Protein AF-A0A437JL31-F1 (afdb_monomer_lite)

Secondary structure (DSSP, 8-state):
-TT-THHHHHHHHHHHHHHHHHHHHHHHHHHHHHHT--HHHHHHHHHHHHHHHHHHHHHHHHHHHHHHHHHHHHHHHHHHTS--S-GGGGG-HHHHHHHHHHHHHHHHHHHHHHHHHHHHHHHHHHHHHHHHHHHHHHHHHH--HHHHHHHHHHHHHHHHHHHHHHHHHHHHHHHHHHHHHHHHHHHHHHHHHHHHHHHHHHHHHHHHHHHHH--SHHHHHHHHHHHHHHTTT---HHHHHHHHHHHHHHHHHHHHHHHHHHHHHHHHHTS---EEEEETTGGGEETTEE--SHHHHHHHHHHHTTSEEEEEE-TTHHHHHT--HHHHHTTS-TTSEEEEPPTTS-HHHHHHHHT-STTEEEE-S---TT-TTSHHHHTT-EE--EEETTEEEEGGGTEEEE---S----PPP---

Organism: NCBI:txid2499835

Sequence (416 aa):
MEYNPFTERHSAIQRQVRSTEDEREECSQQLVWHSNFNLDAEAEALAASKRQAGRIRSAFDGLKERRNREAAKEGQLSHDAKLGLDPRRWFSAERIQHAKERDEARERLAELDKDIAKHEAEAAKVLQVCQQRQARLDRYRSLKPLELKAKLRALELRLEQLRPELAKLLADKQRVDALLSAPLLEQHQLNDRLASLEGEVTLAESFERRLSGASNSYERAMVHEECSKAFGGESGPGRVKQKKQRDMQAVRRNLEKVEARLKQIGQLASRPISTLVLDGNNLCYEGREFIGLAPLHALTYALAGSYHVIVVFDASIRRLLRMNDQQVAYGFPREVMVHIVASKQAADQTVLESASTSDAYVISNDRFRDFTDKAVVSGQRLIRHEIVAGKVLIHDLNLAVSFEQEGRSFGDGHAI

Foldseek 3Di:
DVLAPLVVVLVVLVVVLVVLVVLLVVLVVLLVCLVPDDLVVLVVVLVVLVVVLVVLVVVLVVLVVVLVVLVVLLVVLVVLLDDDPDPVCVPDPSSVVSVVVSVVSVVVNVVSVVVNVVSVVVSVVSVVVSVVSVVVSVSSVPDDNVVSVVSSVVSVVVSVVSVVVSVVSVVLSVVLCVVLVVLVVVLVVLVVLLVVLVVQLVVLVVLVVQCVPDPDPVSNQVSLVVNCVVPVHRSHSVVSNVVSVVVSVVSVVVSVVSVVVSNLSSVLSPQLAAEEEEAQQQQQDAPNDGQPCQQVLQVQVVCLVRHQYEYEYEQCNCVVVVHDPCRNCVSHDPSYHYYYDDPPDDRLVVSLVVQQDSNYAYEHPDQPVVPCVGCRNVVVRYWYWHDDDQWIQTVSVRDITGGDRPDPPPPDDDDD

Radius of gyration: 47.13 Å; chains: 1; bounding box: 142×56×112 Å

Structure (mmCIF, N/CA/C/O backbone):
data_AF-A0A437JL31-F1
#
_entry.id   AF-A0A437JL31-F1
#
loop_
_atom_site.group_PDB
_atom_site.id
_atom_site.type_symbol
_atom_site.label_atom_id
_atom_site.label_alt_id
_atom_site.label_comp_id
_atom_site.label_asym_id
_atom_site.label_entity_id
_atom_site.label_seq_id
_atom_site.pdbx_PDB_ins_code
_atom_site.Cartn_x
_atom_site.Cartn_y
_atom_site.Cartn_z
_atom_site.occupancy
_atom_site.B_iso_or_equiv
_atom_site.auth_seq_id
_atom_site.auth_comp_id
_atom_site.auth_asym_id
_atom_site.auth_atom_id
_atom_site.pdbx_PDB_model_num
ATOM 1 N N . MET A 1 1 ? 2.020 2.559 11.144 1.00 57.31 1 MET A N 1
ATOM 2 C CA . MET A 1 1 ? 1.028 2.763 12.217 1.00 57.31 1 MET A CA 1
ATOM 3 C C . MET A 1 1 ? 0.765 1.408 12.834 1.00 57.31 1 MET A C 1
ATOM 5 O O . MET A 1 1 ? 0.148 0.583 12.181 1.00 57.31 1 MET A O 1
ATOM 9 N N . GLU A 1 2 ? 1.316 1.170 14.023 1.00 79.75 2 GLU A N 1
ATOM 10 C CA . GLU A 1 2 ? 1.376 -0.143 14.692 1.00 79.75 2 GLU A CA 1
ATOM 11 C C . GLU A 1 2 ? -0.000 -0.805 14.895 1.00 79.75 2 GLU A C 1
ATOM 13 O O . GLU A 1 2 ? -0.110 -2.023 14.852 1.00 79.75 2 GLU A O 1
ATOM 18 N N . TYR A 1 3 ? -1.064 -0.008 15.039 1.00 90.56 3 TYR A N 1
ATOM 19 C CA . TYR A 1 3 ? -2.398 -0.503 15.399 1.00 90.56 3 TYR A CA 1
ATOM 20 C C . TYR A 1 3 ? -3.363 -0.709 14.224 1.00 90.56 3 TYR A C 1
ATOM 22 O O . TYR A 1 3 ? -4.393 -1.356 14.402 1.00 90.56 3 TYR A O 1
ATOM 30 N N . ASN A 1 4 ? -3.078 -0.167 13.033 1.00 93.00 4 ASN A N 1
ATOM 31 C CA . ASN A 1 4 ? -3.972 -0.317 11.881 1.00 93.00 4 ASN A CA 1
ATOM 32 C C . ASN A 1 4 ? -3.543 -1.523 11.021 1.00 93.00 4 ASN A C 1
ATOM 34 O O . ASN A 1 4 ? -2.548 -1.406 10.289 1.00 93.00 4 ASN A O 1
ATOM 38 N N . PRO A 1 5 ? -4.307 -2.637 11.030 1.00 92.31 5 PRO A N 1
ATOM 39 C CA . PRO A 1 5 ? -3.931 -3.884 10.360 1.00 92.31 5 PRO A CA 1
ATOM 40 C C . PRO A 1 5 ? -3.874 -3.762 8.829 1.00 92.31 5 PRO A C 1
ATOM 42 O O . PRO A 1 5 ? -3.227 -4.565 8.161 1.00 92.31 5 PRO A O 1
ATOM 45 N N . PHE A 1 6 ? -4.514 -2.745 8.247 1.00 93.38 6 PHE A N 1
ATOM 46 C CA . PHE A 1 6 ? -4.550 -2.554 6.798 1.00 93.38 6 PHE A CA 1
ATOM 47 C C . PHE A 1 6 ? -3.323 -1.816 6.256 1.00 93.38 6 PHE A C 1
ATOM 49 O O . PHE A 1 6 ? -3.084 -1.842 5.049 1.00 93.38 6 PHE A O 1
ATOM 56 N N . THR A 1 7 ? -2.519 -1.182 7.118 1.00 93.19 7 THR A N 1
ATOM 57 C CA . THR A 1 7 ? -1.392 -0.329 6.701 1.00 93.19 7 THR A CA 1
ATOM 58 C C . THR A 1 7 ? -0.386 -1.073 5.823 1.00 93.19 7 THR A C 1
ATOM 60 O O . THR A 1 7 ? -0.013 -0.586 4.750 1.00 93.19 7 THR A O 1
ATOM 63 N N . GLU A 1 8 ? 0.058 -2.250 6.262 1.00 92.50 8 GLU A N 1
ATOM 64 C CA . GLU A 1 8 ? 1.076 -3.029 5.555 1.00 92.50 8 GLU A CA 1
ATOM 65 C C . GLU A 1 8 ? 0.531 -3.596 4.248 1.00 92.50 8 GLU A C 1
ATOM 67 O O . GLU A 1 8 ? 1.146 -3.419 3.195 1.00 92.50 8 GLU A O 1
ATOM 72 N N . ARG A 1 9 ? -0.664 -4.201 4.292 1.00 92.38 9 ARG A N 1
ATOM 73 C CA . ARG A 1 9 ? -1.315 -4.790 3.114 1.00 92.38 9 ARG A CA 1
ATOM 74 C C . ARG A 1 9 ? -1.619 -3.740 2.045 1.00 92.38 9 ARG A C 1
ATOM 76 O O . ARG A 1 9 ? -1.313 -3.965 0.876 1.00 92.38 9 ARG A O 1
ATOM 83 N N . HIS A 1 10 ? -2.133 -2.574 2.442 1.00 95.06 10 HIS A N 1
ATOM 84 C CA . HIS A 1 10 ? -2.329 -1.437 1.541 1.00 95.06 10 HIS A CA 1
ATOM 85 C C . HIS A 1 10 ? -1.005 -1.029 0.883 1.00 95.06 10 HIS A C 1
ATOM 87 O O . HIS A 1 10 ? -0.928 -0.902 -0.335 1.00 95.06 10 HIS A O 1
ATOM 93 N N . SER A 1 11 ? 0.062 -0.865 1.671 1.00 95.00 11 SER A N 1
ATOM 94 C CA . SER A 1 11 ? 1.379 -0.463 1.157 1.00 95.00 11 SER A CA 1
ATOM 95 C C . SER A 1 11 ? 1.996 -1.521 0.232 1.00 95.00 11 SER A C 1
ATOM 97 O O . SER A 1 11 ? 2.700 -1.187 -0.722 1.00 95.00 11 SER A O 1
ATOM 99 N N . ALA A 1 12 ? 1.746 -2.807 0.488 1.00 95.81 12 ALA A N 1
ATOM 100 C CA . ALA A 1 12 ? 2.176 -3.904 -0.371 1.00 95.81 12 ALA A CA 1
ATOM 101 C C . ALA A 1 12 ? 1.447 -3.884 -1.722 1.00 95.81 12 ALA A C 1
ATOM 103 O O . ALA A 1 12 ? 2.106 -3.862 -2.761 1.00 95.81 12 ALA A O 1
ATOM 104 N N . ILE A 1 13 ? 0.113 -3.813 -1.722 1.00 96.06 13 ILE A N 1
ATOM 105 C CA . ILE A 1 13 ? -0.682 -3.781 -2.959 1.00 96.06 13 ILE A CA 1
ATOM 106 C C . ILE A 1 13 ? -0.427 -2.495 -3.742 1.00 96.06 13 ILE A C 1
ATOM 108 O O . ILE A 1 13 ? -0.265 -2.545 -4.956 1.00 96.06 13 ILE A O 1
ATOM 112 N N . GLN A 1 14 ? -0.272 -1.353 -3.071 1.00 97.75 14 GLN A N 1
ATOM 113 C CA . GLN A 1 14 ? 0.091 -0.100 -3.730 1.00 97.75 14 GLN A CA 1
ATOM 114 C C . GLN A 1 14 ? 1.435 -0.206 -4.469 1.00 97.75 14 GLN A C 1
ATOM 116 O O . GLN A 1 14 ? 1.557 0.277 -5.594 1.00 97.75 14 GLN A O 1
ATOM 121 N N . ARG A 1 15 ? 2.443 -0.860 -3.870 1.00 97.56 15 ARG A N 1
ATOM 122 C CA . ARG A 1 15 ? 3.721 -1.137 -4.549 1.00 97.56 15 ARG A CA 1
ATOM 123 C C . ARG A 1 15 ? 3.545 -2.079 -5.738 1.00 97.56 15 ARG A C 1
ATOM 125 O O . ARG A 1 15 ? 4.151 -1.840 -6.777 1.00 97.56 15 ARG A O 1
ATOM 132 N N . GLN A 1 16 ? 2.714 -3.111 -5.604 1.00 97.44 16 GLN A N 1
ATOM 133 C CA . GLN A 1 16 ? 2.426 -4.034 -6.705 1.00 97.44 16 GLN A CA 1
ATOM 134 C C . GLN A 1 16 ? 1.724 -3.339 -7.874 1.00 97.44 16 GLN A C 1
ATOM 136 O O . GLN A 1 16 ? 2.111 -3.571 -9.016 1.00 97.44 16 GLN A O 1
ATOM 141 N N . VAL A 1 17 ? 0.744 -2.470 -7.605 1.00 97.88 17 VAL A N 1
ATOM 142 C CA . VAL A 1 17 ? 0.069 -1.668 -8.637 1.00 97.88 17 VAL A CA 1
ATOM 143 C C . VAL A 1 17 ? 1.084 -0.803 -9.373 1.00 97.88 17 VAL A C 1
ATOM 145 O O . VAL A 1 17 ? 1.179 -0.924 -10.587 1.00 97.88 17 VAL A O 1
ATOM 148 N N . ARG A 1 18 ? 1.909 -0.031 -8.651 1.00 97.94 18 ARG A N 1
ATOM 149 C CA . ARG A 1 18 ? 2.948 0.818 -9.263 1.00 97.94 18 ARG A CA 1
ATOM 150 C C . ARG A 1 18 ? 3.911 0.016 -10.138 1.00 97.94 18 ARG A C 1
ATOM 152 O O . ARG A 1 18 ? 4.065 0.330 -11.305 1.00 97.94 18 ARG A O 1
ATOM 159 N N . SER A 1 19 ? 4.468 -1.076 -9.611 1.00 97.81 19 SER A N 1
ATOM 160 C CA . SER A 1 19 ? 5.371 -1.949 -10.373 1.00 97.81 19 SER A CA 1
ATOM 161 C C . SER A 1 19 ? 4.705 -2.525 -11.628 1.00 97.81 19 SER A C 1
ATOM 163 O O . SER A 1 19 ? 5.343 -2.640 -12.667 1.00 97.81 19 SER A O 1
ATOM 165 N N . THR A 1 20 ? 3.424 -2.891 -11.542 1.00 97.88 20 THR A N 1
ATOM 166 C CA . THR A 1 20 ? 2.670 -3.437 -12.682 1.00 97.88 20 THR A CA 1
ATOM 167 C C . THR A 1 20 ? 2.374 -2.348 -13.721 1.00 97.88 20 THR A C 1
ATOM 169 O O . THR A 1 20 ? 2.416 -2.620 -14.918 1.00 97.88 20 THR A O 1
ATOM 172 N N . GLU A 1 21 ? 2.095 -1.115 -13.285 1.00 97.88 21 GLU A N 1
ATOM 173 C CA . GLU A 1 21 ? 1.913 0.048 -14.162 1.00 97.88 21 GLU A CA 1
ATOM 174 C C . GLU A 1 21 ? 3.214 0.430 -14.873 1.00 97.88 21 GLU A C 1
ATOM 176 O O . GLU A 1 21 ? 3.189 0.623 -16.088 1.00 97.88 21 GLU A O 1
ATOM 181 N N . ASP A 1 22 ? 4.339 0.449 -14.156 1.00 98.06 22 ASP A N 1
ATOM 182 C CA . ASP A 1 22 ? 5.664 0.718 -14.719 1.00 98.06 22 ASP A CA 1
ATOM 183 C C . ASP A 1 22 ? 6.025 -0.326 -15.792 1.00 98.06 22 ASP A C 1
ATOM 185 O O . ASP A 1 22 ? 6.407 0.024 -16.910 1.00 98.06 22 ASP A O 1
ATOM 189 N N . GLU A 1 23 ? 5.819 -1.618 -15.503 1.00 97.75 23 GLU A N 1
ATOM 190 C CA . GLU A 1 23 ? 6.043 -2.692 -16.479 1.00 97.75 23 GLU A CA 1
ATOM 191 C C . GLU A 1 23 ? 5.108 -2.599 -17.694 1.00 97.75 23 GLU A C 1
ATOM 193 O O . GLU A 1 23 ? 5.515 -2.902 -18.822 1.00 97.75 23 GLU A O 1
ATOM 198 N N . ARG A 1 24 ? 3.845 -2.206 -17.484 1.00 97.75 24 ARG A N 1
ATOM 199 C CA . ARG A 1 24 ? 2.875 -2.015 -18.572 1.00 97.75 24 ARG A CA 1
ATOM 200 C C . ARG A 1 24 ? 3.332 -0.883 -19.481 1.00 97.75 24 ARG A C 1
ATOM 202 O O . ARG A 1 24 ? 3.300 -1.039 -20.703 1.00 97.75 24 ARG A O 1
ATOM 209 N N . GLU A 1 25 ? 3.740 0.235 -18.893 1.00 97.44 25 GLU A N 1
ATOM 210 C CA . GLU A 1 25 ? 4.212 1.407 -19.620 1.00 97.44 25 GLU A CA 1
ATOM 211 C C . GLU A 1 25 ? 5.480 1.080 -20.416 1.00 97.44 25 GLU A C 1
ATOM 213 O O . GLU A 1 25 ? 5.543 1.377 -21.608 1.00 97.44 25 GLU A O 1
ATOM 218 N N . GLU A 1 26 ? 6.433 0.353 -19.829 1.00 96.69 26 GLU A N 1
ATOM 219 C CA . GLU A 1 26 ? 7.622 -0.112 -20.547 1.00 96.69 26 GLU A CA 1
ATOM 220 C C . GLU A 1 26 ? 7.254 -1.001 -21.750 1.00 96.69 26 GLU A C 1
ATOM 222 O O . GLU A 1 26 ? 7.729 -0.776 -22.868 1.00 96.69 26 GLU A O 1
ATOM 227 N N . CYS A 1 27 ? 6.367 -1.986 -21.564 1.00 96.44 27 CYS A N 1
ATOM 228 C CA . CYS A 1 27 ? 5.914 -2.857 -22.656 1.00 96.44 27 CYS A CA 1
ATOM 229 C C . CYS A 1 27 ? 5.206 -2.061 -23.762 1.00 96.44 27 CYS A C 1
ATOM 231 O O . CYS A 1 27 ? 5.427 -2.310 -24.951 1.00 96.44 27 CYS A O 1
ATOM 233 N N . SER A 1 28 ? 4.371 -1.093 -23.374 1.00 96.56 28 SER A N 1
ATOM 234 C CA . SER A 1 28 ? 3.673 -0.189 -24.288 1.00 96.56 28 SER A CA 1
ATOM 235 C C . SER A 1 28 ? 4.668 0.629 -25.114 1.00 96.56 28 SER A C 1
ATOM 237 O O . SER A 1 28 ? 4.608 0.619 -26.345 1.00 96.56 28 SER A O 1
ATOM 239 N N . GLN A 1 29 ? 5.659 1.247 -24.467 1.00 96.75 29 GLN A N 1
ATOM 240 C CA . GLN A 1 29 ? 6.705 2.024 -25.133 1.00 96.75 29 GLN A CA 1
ATOM 241 C C . GLN A 1 29 ? 7.533 1.173 -26.099 1.00 96.75 29 GLN A C 1
ATOM 243 O O . GLN A 1 29 ? 7.826 1.616 -27.211 1.00 96.75 29 GLN A O 1
ATOM 248 N N . GLN A 1 30 ? 7.881 -0.061 -25.721 1.00 96.25 30 GLN A N 1
ATOM 249 C CA . GLN A 1 30 ? 8.592 -0.985 -26.607 1.00 96.25 30 GLN A CA 1
ATOM 250 C C . GLN A 1 30 ? 7.760 -1.357 -27.844 1.00 96.25 30 GLN A C 1
ATOM 252 O O . GLN A 1 30 ? 8.301 -1.405 -28.951 1.00 96.25 30 GLN A O 1
ATOM 257 N N . LEU A 1 31 ? 6.451 -1.581 -27.684 1.00 95.94 31 LEU A N 1
ATOM 258 C CA . LEU A 1 31 ? 5.545 -1.862 -28.801 1.00 95.94 31 LEU A CA 1
ATOM 259 C C . LEU A 1 31 ? 5.368 -0.653 -29.721 1.00 95.94 31 LEU A C 1
ATOM 261 O O . LEU A 1 31 ? 5.433 -0.817 -30.939 1.00 95.94 31 LEU A O 1
ATOM 265 N N . VAL A 1 32 ? 5.192 0.546 -29.160 1.00 96.44 32 VAL A N 1
ATOM 266 C CA . VAL A 1 32 ? 5.109 1.797 -29.928 1.00 96.44 32 VAL A CA 1
ATOM 267 C C . VAL A 1 32 ? 6.399 2.008 -30.715 1.00 96.44 32 VAL A C 1
ATOM 269 O O . VAL A 1 32 ? 6.350 2.206 -31.930 1.00 96.44 32 VAL A O 1
ATOM 272 N N . TRP A 1 33 ? 7.555 1.881 -30.055 1.00 96.31 33 TRP A N 1
ATOM 273 C CA . TRP A 1 33 ? 8.862 1.964 -30.702 1.00 96.31 33 TRP A CA 1
ATOM 274 C C . TRP A 1 33 ? 8.983 0.971 -31.861 1.00 96.31 33 TRP A C 1
ATOM 276 O O . TRP A 1 33 ? 9.343 1.376 -32.962 1.00 96.31 33 TRP A O 1
ATOM 286 N N . HIS A 1 34 ? 8.624 -0.298 -31.648 1.00 96.19 34 HIS A N 1
ATOM 287 C CA . HIS A 1 34 ? 8.678 -1.321 -32.691 1.00 96.19 34 HIS A CA 1
ATOM 288 C C . HIS A 1 34 ? 7.716 -1.027 -33.847 1.00 96.19 34 HIS A C 1
ATOM 290 O O . HIS A 1 34 ? 8.071 -1.224 -35.003 1.00 96.19 34 HIS A O 1
ATOM 296 N N . SER A 1 35 ? 6.498 -0.560 -33.561 1.00 93.94 35 SER A N 1
ATOM 297 C CA . SER A 1 35 ? 5.507 -0.241 -34.597 1.00 93.94 35 SER A CA 1
ATOM 298 C C . SER A 1 35 ? 5.914 0.943 -35.476 1.00 93.94 35 SER A C 1
ATOM 300 O O . SER A 1 35 ? 5.622 0.943 -36.667 1.00 93.94 35 SER A O 1
ATOM 302 N N . ASN A 1 36 ? 6.640 1.906 -34.905 1.00 95.94 36 ASN A N 1
ATOM 303 C CA . ASN A 1 36 ? 7.127 3.094 -35.603 1.00 95.94 36 ASN A CA 1
ATOM 304 C C . ASN A 1 36 ? 8.534 2.905 -36.197 1.00 95.94 36 ASN A C 1
ATOM 306 O O . ASN A 1 36 ? 9.072 3.826 -36.814 1.00 95.94 36 ASN A O 1
ATOM 310 N N . PHE A 1 37 ? 9.163 1.742 -35.996 1.00 96.25 37 PHE A N 1
ATOM 311 C CA . PHE A 1 37 ? 10.509 1.476 -36.486 1.00 96.25 37 PHE A CA 1
ATOM 312 C C . PHE A 1 37 ? 10.487 1.196 -37.992 1.00 96.25 37 PHE A C 1
ATOM 314 O O . PHE A 1 37 ? 9.950 0.184 -38.443 1.00 96.25 37 PHE A O 1
ATOM 321 N N . ASN A 1 38 ? 11.107 2.078 -38.776 1.00 95.94 38 ASN A N 1
ATOM 322 C CA . ASN A 1 38 ? 11.258 1.886 -40.214 1.00 95.94 38 ASN A CA 1
ATOM 323 C C . ASN A 1 38 ? 12.502 1.031 -40.504 1.00 95.94 38 ASN A C 1
ATOM 325 O O . ASN A 1 38 ? 13.631 1.531 -40.513 1.00 95.94 38 ASN A O 1
ATOM 329 N N . LEU A 1 39 ? 12.275 -0.268 -40.720 1.00 94.69 39 LEU A N 1
ATOM 330 C CA . LEU A 1 39 ? 13.329 -1.251 -40.966 1.00 94.69 39 LEU A CA 1
ATOM 331 C C . LEU A 1 39 ? 14.160 -0.914 -42.209 1.00 94.69 39 LEU A C 1
ATOM 333 O O . LEU A 1 39 ? 15.388 -0.985 -42.152 1.00 94.69 39 LEU A O 1
ATOM 337 N N . ASP A 1 40 ? 13.497 -0.531 -43.298 1.00 94.94 40 ASP A N 1
ATOM 338 C CA . ASP A 1 40 ? 14.147 -0.279 -44.582 1.00 94.94 40 ASP A CA 1
ATOM 339 C C . ASP A 1 40 ? 15.034 0.964 -44.503 1.00 94.94 40 ASP A C 1
ATOM 341 O O . ASP A 1 40 ? 16.218 0.904 -44.835 1.00 94.94 40 ASP A O 1
ATOM 345 N N . ALA A 1 41 ? 14.515 2.059 -43.940 1.00 95.38 41 ALA A N 1
ATOM 346 C CA . ALA A 1 41 ? 15.277 3.295 -43.777 1.00 95.38 41 ALA A CA 1
ATOM 347 C C . ALA A 1 41 ? 16.519 3.108 -42.884 1.00 95.38 41 ALA A C 1
ATOM 349 O O . ALA A 1 41 ? 17.591 3.641 -43.179 1.00 95.38 41 ALA A O 1
ATOM 350 N N . GLU A 1 42 ? 16.413 2.338 -41.795 1.00 95.31 42 GLU A N 1
ATOM 351 C CA . GLU A 1 42 ? 17.557 2.057 -40.918 1.00 95.31 42 GLU A CA 1
ATOM 352 C C . GLU A 1 42 ? 18.571 1.100 -41.566 1.00 95.31 42 GLU A C 1
ATOM 354 O O . GLU A 1 42 ? 19.784 1.288 -41.413 1.00 95.31 42 GLU A O 1
ATOM 359 N N . ALA A 1 43 ? 18.110 0.109 -42.338 1.00 95.06 43 ALA A N 1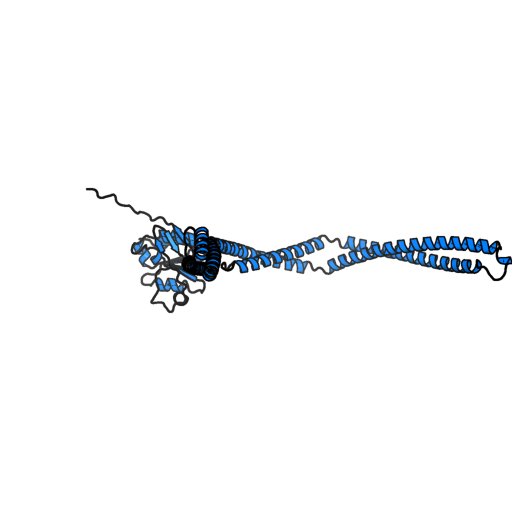
ATOM 360 C CA . ALA A 1 43 ? 18.982 -0.785 -43.098 1.00 95.06 43 ALA A CA 1
ATOM 361 C C . ALA A 1 43 ? 19.744 -0.037 -44.207 1.00 95.06 43 ALA A C 1
ATOM 363 O O . ALA A 1 43 ? 20.961 -0.210 -44.349 1.00 95.06 43 ALA A O 1
ATOM 364 N N . GLU A 1 44 ? 19.065 0.840 -44.948 1.00 96.12 44 GLU A N 1
ATOM 365 C CA . GLU A 1 44 ? 19.673 1.707 -45.959 1.00 96.12 44 GLU A CA 1
ATOM 366 C C . GLU A 1 44 ? 20.696 2.662 -45.342 1.00 96.12 44 GLU A C 1
ATOM 368 O O . GLU A 1 44 ? 21.819 2.788 -45.845 1.00 96.12 44 GLU A O 1
ATOM 373 N N . ALA A 1 45 ? 20.349 3.292 -44.218 1.00 95.12 45 ALA A N 1
ATOM 374 C CA . ALA A 1 45 ? 21.247 4.190 -43.509 1.00 95.12 45 ALA A CA 1
ATOM 375 C C . ALA A 1 45 ? 22.491 3.458 -42.981 1.00 95.12 45 ALA A C 1
ATOM 377 O O . ALA A 1 45 ? 23.604 3.972 -43.107 1.00 95.12 45 ALA A O 1
ATOM 378 N N . LEU A 1 46 ? 22.345 2.235 -42.454 1.00 95.88 46 LEU A N 1
ATOM 379 C CA . LEU A 1 46 ? 23.484 1.406 -42.056 1.00 95.88 46 LEU A CA 1
ATOM 380 C C . LEU A 1 46 ? 24.373 1.055 -43.257 1.00 95.88 46 LEU A C 1
ATOM 382 O O . LEU A 1 46 ? 25.599 1.147 -43.159 1.00 95.88 46 LEU A O 1
ATOM 386 N N . ALA A 1 47 ? 23.785 0.671 -44.392 1.00 95.38 47 ALA A N 1
ATOM 387 C CA . ALA A 1 47 ? 24.541 0.388 -45.609 1.00 95.38 47 ALA A CA 1
ATOM 388 C C . ALA A 1 47 ? 25.304 1.632 -46.098 1.00 95.38 47 ALA A C 1
ATOM 390 O O . ALA A 1 47 ? 26.474 1.534 -46.477 1.00 95.38 47 ALA A O 1
ATOM 391 N N . ALA A 1 48 ? 24.685 2.815 -46.035 1.00 95.06 48 ALA A N 1
ATOM 392 C CA . ALA A 1 48 ? 25.331 4.083 -46.357 1.00 95.06 48 ALA A CA 1
ATOM 393 C C . ALA A 1 48 ? 26.506 4.393 -45.414 1.00 95.06 48 ALA A C 1
ATOM 395 O O . ALA A 1 48 ? 27.598 4.699 -45.897 1.00 95.06 48 ALA A O 1
ATOM 396 N N . SER A 1 49 ? 26.331 4.232 -44.097 1.00 94.25 49 SER A N 1
ATOM 397 C CA . SER A 1 49 ? 27.409 4.424 -43.119 1.00 94.25 49 SER A CA 1
ATOM 398 C C . SER A 1 49 ? 28.554 3.423 -43.311 1.00 94.25 49 SER A C 1
ATOM 400 O O . SER A 1 49 ? 29.716 3.819 -43.262 1.00 94.25 49 SER A O 1
ATOM 402 N N . LYS A 1 50 ? 28.264 2.152 -43.630 1.00 94.25 50 LYS A N 1
ATOM 403 C CA . LYS A 1 50 ? 29.295 1.149 -43.964 1.00 94.25 50 LYS A CA 1
ATOM 404 C C . LYS A 1 50 ? 30.079 1.531 -45.222 1.00 94.25 50 LYS A C 1
ATOM 406 O O . LYS A 1 50 ? 31.304 1.415 -45.235 1.00 94.25 50 LYS A O 1
ATOM 411 N N . ARG A 1 51 ? 29.405 2.038 -46.263 1.00 94.88 51 ARG A N 1
ATOM 412 C CA . ARG A 1 51 ? 30.075 2.558 -47.471 1.00 94.88 51 ARG A CA 1
ATOM 413 C C . ARG A 1 51 ? 30.970 3.755 -47.148 1.00 94.88 51 ARG A C 1
ATOM 415 O O . ARG A 1 51 ? 32.093 3.811 -47.639 1.00 94.88 51 ARG A O 1
ATOM 422 N N . GLN A 1 52 ? 30.503 4.687 -46.318 1.00 94.31 52 GLN A N 1
ATOM 423 C CA . GLN A 1 52 ? 31.305 5.831 -45.877 1.00 94.31 52 GLN A CA 1
ATOM 424 C C . GLN A 1 52 ? 32.531 5.387 -45.070 1.00 94.31 52 GLN A C 1
ATOM 426 O O . GLN A 1 52 ? 33.630 5.859 -45.346 1.00 94.31 52 GLN A O 1
ATOM 431 N N . ALA A 1 53 ? 32.371 4.434 -44.147 1.00 92.56 53 ALA A N 1
ATOM 432 C CA . ALA A 1 53 ? 33.484 3.856 -43.396 1.00 92.56 53 ALA A CA 1
ATOM 433 C C . ALA A 1 53 ? 34.530 3.229 -44.330 1.00 92.56 53 ALA A C 1
ATOM 435 O O . ALA A 1 53 ? 35.725 3.454 -44.157 1.00 92.56 53 ALA A O 1
ATOM 436 N N . GLY A 1 54 ? 34.080 2.496 -45.357 1.00 92.19 54 GLY A N 1
ATOM 437 C CA . GLY A 1 54 ? 34.955 1.943 -46.391 1.00 92.19 54 GLY A CA 1
ATOM 438 C C . GLY A 1 54 ? 35.741 3.022 -47.140 1.00 92.19 54 GLY A C 1
ATOM 439 O O . GLY A 1 54 ? 36.952 2.897 -47.282 1.00 92.19 54 GLY A O 1
ATOM 440 N N . ARG A 1 55 ? 35.083 4.117 -47.549 1.00 93.75 55 ARG A N 1
ATOM 441 C CA . ARG A 1 55 ? 35.742 5.247 -48.233 1.00 93.75 55 ARG A CA 1
ATOM 442 C C . ARG A 1 55 ? 36.799 5.923 -47.362 1.00 93.75 55 ARG A C 1
ATOM 444 O O . ARG A 1 55 ? 37.904 6.154 -47.843 1.00 93.75 55 ARG A O 1
ATOM 451 N N . ILE A 1 56 ? 36.476 6.214 -46.099 1.00 93.50 56 ILE A N 1
ATOM 452 C CA . ILE A 1 56 ? 37.423 6.835 -45.160 1.00 93.50 56 ILE A CA 1
ATOM 453 C C . ILE A 1 56 ? 38.616 5.908 -44.935 1.00 93.50 56 ILE A C 1
ATOM 455 O O . ILE A 1 56 ? 39.753 6.364 -44.964 1.00 93.50 56 ILE A O 1
ATOM 459 N N . ARG A 1 57 ? 38.374 4.601 -44.779 1.00 91.19 57 ARG A N 1
ATOM 460 C CA . ARG A 1 57 ? 39.443 3.615 -44.613 1.00 91.19 57 ARG A CA 1
ATOM 461 C C . ARG A 1 57 ? 40.376 3.574 -45.822 1.00 91.19 57 ARG A C 1
ATOM 463 O O . ARG A 1 57 ? 41.582 3.668 -45.641 1.00 91.19 57 ARG A O 1
ATOM 470 N N . SER A 1 58 ? 39.838 3.520 -47.040 1.00 90.88 58 SER A N 1
ATOM 471 C CA . SER A 1 58 ? 40.660 3.561 -48.255 1.00 90.88 58 SER A CA 1
ATOM 472 C C . SER A 1 58 ? 41.461 4.863 -48.381 1.00 90.88 58 SER A C 1
ATOM 474 O O . SER A 1 58 ? 42.629 4.823 -48.762 1.00 90.88 58 SER A O 1
ATOM 476 N N . ALA A 1 59 ? 40.870 6.015 -48.038 1.00 92.19 59 ALA A N 1
ATOM 477 C CA . ALA A 1 59 ? 41.580 7.296 -48.035 1.00 92.19 59 ALA A CA 1
ATOM 478 C C . ALA A 1 59 ? 42.709 7.324 -46.990 1.00 92.19 59 ALA A C 1
ATOM 480 O O . ALA A 1 59 ? 43.821 7.761 -47.282 1.00 92.19 59 ALA A O 1
ATOM 481 N N . PHE A 1 60 ? 42.440 6.805 -45.793 1.00 91.56 60 PHE A N 1
ATOM 482 C CA . PHE A 1 60 ? 43.403 6.694 -44.703 1.00 91.56 60 PHE A CA 1
ATOM 483 C C . PHE A 1 60 ? 44.578 5.769 -45.044 1.00 91.56 60 PHE A C 1
ATOM 485 O O . PHE A 1 60 ? 45.729 6.135 -44.808 1.00 91.56 60 PHE A O 1
ATOM 492 N N . ASP A 1 61 ? 44.311 4.612 -45.655 1.00 91.00 61 ASP A N 1
ATOM 493 C CA . ASP A 1 61 ? 45.354 3.689 -46.114 1.00 91.00 61 ASP A CA 1
ATOM 494 C C . ASP A 1 61 ? 46.239 4.363 -47.184 1.00 91.00 61 ASP A C 1
ATOM 496 O O . ASP A 1 61 ? 47.468 4.318 -47.096 1.00 91.00 61 ASP A O 1
ATOM 500 N N . GLY A 1 62 ? 45.633 5.110 -48.116 1.00 93.56 62 GLY A N 1
ATOM 501 C CA . GLY A 1 62 ? 46.366 5.911 -49.102 1.00 93.56 62 GLY A CA 1
ATOM 502 C C . GLY A 1 62 ? 47.232 7.018 -48.484 1.00 93.56 62 GLY A C 1
ATOM 503 O O . GLY A 1 62 ? 48.362 7.241 -48.928 1.00 93.56 62 GLY A O 1
ATOM 504 N N . LEU A 1 63 ? 46.754 7.701 -47.437 1.00 93.88 63 LEU A N 1
ATOM 505 C CA . LEU A 1 63 ? 47.561 8.683 -46.699 1.00 93.88 63 LEU A CA 1
ATOM 506 C C . LEU A 1 63 ? 48.739 8.028 -45.977 1.00 93.88 63 LEU A C 1
ATOM 508 O O . LEU A 1 63 ? 49.847 8.558 -46.033 1.00 93.88 63 LEU A O 1
ATOM 512 N N . LYS A 1 64 ? 48.533 6.862 -45.354 1.00 93.75 64 LYS A N 1
ATOM 513 C CA . LYS A 1 64 ? 49.612 6.103 -44.707 1.00 93.75 64 LYS A CA 1
ATOM 514 C C . LYS A 1 64 ? 50.690 5.688 -45.698 1.00 93.75 64 LYS A C 1
ATOM 516 O O . LYS A 1 64 ? 51.875 5.847 -45.408 1.00 93.75 64 LYS A O 1
ATOM 521 N N . GLU A 1 65 ? 50.305 5.208 -46.877 1.00 94.25 65 GLU A N 1
ATOM 522 C CA . GLU A 1 65 ? 51.265 4.881 -47.933 1.00 94.25 65 GLU A CA 1
ATOM 523 C C . GLU A 1 65 ? 52.064 6.110 -48.384 1.00 94.25 65 GLU A C 1
ATOM 525 O O . GLU A 1 65 ? 53.290 6.040 -48.491 1.00 94.25 65 GLU A O 1
ATOM 530 N N . ARG A 1 66 ? 51.397 7.252 -48.605 1.00 94.75 66 ARG A N 1
ATOM 531 C CA . ARG A 1 66 ? 52.064 8.516 -48.967 1.00 94.75 66 ARG A CA 1
ATOM 532 C C . ARG A 1 66 ? 53.026 8.982 -47.879 1.00 94.75 66 ARG A C 1
ATOM 534 O O . ARG A 1 66 ? 54.162 9.330 -48.188 1.00 94.75 66 ARG A O 1
ATOM 541 N N . ARG A 1 67 ? 52.600 8.925 -46.617 1.00 95.81 67 ARG A N 1
ATOM 542 C CA . ARG A 1 67 ? 53.413 9.271 -45.447 1.00 95.81 67 ARG A CA 1
ATOM 543 C C . ARG A 1 67 ? 54.643 8.377 -45.343 1.00 95.81 67 ARG A C 1
ATOM 545 O O . ARG A 1 67 ? 55.734 8.881 -45.114 1.00 95.81 67 ARG A O 1
ATOM 552 N N . ASN A 1 68 ? 54.506 7.073 -45.582 1.00 94.06 68 ASN A N 1
ATOM 553 C CA . ASN A 1 68 ? 55.641 6.147 -45.584 1.00 94.06 68 ASN A CA 1
ATOM 554 C C . ASN A 1 68 ? 56.644 6.444 -46.710 1.00 94.06 68 ASN A C 1
ATOM 556 O O . ASN A 1 68 ? 57.850 6.389 -46.476 1.00 94.06 68 ASN A O 1
ATOM 560 N N . ARG A 1 69 ? 56.168 6.795 -47.914 1.00 94.31 69 ARG A N 1
ATOM 561 C CA . ARG A 1 69 ? 57.044 7.187 -49.034 1.00 94.31 69 ARG A CA 1
ATOM 562 C C . ARG A 1 69 ? 57.791 8.490 -48.746 1.00 94.31 69 ARG A C 1
ATOM 564 O O . ARG A 1 69 ? 58.999 8.543 -48.958 1.00 94.31 69 ARG A O 1
ATOM 571 N N . GLU A 1 70 ? 57.102 9.509 -48.235 1.00 93.31 70 GLU A N 1
ATOM 572 C CA . GLU A 1 70 ? 57.741 10.778 -47.854 1.00 93.31 70 GLU A CA 1
ATOM 573 C C . GLU A 1 70 ? 58.708 10.601 -46.675 1.00 93.31 70 GLU A C 1
ATOM 575 O O . GLU A 1 70 ? 59.774 11.204 -46.670 1.00 93.31 70 GLU A O 1
ATOM 580 N N . ALA A 1 71 ? 58.415 9.708 -45.723 1.00 94.00 71 ALA A N 1
ATOM 581 C CA . ALA A 1 71 ? 59.322 9.399 -44.617 1.00 94.00 71 ALA A CA 1
ATOM 582 C C . ALA A 1 71 ? 60.603 8.708 -45.103 1.00 94.00 71 ALA A C 1
ATOM 584 O O . ALA A 1 71 ? 61.697 9.036 -44.648 1.00 94.00 71 ALA A O 1
ATOM 585 N N . ALA A 1 72 ? 60.489 7.782 -46.061 1.00 93.12 72 ALA A N 1
ATOM 586 C CA . ALA A 1 72 ? 61.652 7.162 -46.690 1.00 93.12 72 ALA A CA 1
ATOM 587 C C . ALA A 1 72 ? 62.503 8.194 -47.453 1.00 93.12 72 ALA A C 1
ATOM 589 O O . ALA A 1 72 ? 63.731 8.169 -47.356 1.00 93.12 72 ALA A O 1
ATOM 590 N N . LYS A 1 73 ? 61.853 9.127 -48.164 1.00 92.56 73 LYS A N 1
ATOM 591 C CA . LYS A 1 73 ? 62.521 10.226 -48.873 1.00 92.56 73 LYS A CA 1
ATOM 592 C C . LYS A 1 73 ? 63.219 11.192 -47.911 1.00 92.56 73 LYS A C 1
ATOM 594 O O . LYS A 1 73 ? 64.377 11.531 -48.138 1.00 92.56 73 LYS A O 1
ATOM 599 N N . GLU A 1 74 ? 62.556 11.606 -46.832 1.00 92.94 74 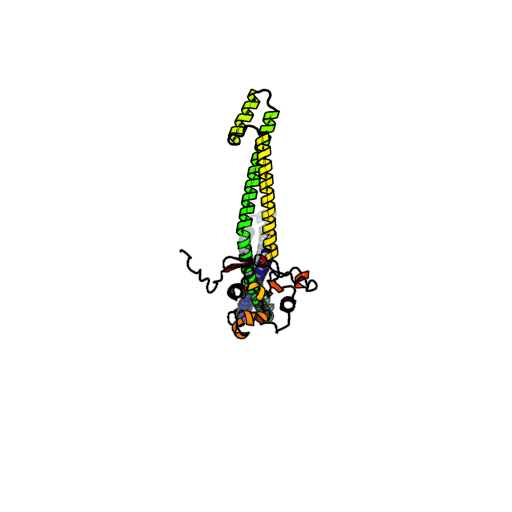GLU A N 1
ATOM 600 C CA . GLU A 1 74 ? 63.156 12.453 -45.792 1.00 92.94 74 GLU A CA 1
ATOM 601 C C . GLU A 1 74 ? 64.365 11.767 -45.154 1.00 92.94 74 GLU A C 1
ATOM 603 O O . GLU A 1 74 ? 65.406 12.402 -45.009 1.00 92.94 74 GLU A O 1
ATOM 608 N N . GLY A 1 75 ? 64.277 10.463 -44.869 1.00 90.31 75 GLY A N 1
ATOM 609 C CA . GLY A 1 75 ? 65.387 9.686 -44.321 1.00 90.31 75 GLY A CA 1
ATOM 610 C C . GLY A 1 75 ? 66.607 9.630 -45.249 1.00 90.31 75 GLY A C 1
ATOM 611 O O . GLY A 1 75 ? 67.737 9.769 -44.775 1.00 90.31 75 GLY A O 1
ATOM 612 N N . GLN A 1 76 ? 66.391 9.482 -46.563 1.00 91.00 76 GLN A N 1
ATOM 613 C CA . GLN A 1 76 ? 67.453 9.548 -47.578 1.00 91.00 76 GLN A CA 1
ATOM 614 C C . GLN A 1 76 ? 68.072 10.951 -47.647 1.00 91.00 76 GLN A C 1
ATOM 616 O O . GLN A 1 76 ? 69.274 11.100 -47.441 1.00 91.00 76 GLN A O 1
ATOM 621 N N . LEU A 1 77 ? 67.253 11.995 -47.801 1.00 90.00 77 LEU A N 1
ATOM 622 C CA . LEU A 1 77 ? 67.720 13.386 -47.840 1.00 90.00 77 LEU A CA 1
ATOM 623 C C . LEU A 1 77 ? 68.433 13.797 -46.545 1.00 90.00 77 LEU A C 1
ATOM 625 O O . LEU A 1 77 ? 69.418 14.531 -46.571 1.00 90.00 77 LEU A O 1
ATOM 629 N N . SER A 1 78 ? 67.980 13.295 -45.396 1.00 88.56 78 SER A N 1
ATOM 630 C CA . SER A 1 78 ? 68.638 13.518 -44.113 1.00 88.56 78 SER A CA 1
ATOM 631 C C . SER A 1 78 ? 69.964 12.770 -43.992 1.00 88.56 78 SER A C 1
ATOM 633 O O . SER A 1 78 ? 70.787 13.187 -43.177 1.00 88.56 78 SER A O 1
ATOM 635 N N . HIS A 1 79 ? 70.175 11.672 -44.720 1.00 86.25 79 HIS A N 1
ATOM 636 C CA . HIS A 1 79 ? 71.476 11.013 -44.822 1.00 86.25 79 HIS A CA 1
ATOM 637 C C . HIS A 1 79 ? 72.417 11.829 -45.716 1.00 86.25 79 HIS A C 1
ATOM 639 O O . HIS A 1 79 ? 73.522 12.158 -45.283 1.00 86.25 79 HIS A O 1
ATOM 645 N N . ASP A 1 80 ? 71.943 12.236 -46.894 1.00 84.31 80 ASP A N 1
ATOM 646 C CA . ASP A 1 80 ? 72.725 12.958 -47.907 1.00 84.31 80 ASP A CA 1
ATOM 647 C C . ASP A 1 80 ? 73.089 14.390 -47.473 1.00 84.31 80 ASP A C 1
ATOM 649 O O . ASP A 1 80 ? 74.141 14.920 -47.834 1.00 84.31 80 ASP A O 1
ATOM 653 N N . ALA A 1 81 ? 72.270 15.007 -46.617 1.00 81.38 81 ALA A N 1
ATOM 654 C CA . ALA A 1 81 ? 72.531 16.325 -46.043 1.00 81.38 81 ALA A CA 1
ATOM 655 C C . ALA A 1 81 ? 73.533 16.322 -44.863 1.00 81.38 81 ALA A C 1
ATOM 657 O O . ALA A 1 81 ? 73.846 17.393 -44.329 1.00 81.38 81 ALA A O 1
ATOM 658 N N . LYS A 1 82 ? 74.037 15.160 -44.408 1.00 81.31 82 LYS A N 1
ATOM 659 C CA . LYS A 1 82 ? 74.953 15.085 -43.252 1.00 81.31 82 LYS A CA 1
ATOM 660 C C . LYS A 1 82 ? 76.311 15.727 -43.534 1.00 81.31 82 LYS A C 1
ATOM 662 O O . LYS A 1 82 ? 76.874 15.653 -44.623 1.00 81.31 82 LYS A O 1
ATOM 667 N N . LEU A 1 83 ? 76.885 16.312 -42.486 1.00 72.56 83 LEU A N 1
ATOM 668 C CA . LEU A 1 83 ? 78.292 16.697 -42.450 1.00 72.56 83 LEU A CA 1
ATOM 669 C C . LEU A 1 83 ? 79.148 15.425 -42.368 1.00 72.56 83 LEU A C 1
ATOM 671 O O . LEU A 1 83 ? 79.232 14.792 -41.319 1.00 72.56 83 LEU A O 1
ATOM 675 N N . GLY A 1 84 ? 79.743 15.027 -43.492 1.00 68.44 84 GLY A N 1
ATOM 676 C CA . GLY A 1 84 ? 80.786 14.002 -43.519 1.00 68.44 84 GLY A CA 1
ATOM 677 C C . GLY A 1 84 ? 82.135 14.537 -43.021 1.00 68.44 84 GLY A C 1
ATOM 678 O O . GLY A 1 84 ? 82.266 15.707 -42.664 1.00 68.44 84 GLY A O 1
ATOM 679 N N . LEU A 1 85 ? 83.167 13.693 -43.064 1.00 68.44 85 LEU A N 1
ATOM 680 C CA . LEU A 1 85 ? 84.538 14.060 -42.676 1.00 68.44 85 LEU A CA 1
ATOM 681 C C . LEU A 1 85 ? 85.267 14.943 -43.713 1.00 68.44 85 LEU A C 1
ATOM 683 O O . LEU A 1 85 ? 86.357 15.420 -43.423 1.00 68.44 85 LEU A O 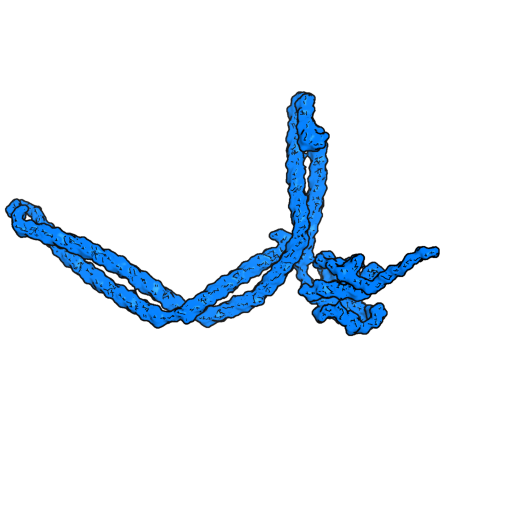1
ATOM 687 N N . ASP A 1 86 ? 84.688 15.160 -44.904 1.00 73.06 86 ASP A N 1
ATOM 688 C CA . ASP A 1 86 ? 85.278 15.959 -45.992 1.00 73.06 86 ASP A CA 1
ATOM 689 C C . ASP A 1 86 ? 84.821 17.437 -45.942 1.00 73.06 86 ASP A C 1
ATOM 691 O O . ASP A 1 86 ? 83.659 17.724 -46.266 1.00 73.06 86 ASP A O 1
ATOM 695 N N . PRO A 1 87 ? 85.720 18.392 -45.621 1.00 71.56 87 PRO A N 1
ATOM 696 C CA . PRO A 1 87 ? 85.398 19.816 -45.518 1.00 71.56 87 PRO A CA 1
ATOM 697 C C . PRO A 1 87 ? 84.943 20.466 -46.828 1.00 71.56 87 PRO A C 1
ATOM 699 O O . PRO A 1 87 ? 84.236 21.471 -46.801 1.00 71.56 87 PRO A O 1
ATOM 702 N N . ARG A 1 88 ? 85.301 19.907 -47.994 1.00 69.00 88 ARG A N 1
ATOM 703 C CA . ARG A 1 88 ? 84.900 20.467 -49.300 1.00 69.00 88 ARG A CA 1
ATOM 704 C C . ARG A 1 88 ? 83.408 20.294 -49.560 1.00 69.00 88 ARG A C 1
ATOM 706 O O . ARG A 1 88 ? 82.789 21.115 -50.231 1.00 69.00 88 ARG A O 1
ATOM 713 N N . ARG A 1 89 ? 82.807 19.250 -48.984 1.00 66.62 89 ARG A N 1
ATOM 714 C CA . ARG A 1 89 ? 81.366 18.988 -49.075 1.00 66.62 89 ARG A CA 1
ATOM 715 C C . ARG A 1 89 ? 80.548 19.834 -48.100 1.00 66.62 89 ARG A C 1
ATOM 717 O O . ARG A 1 89 ? 79.333 19.939 -48.271 1.00 66.62 89 ARG A O 1
ATOM 724 N N . TRP A 1 90 ? 81.190 20.483 -47.122 1.00 67.75 90 TRP A N 1
ATOM 725 C CA . TRP A 1 90 ? 80.513 21.255 -46.076 1.00 67.75 90 TRP A CA 1
ATOM 726 C C . TRP A 1 90 ? 79.830 22.533 -46.564 1.00 67.75 90 TRP A C 1
ATOM 728 O O . TRP A 1 90 ? 78.998 23.071 -45.845 1.00 67.75 90 TRP A O 1
ATOM 738 N N . PHE A 1 91 ? 80.139 23.015 -47.763 1.00 76.06 91 PHE A N 1
ATOM 739 C CA . PHE A 1 91 ? 79.454 24.155 -48.383 1.00 76.06 91 PHE A CA 1
ATOM 740 C C . PHE A 1 91 ? 79.046 23.848 -49.827 1.00 76.06 91 PHE A C 1
ATOM 742 O O . PHE A 1 91 ? 78.842 24.755 -50.629 1.00 76.06 91 PHE A O 1
ATOM 749 N N . SER A 1 92 ? 78.940 22.560 -50.171 1.00 80.50 92 SER A N 1
ATOM 750 C CA . SER A 1 92 ? 78.491 22.150 -51.499 1.00 80.50 92 SER A CA 1
ATOM 751 C C . SER A 1 92 ? 77.034 22.559 -51.723 1.00 80.50 92 SER A C 1
ATOM 753 O O . SER A 1 92 ? 76.186 22.409 -50.836 1.00 80.50 92 SER A O 1
ATOM 755 N N . ALA A 1 93 ? 76.745 23.065 -52.923 1.00 79.19 93 ALA A N 1
ATOM 756 C CA . ALA A 1 93 ? 75.392 23.434 -53.325 1.00 79.19 93 ALA A CA 1
ATOM 757 C C . ALA A 1 93 ? 74.429 22.234 -53.238 1.00 79.19 93 ALA A C 1
ATOM 759 O O . ALA A 1 93 ? 73.301 22.394 -52.784 1.00 79.19 93 ALA A O 1
ATOM 760 N N . GLU A 1 94 ? 74.905 21.028 -53.570 1.00 81.38 94 GLU A N 1
ATOM 761 C CA . GLU A 1 94 ? 74.145 19.772 -53.475 1.00 81.38 94 GLU A CA 1
ATOM 762 C C . GLU A 1 94 ? 73.680 19.479 -52.043 1.00 81.38 94 GLU A C 1
ATOM 764 O O . GLU A 1 94 ? 72.503 19.220 -51.813 1.00 81.38 94 GLU A O 1
ATOM 769 N N . ARG A 1 95 ? 74.561 19.600 -51.041 1.00 83.75 95 ARG A N 1
ATOM 770 C CA . ARG A 1 95 ? 74.178 19.352 -49.643 1.00 83.75 95 ARG A CA 1
ATOM 771 C C . ARG A 1 95 ? 73.194 20.399 -49.119 1.00 83.75 95 ARG A C 1
ATOM 773 O O . ARG A 1 95 ? 72.287 20.063 -48.362 1.00 83.75 95 ARG A O 1
ATOM 780 N N . ILE A 1 96 ? 73.379 21.670 -49.486 1.00 83.25 96 ILE A N 1
ATOM 781 C CA . ILE A 1 96 ? 72.444 22.749 -49.118 1.00 83.25 96 ILE A CA 1
ATOM 782 C C . ILE A 1 96 ? 71.069 22.489 -49.753 1.00 83.25 96 ILE A C 1
ATOM 784 O O . ILE A 1 96 ? 70.050 22.643 -49.080 1.00 83.25 96 ILE A O 1
ATOM 788 N N . GLN A 1 97 ? 71.040 22.024 -51.003 1.00 86.75 97 GLN A N 1
ATOM 789 C CA . GLN A 1 97 ? 69.814 21.640 -51.697 1.00 86.75 97 GLN A CA 1
ATOM 790 C C . GLN A 1 97 ? 69.125 20.443 -51.022 1.00 86.75 97 GLN A C 1
ATOM 792 O O . GLN A 1 97 ? 67.935 20.525 -50.727 1.00 86.75 97 GLN A O 1
ATOM 797 N N . HIS A 1 98 ? 69.861 19.381 -50.671 1.00 86.94 98 HIS A N 1
ATOM 798 C CA . HIS A 1 98 ? 69.306 18.243 -49.927 1.00 86.94 98 HIS A CA 1
ATOM 799 C C . HIS A 1 98 ? 68.773 18.638 -48.543 1.00 86.94 98 HIS A C 1
ATOM 801 O O . HIS A 1 98 ? 67.742 18.122 -48.115 1.00 86.94 98 HIS A O 1
ATOM 807 N N . ALA A 1 99 ? 69.427 19.575 -47.845 1.00 85.44 99 ALA A N 1
ATOM 808 C CA . ALA A 1 99 ? 68.937 20.092 -46.567 1.00 85.44 99 ALA A CA 1
ATOM 809 C C . ALA A 1 99 ? 67.606 20.846 -46.724 1.00 85.44 99 ALA A C 1
ATOM 811 O O . ALA A 1 99 ? 66.690 20.628 -45.933 1.00 85.44 99 ALA A O 1
ATOM 812 N N . LYS A 1 100 ? 67.472 21.670 -47.770 1.00 88.88 100 LYS A N 1
ATOM 813 C CA . LYS A 1 100 ? 66.219 22.367 -48.086 1.00 88.88 100 LYS A CA 1
ATOM 814 C C . LYS A 1 100 ? 65.100 21.386 -48.450 1.00 88.88 100 LYS A C 1
ATOM 816 O O . LYS A 1 100 ? 64.009 21.473 -47.901 1.00 88.88 100 LYS A O 1
ATOM 821 N N . GLU A 1 101 ? 65.378 20.417 -49.321 1.00 90.38 101 GLU A N 1
ATOM 822 C CA . GLU A 1 101 ? 64.404 19.389 -49.715 1.00 90.38 101 GLU A CA 1
ATOM 823 C C . GLU A 1 101 ? 63.986 18.495 -48.540 1.00 90.38 101 GLU A C 1
ATOM 825 O O . GLU A 1 101 ? 62.835 18.063 -48.475 1.00 90.38 101 GLU A O 1
ATOM 830 N N . ARG A 1 102 ? 64.895 18.232 -47.590 1.00 91.88 102 ARG A N 1
ATOM 831 C CA . ARG A 1 102 ? 64.576 17.540 -46.334 1.00 91.88 102 ARG A CA 1
ATOM 832 C C . ARG A 1 102 ? 63.587 18.351 -45.504 1.00 91.88 102 ARG A C 1
ATOM 834 O O . ARG A 1 102 ? 62.623 17.783 -45.000 1.00 91.88 102 ARG A O 1
ATOM 841 N N . ASP A 1 103 ? 63.822 19.649 -45.340 1.00 90.56 103 ASP A N 1
ATOM 842 C CA . ASP A 1 103 ? 62.944 20.505 -44.540 1.00 90.56 103 ASP A CA 1
ATOM 843 C C . ASP A 1 103 ? 61.547 20.608 -45.181 1.00 90.56 103 ASP A C 1
ATOM 845 O O . ASP A 1 103 ? 60.544 20.431 -44.489 1.00 90.56 103 ASP A O 1
ATOM 849 N N . GLU A 1 104 ? 61.466 20.714 -46.511 1.00 93.00 104 GLU A N 1
ATOM 850 C CA . GLU A 1 104 ? 60.197 20.613 -47.248 1.00 93.00 104 GLU A CA 1
ATOM 851 C C . GLU A 1 104 ? 59.515 19.240 -47.073 1.00 93.00 104 GLU A C 1
ATOM 853 O O . GLU A 1 104 ? 58.292 19.161 -46.939 1.00 93.00 104 GLU A O 1
ATOM 858 N N . ALA A 1 105 ? 60.275 18.137 -47.068 1.00 91.75 105 ALA A N 1
ATOM 859 C CA . ALA A 1 105 ? 59.733 16.799 -46.822 1.00 91.75 105 ALA A CA 1
ATOM 860 C C . ALA A 1 105 ? 59.204 16.649 -45.383 1.00 91.75 105 ALA A C 1
ATOM 862 O O . ALA A 1 105 ? 58.161 16.028 -45.173 1.00 91.75 105 ALA A O 1
ATOM 863 N N .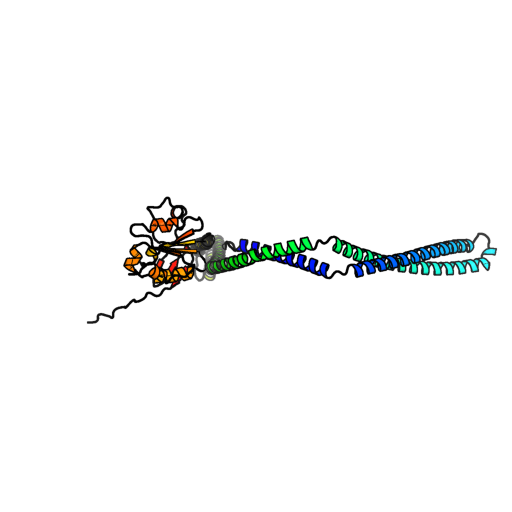 ARG A 1 106 ? 59.861 17.269 -44.393 1.00 93.56 106 ARG A N 1
ATOM 864 C CA . ARG A 1 106 ? 59.389 17.314 -42.998 1.00 93.56 106 ARG A CA 1
ATOM 865 C C . ARG A 1 106 ? 58.085 18.083 -42.850 1.00 93.56 106 ARG A C 1
ATOM 867 O O . ARG A 1 106 ? 57.194 17.611 -42.149 1.00 93.56 106 ARG A O 1
ATOM 874 N N . GLU A 1 107 ? 57.949 19.226 -43.516 1.00 93.81 107 GLU A N 1
ATOM 875 C CA . GLU A 1 107 ? 56.691 19.981 -43.523 1.00 93.81 107 GLU A CA 1
ATOM 876 C C . GLU A 1 107 ? 55.547 19.156 -44.130 1.00 93.81 107 GLU A C 1
ATOM 878 O O . GLU A 1 107 ? 54.461 19.082 -43.552 1.00 93.81 107 GLU A O 1
ATOM 883 N N . ARG A 1 108 ? 55.803 18.446 -45.239 1.00 94.50 108 ARG A N 1
ATOM 884 C CA . ARG A 1 108 ? 54.818 17.533 -45.848 1.00 94.50 108 ARG A CA 1
ATOM 885 C C . ARG A 1 108 ? 54.449 16.371 -44.931 1.00 94.50 108 ARG A C 1
ATOM 887 O O . ARG A 1 108 ? 53.280 16.000 -44.881 1.00 94.50 108 ARG A O 1
ATOM 894 N N . LEU A 1 109 ? 55.414 15.797 -44.208 1.00 95.00 109 LEU A N 1
ATOM 895 C CA . LEU A 1 109 ? 55.151 14.750 -43.217 1.00 95.00 109 LEU A CA 1
ATOM 896 C C . LEU A 1 109 ? 54.268 15.258 -42.079 1.00 95.00 109 LEU A C 1
ATOM 898 O O . LEU A 1 109 ? 53.310 14.580 -41.724 1.00 95.00 109 LEU A O 1
ATOM 902 N N . ALA A 1 110 ? 54.544 16.455 -41.558 1.00 93.88 110 ALA A N 1
ATOM 903 C CA . ALA A 1 110 ? 53.727 17.057 -40.511 1.00 93.88 110 ALA A CA 1
ATOM 904 C C . ALA A 1 110 ? 52.280 17.292 -40.977 1.00 93.88 110 ALA A C 1
ATOM 906 O O . ALA A 1 110 ? 51.345 17.065 -40.210 1.00 93.88 110 ALA A O 1
ATOM 907 N N . GLU A 1 111 ? 52.077 17.709 -42.229 1.00 94.81 111 GLU A N 1
ATOM 908 C CA . GLU A 1 111 ? 50.732 17.884 -42.785 1.00 94.81 111 GLU A CA 1
ATOM 909 C C . GLU A 1 111 ? 50.022 16.542 -43.023 1.00 94.81 111 GLU A C 1
ATOM 911 O O . GLU A 1 111 ? 48.859 16.386 -42.654 1.00 94.81 111 GLU A O 1
ATOM 916 N N . LEU A 1 112 ? 50.737 15.529 -43.528 1.00 95.06 112 LEU A N 1
ATOM 917 C CA . LEU A 1 112 ? 50.202 14.170 -43.663 1.00 95.06 112 LEU A CA 1
ATOM 918 C C . LEU A 1 112 ? 49.823 13.563 -42.308 1.00 95.06 112 LEU A C 1
ATOM 920 O O . LEU A 1 112 ? 48.783 12.917 -42.210 1.00 95.06 112 LEU A O 1
ATOM 924 N N . ASP A 1 113 ? 50.620 13.778 -41.261 1.00 94.50 113 ASP A N 1
ATOM 925 C CA . ASP A 1 113 ? 50.316 13.289 -39.915 1.00 94.50 113 ASP A CA 1
ATOM 926 C C . ASP A 1 113 ? 49.047 13.973 -39.348 1.00 94.50 113 ASP A C 1
ATOM 928 O O . ASP A 1 113 ? 48.217 13.304 -38.723 1.00 94.50 113 ASP A O 1
ATOM 932 N N . LYS A 1 114 ? 48.818 15.269 -39.630 1.00 94.94 114 LYS A N 1
ATOM 933 C CA . LYS A 1 114 ? 47.551 15.952 -39.288 1.00 94.94 114 LYS A CA 1
ATOM 934 C C . LYS A 1 114 ? 46.357 15.376 -40.052 1.00 94.94 114 LYS A C 1
ATOM 936 O O . LYS A 1 114 ? 45.310 15.135 -39.447 1.00 94.94 114 LYS A O 1
ATOM 941 N N . ASP A 1 115 ? 46.497 15.149 -41.356 1.00 93.88 115 ASP A N 1
ATOM 942 C CA . ASP A 1 115 ? 45.432 14.580 -42.191 1.00 93.88 115 ASP A CA 1
ATOM 943 C C . ASP A 1 115 ? 45.077 13.148 -41.762 1.00 93.88 115 ASP A C 1
ATOM 945 O O . ASP A 1 115 ? 43.898 12.790 -41.679 1.00 93.88 115 ASP A O 1
ATOM 949 N N . ILE A 1 116 ? 46.087 12.342 -41.415 1.00 94.00 116 ILE A N 1
ATOM 950 C CA . ILE A 1 116 ? 45.916 10.997 -40.851 1.00 94.00 116 ILE A CA 1
ATOM 951 C C . ILE A 1 116 ? 45.113 11.072 -39.550 1.00 94.00 116 ILE A C 1
ATOM 953 O O . ILE A 1 116 ? 44.105 10.373 -39.429 1.00 94.00 116 ILE A O 1
ATOM 957 N N . ALA A 1 117 ? 45.493 11.947 -38.613 1.00 93.50 117 ALA A N 1
ATOM 958 C CA . ALA A 1 117 ? 44.775 12.111 -37.348 1.00 93.50 117 ALA A CA 1
ATOM 959 C C . ALA A 1 117 ? 43.316 12.562 -37.558 1.00 93.50 117 ALA A C 1
ATOM 961 O O . ALA A 1 117 ? 42.398 12.089 -36.881 1.00 93.50 117 ALA A O 1
ATOM 962 N N . LYS A 1 118 ? 43.069 13.444 -38.535 1.00 93.38 118 LYS A N 1
ATOM 963 C CA . LYS A 1 118 ? 41.719 13.899 -38.896 1.00 93.38 118 LYS A CA 1
ATOM 964 C C . LYS A 1 118 ? 40.854 12.755 -39.429 1.00 93.38 118 LYS A C 1
ATOM 966 O O . LYS A 1 118 ? 39.721 12.592 -38.973 1.00 93.38 118 LYS A O 1
ATOM 971 N N . HIS A 1 119 ? 41.367 11.959 -40.367 1.00 92.50 119 HIS A N 1
ATOM 972 C CA . HIS A 1 119 ? 40.626 10.818 -40.911 1.00 92.50 119 HIS A CA 1
ATOM 973 C C . HIS A 1 119 ? 40.461 9.678 -39.906 1.00 92.50 119 HIS A C 1
ATOM 975 O O . HIS A 1 119 ? 39.435 9.003 -39.933 1.00 92.50 119 HIS A O 1
ATOM 981 N N . GLU A 1 120 ? 41.399 9.496 -38.978 1.00 91.06 120 GLU A N 1
ATOM 982 C CA . GLU A 1 120 ? 41.249 8.555 -37.867 1.00 91.06 120 GLU A CA 1
ATOM 983 C C . GLU A 1 120 ? 40.087 8.956 -36.943 1.00 91.06 120 GLU A C 1
ATOM 985 O O . GLU A 1 120 ? 39.209 8.140 -36.649 1.00 91.06 120 GLU A O 1
ATOM 990 N N . ALA A 1 121 ? 40.008 10.236 -36.560 1.00 92.50 121 ALA A N 1
ATOM 991 C CA . ALA A 1 121 ? 38.896 10.755 -35.765 1.00 92.50 121 ALA A CA 1
ATOM 992 C C . ALA A 1 121 ? 37.546 10.654 -36.504 1.00 92.50 121 ALA A C 1
ATOM 994 O O . ALA A 1 121 ? 36.512 10.367 -35.894 1.00 92.50 121 ALA A O 1
ATOM 995 N N . GLU A 1 122 ? 37.533 10.876 -37.819 1.00 93.75 122 GLU A N 1
ATOM 996 C CA . GLU A 1 122 ? 36.337 10.716 -38.650 1.00 93.75 122 GLU A CA 1
ATOM 997 C C . GLU A 1 122 ? 35.903 9.245 -38.758 1.00 93.75 122 GLU A C 1
ATOM 999 O O . GLU A 1 122 ? 34.721 8.933 -38.584 1.00 93.75 122 GLU A O 1
ATOM 1004 N N . ALA A 1 123 ? 36.853 8.327 -38.960 1.00 91.62 123 ALA A N 1
ATOM 1005 C CA . ALA A 1 123 ? 36.599 6.890 -39.004 1.00 91.62 123 ALA A CA 1
ATOM 1006 C C . ALA A 1 123 ? 35.984 6.385 -37.692 1.00 91.62 123 ALA A C 1
ATOM 1008 O O . ALA A 1 123 ? 35.009 5.631 -37.723 1.00 91.62 123 ALA A O 1
ATOM 1009 N N . ALA A 1 124 ? 36.497 6.844 -36.546 1.00 92.19 124 ALA A N 1
ATOM 1010 C CA . ALA A 1 124 ? 35.961 6.496 -35.233 1.00 92.19 124 ALA A CA 1
ATOM 1011 C C . ALA A 1 124 ? 34.491 6.929 -35.073 1.00 92.19 124 ALA A C 1
ATOM 1013 O O . ALA A 1 124 ? 33.654 6.136 -34.634 1.00 92.19 124 ALA A O 1
ATOM 1014 N N . LYS A 1 125 ? 34.144 8.152 -35.503 1.00 95.00 125 LYS A N 1
ATOM 1015 C CA . LYS A 1 125 ? 32.757 8.653 -35.477 1.00 95.00 125 LYS A CA 1
ATOM 1016 C C . LYS A 1 125 ? 31.831 7.808 -36.351 1.00 95.00 125 LYS A C 1
ATOM 1018 O O . LYS A 1 125 ? 30.755 7.410 -35.907 1.00 95.00 125 LYS A O 1
ATOM 1023 N N . VAL A 1 126 ? 32.240 7.499 -37.584 1.00 95.00 126 VAL A N 1
ATOM 1024 C CA . VAL A 1 126 ? 31.420 6.690 -38.504 1.00 95.00 126 VAL A CA 1
ATOM 1025 C C . VAL A 1 126 ? 31.268 5.250 -38.002 1.00 95.00 126 VAL A C 1
ATOM 1027 O O . VAL A 1 126 ? 30.190 4.665 -38.141 1.00 95.00 126 VAL A O 1
ATOM 1030 N N . LEU A 1 127 ? 32.300 4.683 -37.372 1.00 93.62 127 LEU A N 1
ATOM 1031 C CA . LEU A 1 127 ? 32.225 3.361 -36.752 1.00 93.62 127 LEU A CA 1
ATOM 1032 C C . LEU A 1 127 ? 31.212 3.336 -35.599 1.00 93.62 127 LEU A C 1
ATOM 1034 O O . LEU A 1 127 ? 30.390 2.422 -35.539 1.00 93.62 127 LEU A O 1
ATOM 1038 N N . GLN A 1 128 ? 31.216 4.355 -34.735 1.00 95.38 128 GLN A N 1
ATOM 1039 C CA . GLN A 1 128 ? 30.242 4.483 -33.648 1.00 95.38 128 GLN A CA 1
ATOM 1040 C C . GLN A 1 128 ? 28.804 4.561 -34.186 1.00 95.38 128 GLN A C 1
ATOM 1042 O O . GLN A 1 128 ? 27.916 3.873 -33.681 1.00 95.38 128 GLN A O 1
ATOM 1047 N N . VAL A 1 129 ? 28.573 5.337 -35.250 1.00 96.00 129 VAL A N 1
ATOM 1048 C CA . VAL A 1 129 ? 27.259 5.408 -35.915 1.00 96.00 129 VAL A CA 1
ATOM 1049 C C . VAL A 1 129 ? 26.852 4.043 -36.481 1.00 96.00 129 VAL A C 1
ATOM 1051 O O . VAL A 1 129 ? 25.712 3.619 -36.286 1.00 96.00 129 VAL A O 1
ATOM 1054 N N . CYS A 1 130 ? 27.772 3.322 -37.134 1.00 95.12 130 CYS A N 1
ATOM 1055 C CA . CYS A 1 130 ? 27.514 1.964 -37.624 1.00 95.12 130 CYS A CA 1
ATOM 1056 C C . CYS A 1 130 ? 27.099 1.019 -36.487 1.00 95.12 130 CYS A C 1
ATOM 1058 O O . CYS A 1 130 ? 26.123 0.285 -36.632 1.00 95.12 130 CYS A O 1
ATOM 1060 N N . GLN A 1 131 ? 27.812 1.050 -35.357 1.00 95.81 131 GLN A N 1
ATOM 1061 C CA . GLN A 1 131 ? 27.521 0.214 -34.189 1.00 95.81 131 GLN A CA 1
ATOM 1062 C C . GLN A 1 131 ? 26.152 0.538 -33.582 1.00 95.81 131 GLN A C 1
ATOM 1064 O O . GLN A 1 131 ? 25.368 -0.371 -33.322 1.00 95.81 131 GLN A O 1
ATOM 1069 N N . GLN A 1 132 ? 25.825 1.823 -33.414 1.00 95.88 132 GLN A N 1
ATOM 1070 C CA . GLN A 1 132 ? 24.526 2.250 -32.886 1.00 95.88 132 GLN A CA 1
ATOM 1071 C C . GLN A 1 132 ? 23.363 1.814 -33.786 1.00 95.88 132 GLN A C 1
ATOM 1073 O O . GLN A 1 132 ? 22.350 1.324 -33.286 1.00 95.88 132 GLN A O 1
ATOM 1078 N N . ARG A 1 133 ? 23.497 1.960 -35.111 1.00 95.38 133 ARG A N 1
ATOM 1079 C CA . ARG A 1 133 ? 22.468 1.520 -36.069 1.00 95.38 133 ARG A CA 1
ATOM 1080 C C . ARG A 1 133 ? 22.317 0.004 -36.096 1.00 95.38 133 ARG A C 1
ATOM 1082 O O . ARG A 1 133 ? 21.195 -0.493 -36.082 1.00 95.38 133 ARG A O 1
ATOM 1089 N N . GLN A 1 134 ? 23.431 -0.727 -36.073 1.00 96.19 134 GLN A N 1
ATOM 1090 C CA . GLN A 1 134 ? 23.412 -2.185 -35.985 1.00 96.19 134 GLN A CA 1
ATOM 1091 C C . GLN A 1 134 ? 22.692 -2.645 -34.709 1.00 96.19 134 GLN A C 1
ATOM 1093 O O . GLN A 1 134 ? 21.761 -3.437 -34.798 1.00 96.19 134 GLN A O 1
ATOM 1098 N N . ALA A 1 135 ? 23.014 -2.057 -33.553 1.00 95.88 135 ALA A N 1
ATOM 1099 C CA . ALA A 1 135 ? 22.352 -2.372 -32.288 1.00 95.88 135 ALA A CA 1
ATOM 1100 C C . ALA A 1 135 ? 20.837 -2.093 -32.314 1.00 95.88 135 ALA A C 1
ATOM 1102 O O . ALA A 1 135 ? 20.059 -2.863 -31.754 1.00 95.88 135 ALA A O 1
ATOM 1103 N N . ARG A 1 136 ? 20.388 -1.021 -32.986 1.00 95.69 136 ARG A N 1
ATOM 1104 C CA . ARG A 1 136 ? 18.952 -0.737 -33.174 1.00 95.69 136 ARG A CA 1
ATOM 1105 C C . ARG A 1 136 ? 18.257 -1.802 -34.025 1.00 95.69 136 ARG A C 1
ATOM 1107 O O . ARG A 1 136 ? 17.176 -2.247 -33.648 1.00 95.69 136 ARG A O 1
ATOM 1114 N N . LEU A 1 137 ? 18.870 -2.220 -35.135 1.00 96.31 137 LEU A N 1
ATOM 1115 C CA . LEU A 1 137 ? 18.345 -3.292 -35.991 1.00 96.31 137 LEU A CA 1
ATOM 1116 C C . LEU A 1 137 ? 18.295 -4.632 -35.253 1.00 96.31 137 LEU A C 1
ATOM 1118 O O . LEU A 1 137 ? 17.308 -5.357 -35.359 1.00 96.31 137 LEU A O 1
ATOM 1122 N N . ASP A 1 138 ? 19.333 -4.946 -34.481 1.00 96.06 138 ASP A N 1
ATOM 1123 C CA . ASP A 1 138 ? 19.393 -6.179 -33.699 1.00 96.06 138 ASP A CA 1
ATOM 1124 C C . ASP A 1 138 ? 18.333 -6.176 -32.590 1.00 96.06 138 ASP A C 1
ATOM 1126 O O . ASP A 1 138 ? 17.635 -7.174 -32.414 1.00 96.06 138 ASP A O 1
ATOM 1130 N N . ARG A 1 139 ? 18.126 -5.034 -31.913 1.00 95.31 139 ARG A N 1
ATOM 1131 C CA . ARG A 1 139 ? 17.023 -4.841 -30.956 1.00 95.31 139 ARG A CA 1
ATOM 1132 C C . ARG A 1 139 ? 15.655 -5.031 -31.610 1.00 95.31 139 ARG A C 1
ATOM 1134 O O . ARG A 1 139 ? 14.786 -5.651 -31.012 1.00 95.31 139 ARG A O 1
ATOM 1141 N N . TYR A 1 140 ? 15.446 -4.490 -32.810 1.00 96.12 140 TYR A N 1
ATOM 1142 C CA . TYR A 1 140 ? 14.173 -4.634 -33.521 1.00 96.12 140 TYR A CA 1
ATOM 1143 C C . TYR A 1 140 ? 13.883 -6.106 -33.831 1.00 96.12 140 TYR A C 1
ATOM 1145 O O . TYR A 1 140 ? 12.791 -6.590 -33.558 1.00 96.12 140 TYR A O 1
ATOM 1153 N N . ARG A 1 141 ? 14.889 -6.832 -34.333 1.00 94.69 141 ARG A N 1
ATOM 1154 C CA . ARG A 1 141 ? 14.777 -8.253 -34.701 1.00 94.69 141 ARG A CA 1
ATOM 1155 C C . ARG A 1 141 ? 14.612 -9.185 -33.505 1.00 94.69 141 ARG A C 1
ATOM 1157 O O . ARG A 1 141 ? 13.989 -10.232 -33.646 1.00 94.69 141 ARG A O 1
ATOM 1164 N N . SER A 1 142 ? 15.212 -8.850 -32.364 1.00 95.00 142 SER A N 1
ATOM 1165 C CA . SER A 1 142 ? 15.114 -9.663 -31.150 1.00 95.00 142 SER A CA 1
ATOM 1166 C C . SER A 1 142 ? 13.810 -9.437 -30.389 1.00 95.00 142 SER A C 1
ATOM 1168 O O . SER A 1 142 ? 13.390 -10.310 -29.626 1.00 95.00 142 SER A O 1
ATOM 1170 N N . LEU A 1 143 ? 13.155 -8.291 -30.599 1.00 94.81 143 LEU A N 1
ATOM 1171 C CA . LEU A 1 143 ? 11.863 -8.013 -29.998 1.00 94.81 143 LEU A CA 1
ATOM 1172 C C . LEU A 1 143 ? 10.803 -8.958 -30.566 1.00 94.81 143 LEU A C 1
ATOM 1174 O O . LEU A 1 143 ? 10.719 -9.178 -31.772 1.00 94.81 143 LEU A O 1
ATOM 1178 N N . LYS A 1 144 ? 9.944 -9.481 -29.690 1.00 95.31 144 LYS A N 1
ATOM 1179 C CA . LYS A 1 144 ? 8.841 -10.368 -30.063 1.00 95.31 144 LYS A CA 1
ATOM 1180 C C . LYS A 1 144 ? 7.501 -9.684 -29.779 1.00 95.31 144 LYS A C 1
ATOM 1182 O O . LYS A 1 144 ? 6.991 -9.770 -28.659 1.00 95.31 144 LYS A O 1
ATOM 1187 N N . PRO A 1 145 ? 6.889 -9.010 -30.771 1.00 94.81 145 PRO A N 1
ATOM 1188 C CA . PRO A 1 145 ? 5.700 -8.187 -30.542 1.00 94.81 145 PRO A CA 1
ATOM 1189 C C . PRO A 1 145 ? 4.493 -8.965 -30.017 1.00 94.81 145 PRO A C 1
ATOM 1191 O O . PRO A 1 145 ? 3.703 -8.422 -29.252 1.00 94.81 145 PRO A O 1
ATOM 1194 N N . LEU A 1 146 ? 4.331 -10.230 -30.419 1.00 95.62 146 LEU A N 1
ATOM 1195 C CA . LEU A 1 146 ? 3.224 -11.068 -29.949 1.00 95.62 146 LEU A CA 1
ATOM 1196 C C . LEU A 1 146 ? 3.360 -11.407 -28.459 1.00 95.62 146 LEU A C 1
ATOM 1198 O O . LEU A 1 146 ? 2.377 -11.300 -27.728 1.00 95.62 146 LEU A O 1
ATOM 1202 N N . GLU A 1 147 ? 4.571 -11.738 -27.998 1.00 96.19 147 GLU A N 1
ATOM 1203 C CA . GLU A 1 147 ? 4.848 -12.001 -26.579 1.00 96.19 147 GLU A CA 1
ATOM 1204 C C . GLU A 1 147 ? 4.642 -10.733 -25.735 1.00 96.19 147 GLU A C 1
ATOM 1206 O O . GLU A 1 147 ? 3.985 -10.788 -24.697 1.00 96.19 147 GLU A O 1
ATOM 1211 N N . LEU A 1 148 ? 5.100 -9.568 -26.213 1.00 95.69 148 LEU A N 1
ATOM 1212 C CA . LEU A 1 148 ? 4.867 -8.286 -25.535 1.00 95.69 148 LEU A CA 1
ATOM 1213 C C . LEU A 1 148 ? 3.384 -7.909 -25.464 1.00 95.69 148 LEU A C 1
ATOM 1215 O O . LEU A 1 148 ? 2.922 -7.459 -24.419 1.00 95.69 148 LEU A O 1
ATOM 1219 N N . LYS A 1 149 ? 2.616 -8.116 -26.542 1.00 96.50 149 LYS A N 1
ATOM 1220 C CA . LYS A 1 149 ? 1.161 -7.884 -26.537 1.00 96.50 149 LYS A CA 1
ATOM 1221 C C . LYS A 1 149 ? 0.445 -8.806 -25.551 1.00 96.50 149 LYS A C 1
ATOM 1223 O O . LYS A 1 149 ? -0.470 -8.361 -24.862 1.00 96.50 149 LYS A O 1
ATOM 1228 N N . ALA A 1 150 ? 0.854 -10.072 -25.468 1.00 96.88 150 ALA A N 1
ATOM 1229 C CA . ALA A 1 150 ? 0.315 -11.010 -24.488 1.00 96.88 150 ALA A CA 1
ATOM 1230 C C . ALA A 1 150 ? 0.666 -10.586 -23.052 1.00 96.88 150 ALA A C 1
ATOM 1232 O O . ALA A 1 150 ? -0.221 -10.560 -22.198 1.00 96.88 150 ALA A O 1
ATOM 1233 N N . LYS A 1 151 ? 1.919 -10.172 -22.804 1.00 97.44 151 LYS A N 1
ATOM 1234 C CA . LYS A 1 151 ? 2.351 -9.633 -21.507 1.00 97.44 151 LYS A CA 1
ATOM 1235 C C . LYS A 1 151 ? 1.538 -8.396 -21.121 1.00 97.44 151 LYS A C 1
ATOM 1237 O O . LYS A 1 151 ? 1.040 -8.333 -20.004 1.00 97.44 151 LYS A O 1
ATOM 1242 N N . LEU A 1 152 ? 1.344 -7.455 -22.044 1.00 97.25 152 LEU A N 1
ATOM 1243 C CA . LEU A 1 152 ? 0.570 -6.235 -21.807 1.00 97.25 152 LEU A CA 1
ATOM 1244 C C . LEU A 1 152 ? -0.878 -6.550 -21.403 1.00 97.25 152 LEU A C 1
ATOM 1246 O O . LEU A 1 152 ? -1.341 -6.033 -20.393 1.00 97.25 152 LEU A O 1
ATOM 1250 N N . ARG A 1 153 ? -1.551 -7.472 -22.105 1.00 97.06 153 ARG A N 1
ATOM 1251 C CA . ARG A 1 153 ? -2.901 -7.928 -21.721 1.00 97.06 153 ARG A CA 1
ATOM 1252 C C . ARG A 1 153 ? -2.936 -8.574 -20.335 1.00 97.06 153 ARG A C 1
ATOM 1254 O O . ARG A 1 153 ? -3.862 -8.330 -19.569 1.00 97.06 153 ARG A O 1
ATOM 1261 N N . ALA A 1 154 ? -1.939 -9.395 -20.004 1.00 97.56 154 ALA A N 1
ATOM 1262 C CA . ALA A 1 154 ? -1.850 -10.021 -18.685 1.00 97.56 154 ALA A CA 1
ATOM 1263 C C . ALA A 1 154 ? -1.643 -8.982 -17.566 1.00 97.56 154 ALA A C 1
ATOM 1265 O O . ALA A 1 154 ? -2.249 -9.095 -16.501 1.00 97.56 154 ALA A O 1
ATOM 1266 N N . LEU A 1 155 ? -0.824 -7.953 -17.814 1.00 97.94 155 LEU A N 1
ATOM 1267 C CA . LEU A 1 155 ? -0.628 -6.833 -16.890 1.00 97.94 155 LEU A CA 1
ATOM 1268 C C . LEU A 1 155 ? -1.915 -6.013 -16.717 1.00 97.94 155 LEU A C 1
ATOM 1270 O O . LEU A 1 155 ? -2.253 -5.653 -15.594 1.00 97.94 155 LEU A O 1
ATOM 1274 N N . GLU A 1 156 ? -2.660 -5.761 -17.795 1.00 97.62 156 GLU A N 1
ATOM 1275 C CA . GLU A 1 156 ? -3.944 -5.048 -17.741 1.00 97.62 156 GLU A CA 1
ATOM 1276 C C . GLU A 1 156 ? -4.986 -5.809 -16.914 1.00 97.62 156 GLU A C 1
ATOM 1278 O O . GLU A 1 156 ? -5.554 -5.231 -15.988 1.00 97.62 156 GLU A O 1
ATOM 1283 N N . LEU A 1 157 ? -5.143 -7.118 -17.140 1.00 97.25 157 LEU A N 1
ATOM 1284 C CA . LEU A 1 157 ? -6.035 -7.962 -16.336 1.00 97.25 157 LEU A CA 1
ATOM 1285 C C . LEU A 1 157 ? -5.638 -7.963 -14.850 1.00 97.25 157 LEU A C 1
ATOM 1287 O O . LEU A 1 157 ? -6.486 -7.925 -13.959 1.00 97.25 157 LEU A O 1
ATOM 1291 N N . ARG A 1 158 ? -4.332 -7.976 -14.560 1.00 97.31 158 ARG A N 1
ATOM 1292 C CA . ARG A 1 158 ? -3.837 -7.888 -13.183 1.00 97.31 158 ARG A CA 1
ATOM 1293 C C . ARG A 1 158 ? -4.177 -6.539 -12.544 1.00 97.31 158 ARG A C 1
ATOM 1295 O O . ARG A 1 158 ? -4.552 -6.501 -11.375 1.00 97.31 158 ARG A O 1
ATOM 1302 N N . LEU A 1 159 ? -4.072 -5.436 -13.286 1.00 97.62 159 LEU A N 1
ATOM 1303 C CA . LEU A 1 159 ? -4.462 -4.108 -12.798 1.00 97.62 159 LEU A CA 1
ATOM 1304 C C . LEU A 1 159 ? -5.972 -4.000 -12.553 1.00 97.62 159 LEU A C 1
ATOM 1306 O O . LEU A 1 159 ? -6.369 -3.370 -11.572 1.00 97.62 159 LEU A O 1
ATOM 1310 N N . GLU A 1 160 ? -6.801 -4.634 -13.385 1.00 96.88 160 GLU A N 1
ATOM 1311 C CA . GLU A 1 160 ? -8.256 -4.714 -13.179 1.00 96.88 160 GLU A CA 1
ATOM 1312 C C . GLU A 1 160 ? -8.626 -5.421 -11.869 1.00 96.88 160 GLU A C 1
ATOM 1314 O O . GLU A 1 160 ? -9.607 -5.048 -11.232 1.00 96.88 160 GLU A O 1
ATOM 1319 N N . GLN A 1 161 ? -7.816 -6.383 -11.421 1.00 95.31 161 GLN A N 1
ATOM 1320 C CA . GLN A 1 161 ? -8.003 -7.065 -10.136 1.00 95.31 161 GLN A CA 1
ATOM 1321 C C . GLN A 1 161 ? -7.450 -6.256 -8.953 1.00 95.31 161 GLN A C 1
ATOM 1323 O O . GLN A 1 161 ? -8.117 -6.108 -7.929 1.00 95.31 161 GLN A O 1
ATOM 1328 N N . LEU A 1 162 ? -6.239 -5.702 -9.085 1.00 96.38 162 LEU A N 1
ATOM 1329 C CA . LEU A 1 162 ? -5.557 -5.020 -7.980 1.00 96.38 162 LEU A CA 1
ATOM 1330 C C . LEU A 1 162 ? -6.174 -3.659 -7.629 1.00 96.38 162 LEU A C 1
ATOM 1332 O O . LEU A 1 162 ? -6.141 -3.258 -6.467 1.00 96.38 162 LEU A O 1
ATOM 1336 N N . ARG A 1 163 ? -6.720 -2.919 -8.604 1.00 96.44 163 ARG A N 1
ATOM 1337 C CA . ARG A 1 163 ? -7.256 -1.564 -8.368 1.00 96.44 163 ARG A CA 1
ATOM 1338 C C . ARG A 1 163 ? -8.489 -1.552 -7.453 1.00 96.44 163 ARG A C 1
ATOM 1340 O O . ARG A 1 163 ? -8.475 -0.774 -6.496 1.00 96.44 163 ARG A O 1
ATOM 1347 N N . PRO A 1 164 ? -9.523 -2.389 -7.670 1.00 93.88 164 PRO A N 1
ATOM 1348 C CA . PRO A 1 164 ? -10.645 -2.492 -6.739 1.00 93.88 164 PRO A CA 1
ATOM 1349 C C . PRO A 1 164 ? -10.214 -2.956 -5.344 1.00 93.88 164 PRO A C 1
ATOM 1351 O O . PRO A 1 164 ? -10.687 -2.411 -4.348 1.00 93.88 164 PRO A O 1
ATOM 1354 N N . GLU A 1 165 ? -9.281 -3.914 -5.257 1.00 92.94 165 GLU A N 1
ATOM 1355 C CA . GLU A 1 165 ? -8.748 -4.373 -3.968 1.00 92.94 165 GLU A CA 1
ATOM 1356 C C . GLU A 1 165 ? -8.035 -3.236 -3.221 1.00 92.94 165 GLU A C 1
ATOM 1358 O O . GLU A 1 165 ? -8.280 -3.026 -2.032 1.00 92.94 165 GLU A O 1
ATOM 1363 N N . LEU A 1 166 ? -7.206 -2.453 -3.920 1.00 95.56 166 LEU A N 1
ATOM 1364 C CA . LEU A 1 166 ? -6.529 -1.289 -3.350 1.00 95.56 166 LEU A CA 1
ATOM 1365 C C . LEU A 1 166 ? -7.527 -0.232 -2.864 1.00 95.56 166 LEU A C 1
ATOM 1367 O O . LEU A 1 166 ? -7.356 0.303 -1.771 1.00 95.56 166 LEU A O 1
ATOM 1371 N N . ALA A 1 167 ? -8.570 0.053 -3.650 1.00 92.50 167 ALA A N 1
ATOM 1372 C CA . ALA A 1 167 ? -9.608 1.010 -3.279 1.00 92.50 167 ALA A CA 1
ATOM 1373 C C . ALA A 1 167 ? -10.363 0.567 -2.016 1.00 92.50 167 ALA A C 1
ATOM 1375 O O . ALA A 1 167 ? -10.538 1.363 -1.092 1.00 92.50 167 ALA A O 1
ATOM 1376 N N . LYS A 1 168 ? -10.738 -0.718 -1.937 1.00 89.75 168 LYS A N 1
ATOM 1377 C CA . LYS A 1 168 ? -11.376 -1.296 -0.747 1.00 89.75 168 LYS A CA 1
ATOM 1378 C C . LYS A 1 168 ? -10.466 -1.192 0.479 1.00 89.75 168 LYS A C 1
ATOM 1380 O O . LYS A 1 168 ? -10.889 -0.689 1.515 1.00 89.75 168 LYS A O 1
ATOM 1385 N N . LEU A 1 169 ? -9.200 -1.592 0.349 1.00 92.06 169 LEU A N 1
ATOM 1386 C CA . LEU A 1 169 ? -8.232 -1.514 1.445 1.00 92.06 169 LEU A CA 1
ATOM 1387 C C . LEU A 1 169 ? -7.947 -0.082 1.890 1.00 92.06 169 LEU A C 1
ATOM 1389 O O . LEU A 1 169 ? -7.701 0.142 3.072 1.00 92.06 169 LEU A O 1
ATOM 1393 N N . LEU A 1 170 ? -7.962 0.887 0.973 1.00 93.81 170 LEU A N 1
ATOM 1394 C CA . LEU A 1 170 ? -7.821 2.296 1.322 1.00 93.81 170 LEU A CA 1
ATOM 1395 C C . LEU A 1 170 ? -9.010 2.773 2.162 1.00 93.81 170 LEU A C 1
ATOM 1397 O O . LEU A 1 170 ? -8.790 3.422 3.183 1.00 93.81 170 LEU A O 1
ATOM 1401 N N . ALA A 1 171 ? -10.236 2.420 1.770 1.00 90.12 171 ALA A N 1
ATOM 1402 C CA . ALA A 1 171 ? -11.436 2.755 2.532 1.00 90.12 171 ALA A CA 1
ATOM 1403 C C . ALA A 1 171 ? -11.412 2.117 3.933 1.00 90.12 171 ALA A C 1
ATOM 1405 O O . ALA A 1 171 ? -11.626 2.806 4.932 1.00 90.12 171 ALA A O 1
ATOM 1406 N N . ASP A 1 172 ? -11.063 0.830 4.026 1.00 88.44 172 ASP A N 1
ATOM 1407 C CA . ASP A 1 172 ? -10.913 0.129 5.306 1.00 88.44 172 ASP A CA 1
ATOM 1408 C C . ASP A 1 172 ? -9.823 0.755 6.179 1.00 88.44 172 ASP A C 1
ATOM 1410 O O . ASP A 1 172 ? -10.039 1.023 7.364 1.00 88.44 172 ASP A O 1
ATOM 1414 N N . LYS A 1 173 ? -8.667 1.067 5.588 1.00 93.38 173 LYS A N 1
ATOM 1415 C CA . LYS A 1 173 ? -7.572 1.740 6.284 1.00 93.38 173 LYS A CA 1
ATOM 1416 C C . LYS A 1 173 ? -8.018 3.096 6.833 1.00 93.38 173 LYS A C 1
ATOM 1418 O O . LYS A 1 173 ? -7.794 3.350 8.012 1.00 93.38 173 LYS A O 1
ATOM 1423 N N . GLN A 1 174 ? -8.648 3.941 6.015 1.00 93.06 174 GLN A N 1
ATOM 1424 C CA . GLN A 1 174 ? -9.113 5.275 6.417 1.00 93.06 174 GLN A CA 1
ATOM 1425 C C . GLN A 1 174 ? -10.149 5.207 7.538 1.00 93.06 174 GLN A C 1
ATOM 1427 O O . GLN A 1 174 ? -10.077 5.985 8.489 1.00 93.06 174 GLN A O 1
ATOM 1432 N N . ARG A 1 175 ? -11.080 4.250 7.456 1.00 89.19 175 ARG A N 1
ATOM 1433 C CA . ARG A 1 175 ? -12.063 3.997 8.510 1.00 89.19 175 ARG A CA 1
ATOM 1434 C C . ARG A 1 175 ? -11.372 3.687 9.834 1.00 89.19 175 ARG A C 1
ATOM 1436 O O . ARG A 1 175 ? -11.694 4.312 10.836 1.00 89.19 175 ARG A O 1
ATOM 1443 N N . VAL A 1 176 ? -10.399 2.776 9.845 1.00 91.38 176 VAL A N 1
ATOM 1444 C CA . VAL A 1 176 ? -9.667 2.421 11.073 1.00 91.38 176 VAL A CA 1
ATOM 1445 C C . VAL A 1 176 ? -8.787 3.569 11.570 1.00 91.38 176 VAL A C 1
ATOM 1447 O O . VAL A 1 176 ? -8.772 3.834 12.769 1.00 91.38 176 VAL A O 1
ATOM 1450 N N . ASP A 1 177 ? -8.106 4.291 10.677 1.00 94.38 177 ASP A N 1
ATOM 1451 C CA . ASP A 1 177 ? -7.303 5.468 11.036 1.00 94.38 177 ASP A CA 1
ATOM 1452 C C . ASP A 1 177 ? -8.162 6.530 11.745 1.00 94.38 177 ASP A C 1
ATOM 1454 O O . ASP A 1 177 ? -7.741 7.098 12.755 1.00 94.38 177 ASP A O 1
ATOM 1458 N N . ALA A 1 178 ? -9.398 6.747 11.281 1.00 92.06 178 ALA A N 1
ATOM 1459 C CA . ALA A 1 178 ? -10.337 7.652 11.938 1.00 92.06 178 ALA A CA 1
ATOM 1460 C C . ALA A 1 178 ? -10.669 7.2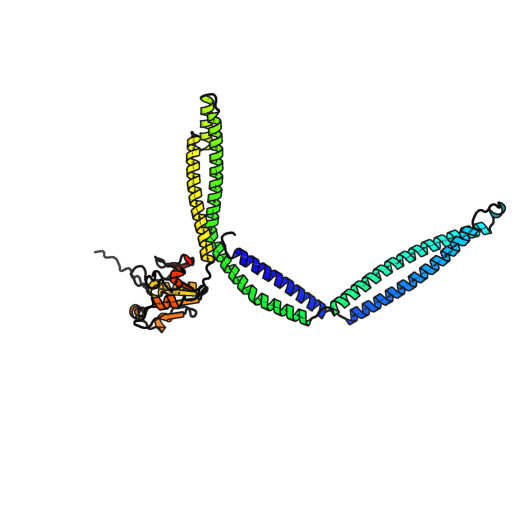02 13.374 1.00 92.06 178 ALA A C 1
ATOM 1462 O O . ALA A 1 178 ? -10.698 8.039 14.277 1.00 92.06 178 ALA A O 1
ATOM 1463 N N . LEU A 1 179 ? -10.844 5.896 13.614 1.00 91.31 179 LEU A N 1
ATOM 1464 C CA . LEU A 1 179 ? -11.117 5.348 14.954 1.00 91.31 179 LEU A CA 1
ATOM 1465 C C . LEU A 1 179 ? -9.914 5.423 15.892 1.00 91.31 179 LEU A C 1
ATOM 1467 O O . LEU A 1 179 ? -10.075 5.635 17.093 1.00 91.31 179 LEU A O 1
ATOM 1471 N N . LEU A 1 180 ? -8.710 5.254 15.348 1.00 94.44 180 LEU A N 1
ATOM 1472 C CA . LEU A 1 180 ? -7.469 5.319 16.112 1.00 94.44 180 LEU A CA 1
ATOM 1473 C C . LEU A 1 180 ? -7.059 6.760 16.446 1.00 94.44 180 LEU A C 1
ATOM 1475 O O . LEU A 1 180 ? -6.331 6.960 17.414 1.00 94.44 180 LEU A O 1
ATOM 1479 N N . SER A 1 181 ? -7.528 7.757 15.690 1.00 94.44 181 SER A N 1
ATOM 1480 C CA . SER A 1 181 ? -7.079 9.154 15.800 1.00 94.44 181 SER A CA 1
ATOM 1481 C C . SER A 1 181 ? -7.148 9.727 17.224 1.00 94.44 181 SER A C 1
ATOM 1483 O O . SER A 1 181 ? -6.137 10.200 17.745 1.00 94.44 181 SER A O 1
ATOM 1485 N N . ALA A 1 182 ? -8.307 9.651 17.884 1.00 94.50 182 ALA A N 1
ATOM 1486 C CA . ALA A 1 182 ? -8.495 10.214 19.220 1.00 94.50 182 ALA A CA 1
ATOM 1487 C C . ALA A 1 182 ? -7.710 9.454 20.312 1.00 94.50 182 ALA A C 1
ATOM 1489 O O . ALA A 1 182 ? -6.993 10.112 21.066 1.00 94.50 182 ALA A O 1
ATOM 1490 N N . PRO A 1 183 ? -7.748 8.105 20.392 1.00 95.69 183 PRO A N 1
ATOM 1491 C CA . PRO A 1 183 ? -6.908 7.366 21.338 1.00 95.69 183 PRO A CA 1
ATOM 1492 C C . PRO A 1 183 ? -5.400 7.563 21.119 1.00 95.69 183 PRO A C 1
ATOM 1494 O O . PRO A 1 183 ? -4.650 7.612 22.088 1.00 95.69 183 PRO A O 1
ATOM 1497 N N . LEU A 1 184 ? -4.938 7.713 19.871 1.00 96.62 184 LEU A N 1
ATOM 1498 C CA . LEU A 1 184 ? -3.530 8.020 19.585 1.00 96.62 184 LEU A CA 1
ATOM 1499 C C . LEU A 1 184 ? -3.136 9.413 20.089 1.00 96.62 184 LEU A C 1
ATOM 1501 O O . LEU A 1 184 ? -2.056 9.578 20.654 1.00 96.62 184 LEU A O 1
ATOM 1505 N N . LEU A 1 185 ? -4.010 10.410 19.920 1.00 96.56 185 LEU A N 1
ATOM 1506 C CA . LEU A 1 185 ? -3.786 11.749 20.466 1.00 96.56 185 LEU A CA 1
ATOM 1507 C C . LEU A 1 185 ? -3.727 11.721 22.000 1.00 96.56 185 LEU A C 1
ATOM 1509 O O . LEU A 1 185 ? -2.835 12.327 22.589 1.00 96.56 185 LEU A O 1
ATOM 1513 N N . GLU A 1 186 ? -4.637 10.987 22.643 1.00 97.12 186 GLU A N 1
ATOM 1514 C CA . GLU A 1 186 ? -4.636 10.788 24.097 1.00 97.12 186 GLU A CA 1
ATOM 1515 C C . GLU A 1 186 ? -3.344 10.102 24.570 1.00 97.12 186 GLU A C 1
ATOM 1517 O O . GLU A 1 186 ? -2.713 10.560 25.522 1.00 97.12 186 GLU A O 1
ATOM 1522 N N . GLN A 1 187 ? -2.896 9.052 23.872 1.00 97.19 187 GLN A N 1
ATOM 1523 C CA . GLN A 1 187 ? -1.630 8.376 24.166 1.00 97.19 187 GLN A CA 1
ATOM 1524 C C . GLN A 1 187 ? -0.447 9.348 24.087 1.00 97.19 187 GLN A C 1
ATOM 1526 O O . GLN A 1 187 ? 0.420 9.340 24.961 1.00 97.19 187 GLN A O 1
ATOM 1531 N N . HIS A 1 188 ? -0.413 10.199 23.060 1.00 97.00 188 HIS A N 1
ATOM 1532 C CA . HIS A 1 188 ? 0.635 11.203 22.901 1.00 97.00 188 HIS A CA 1
ATOM 1533 C C . HIS A 1 188 ? 0.639 12.206 24.064 1.00 97.00 188 HIS A C 1
ATOM 1535 O O . HIS A 1 188 ? 1.672 12.402 24.698 1.00 97.00 188 HIS A O 1
ATOM 1541 N N . GLN A 1 189 ? -0.528 12.742 24.432 1.00 97.50 189 GLN A N 1
ATOM 1542 C CA . GLN A 1 189 ? -0.669 13.667 25.563 1.00 97.50 189 GLN A CA 1
ATOM 1543 C C . GLN A 1 189 ? -0.260 13.036 26.903 1.00 97.50 189 GLN A C 1
ATOM 1545 O O . GLN A 1 189 ? 0.374 13.689 27.736 1.00 97.50 189 GLN A O 1
ATOM 1550 N N . LEU A 1 190 ? -0.606 11.765 27.131 1.00 97.69 190 LEU A N 1
ATOM 1551 C CA . LEU A 1 190 ? -0.205 11.034 28.335 1.00 97.69 190 LEU A CA 1
ATOM 1552 C C . LEU A 1 190 ? 1.309 10.798 28.380 1.00 97.69 190 LEU A C 1
ATOM 1554 O O . LEU A 1 190 ? 1.901 10.935 29.451 1.00 97.69 190 LEU A O 1
ATOM 1558 N N . ASN A 1 191 ? 1.938 10.495 27.241 1.00 97.38 191 ASN A N 1
ATOM 1559 C CA . ASN A 1 191 ? 3.393 10.370 27.132 1.00 97.38 191 ASN A CA 1
ATOM 1560 C C . ASN A 1 191 ? 4.105 11.694 27.435 1.00 97.38 191 ASN A C 1
ATOM 1562 O O . ASN A 1 191 ? 5.030 11.713 28.246 1.00 97.38 191 ASN A O 1
ATOM 1566 N N . ASP A 1 192 ? 3.634 12.807 26.869 1.00 97.69 192 ASP A N 1
ATOM 1567 C CA . ASP A 1 192 ? 4.188 14.137 27.149 1.00 97.69 192 ASP A CA 1
ATOM 1568 C C . ASP A 1 192 ? 4.050 14.492 28.634 1.00 97.69 192 ASP A C 1
ATOM 1570 O O . ASP A 1 192 ? 4.981 14.997 29.272 1.00 97.69 192 ASP A O 1
ATOM 1574 N N . ARG A 1 193 ? 2.893 14.171 29.230 1.00 97.25 193 ARG A N 1
ATOM 1575 C CA . ARG A 1 193 ? 2.667 14.378 30.661 1.00 97.25 193 ARG A CA 1
ATOM 1576 C C . ARG A 1 193 ? 3.594 13.517 31.513 1.00 97.25 193 ARG A C 1
ATOM 1578 O O . ARG A 1 193 ? 4.080 13.999 32.536 1.00 97.25 193 ARG A O 1
ATOM 1585 N N . LEU A 1 194 ? 3.836 12.270 31.115 1.00 96.75 194 LEU A N 1
ATOM 1586 C CA . LEU A 1 194 ? 4.753 11.374 31.811 1.00 96.75 194 LEU A CA 1
ATOM 1587 C C . LEU A 1 194 ? 6.186 11.917 31.768 1.00 96.75 194 LEU A C 1
ATOM 1589 O O . LEU A 1 194 ? 6.804 12.031 32.823 1.00 96.75 194 LEU A O 1
ATOM 1593 N N . ALA A 1 195 ? 6.665 12.341 30.596 1.00 96.88 195 ALA A N 1
ATOM 1594 C CA . ALA A 1 195 ? 7.990 12.939 30.433 1.00 96.88 195 ALA A CA 1
ATOM 1595 C C . ALA A 1 195 ? 8.156 14.220 31.275 1.00 96.88 195 ALA A C 1
ATOM 1597 O O . ALA A 1 195 ? 9.177 14.418 31.935 1.00 96.88 195 ALA A O 1
ATOM 1598 N N . SER A 1 196 ? 7.123 15.069 31.321 1.00 96.31 196 SER A N 1
ATOM 1599 C CA . SER A 1 196 ? 7.094 16.254 32.188 1.00 96.31 196 SER A CA 1
ATOM 1600 C C . SER A 1 196 ? 7.205 15.884 33.672 1.00 96.31 196 SER A C 1
ATOM 1602 O O . SER A 1 196 ? 8.019 16.470 34.388 1.00 96.31 196 SER A O 1
ATOM 1604 N N . LEU A 1 197 ? 6.439 14.893 34.138 1.00 95.88 197 LEU A N 1
ATOM 1605 C CA . LEU A 1 197 ? 6.501 14.426 35.526 1.00 95.88 197 LEU A CA 1
ATOM 1606 C C . LEU A 1 197 ? 7.852 13.776 35.865 1.00 95.88 197 LEU A C 1
ATOM 1608 O O . LEU A 1 197 ? 8.346 13.955 36.976 1.00 95.88 197 LEU A O 1
ATOM 1612 N N . GLU A 1 198 ? 8.470 13.062 34.925 1.00 95.81 198 GLU A N 1
ATOM 1613 C CA . GLU A 1 198 ? 9.815 12.489 35.082 1.00 95.81 198 GLU A CA 1
ATOM 1614 C C . GLU A 1 198 ? 10.880 13.581 35.258 1.00 95.81 198 GLU A C 1
ATOM 1616 O O . GLU A 1 198 ? 11.741 13.478 36.140 1.00 95.81 198 GLU A O 1
ATOM 1621 N N . GLY A 1 199 ? 10.774 14.676 34.498 1.00 94.94 199 GLY A N 1
ATOM 1622 C CA . GLY A 1 199 ? 11.599 15.870 34.691 1.00 94.94 199 GLY A CA 1
ATOM 1623 C C . GLY A 1 199 ? 11.395 16.510 36.069 1.00 94.94 199 GLY A C 1
ATOM 1624 O O . GLY A 1 199 ? 12.366 16.823 36.760 1.00 94.94 199 GLY A O 1
ATOM 1625 N N . GLU A 1 200 ? 10.142 16.646 36.512 1.00 94.19 200 GLU A N 1
ATOM 1626 C CA . GLU A 1 200 ? 9.802 17.185 37.836 1.00 94.19 200 GLU A CA 1
ATOM 1627 C C . GLU A 1 200 ? 10.342 16.309 38.982 1.00 94.19 200 GLU A C 1
ATOM 1629 O O . GLU A 1 200 ? 10.887 16.836 39.955 1.00 94.19 200 GLU A O 1
ATOM 1634 N N . VAL A 1 201 ? 10.247 14.978 38.870 1.00 94.06 201 VAL A N 1
ATOM 1635 C CA . VAL A 1 201 ? 10.823 14.040 39.851 1.00 94.06 201 VAL A CA 1
ATOM 1636 C C . VAL A 1 201 ? 12.342 14.170 39.897 1.00 94.06 201 VAL A C 1
ATOM 1638 O O . VAL A 1 201 ? 12.903 14.299 40.984 1.00 94.06 201 VAL A O 1
ATOM 1641 N N . THR A 1 202 ? 13.002 14.214 38.740 1.00 95.06 202 THR A N 1
ATOM 1642 C CA . THR A 1 202 ? 14.462 14.379 38.651 1.00 95.06 202 THR A CA 1
ATOM 1643 C C . THR A 1 202 ? 14.922 15.689 39.305 1.00 95.06 202 THR A C 1
ATOM 1645 O O . THR A 1 202 ? 15.920 15.723 40.034 1.00 95.06 202 THR A O 1
ATOM 1648 N N . LEU A 1 203 ? 14.173 16.777 39.099 1.00 94.31 203 LEU A N 1
ATOM 1649 C CA . LEU A 1 203 ? 14.440 18.063 39.742 1.00 94.31 203 LEU A CA 1
ATOM 1650 C C . LEU A 1 203 ? 14.239 17.988 41.264 1.00 94.31 203 LEU A C 1
ATOM 1652 O O . LEU A 1 203 ? 15.105 18.448 42.012 1.00 94.31 203 LEU A O 1
ATOM 1656 N N . ALA A 1 204 ? 13.161 17.359 41.740 1.00 93.50 204 ALA A N 1
ATOM 1657 C CA . ALA A 1 204 ? 12.918 17.153 43.170 1.00 93.50 204 ALA A CA 1
ATOM 1658 C C . ALA A 1 204 ? 14.032 16.317 43.833 1.00 93.50 204 ALA A C 1
ATOM 1660 O O . ALA A 1 204 ? 14.490 16.652 44.926 1.00 93.50 204 ALA A O 1
ATOM 1661 N N . GLU A 1 205 ? 14.545 15.291 43.150 1.00 93.62 205 GLU A N 1
ATOM 1662 C CA . GLU A 1 205 ? 15.694 14.492 43.602 1.00 93.62 205 GLU A CA 1
ATOM 1663 C C . GLU A 1 205 ? 16.996 15.298 43.673 1.00 93.62 205 GLU A C 1
ATOM 1665 O O . GLU A 1 205 ? 17.864 15.021 44.505 1.00 93.62 205 GLU A O 1
ATOM 1670 N N . SER A 1 206 ? 17.162 16.308 42.816 1.00 94.62 206 SER A N 1
ATOM 1671 C CA . SER A 1 206 ? 18.298 17.230 42.909 1.00 94.62 206 SER A CA 1
ATOM 1672 C C . SER A 1 206 ? 18.221 18.097 44.172 1.00 94.62 206 SER A C 1
ATOM 1674 O O . SER A 1 206 ? 19.230 18.266 44.860 1.00 94.62 206 SER A O 1
ATOM 1676 N N . PHE A 1 207 ? 17.025 18.575 44.537 1.00 93.38 207 PHE A N 1
ATOM 1677 C CA . PHE A 1 207 ? 16.819 19.324 45.775 1.00 93.38 207 PHE A CA 1
ATOM 1678 C C . PHE A 1 207 ? 16.994 18.428 47.002 1.00 93.38 207 PHE A C 1
ATOM 1680 O O . PHE A 1 207 ? 17.617 18.850 47.969 1.00 93.38 207 PHE A O 1
ATOM 1687 N N . GLU A 1 208 ? 16.518 17.180 46.957 1.00 92.06 208 GLU A N 1
ATOM 1688 C CA . GLU A 1 208 ? 16.703 16.196 48.033 1.00 92.06 208 GLU A CA 1
ATOM 1689 C C . GLU A 1 208 ? 18.195 15.917 48.292 1.00 92.06 208 GLU A C 1
ATOM 1691 O O . GLU A 1 208 ? 18.652 15.972 49.436 1.00 92.06 208 GLU A O 1
ATOM 1696 N N . ARG A 1 209 ? 18.990 15.739 47.226 1.00 93.00 209 ARG A N 1
ATOM 1697 C CA . ARG A 1 209 ? 20.454 15.610 47.325 1.00 93.00 209 ARG A CA 1
ATOM 1698 C C . ARG A 1 209 ? 21.107 16.855 47.926 1.00 93.00 209 ARG A C 1
ATOM 1700 O O . ARG A 1 209 ? 21.904 16.729 48.855 1.00 93.00 209 ARG A O 1
ATOM 1707 N N . ARG A 1 210 ? 20.746 18.053 47.455 1.00 93.06 210 ARG A N 1
ATOM 1708 C CA . ARG A 1 210 ? 21.265 19.323 48.000 1.00 93.06 210 ARG A CA 1
ATOM 1709 C C . ARG A 1 210 ? 20.900 19.513 49.472 1.00 93.06 210 ARG A C 1
ATOM 1711 O O . ARG A 1 210 ? 21.742 19.944 50.248 1.00 93.06 210 ARG A O 1
ATOM 1718 N N . LEU A 1 211 ? 19.681 19.143 49.863 1.00 92.06 211 LEU A N 1
ATOM 1719 C CA . LEU A 1 211 ? 19.219 19.210 51.249 1.00 92.06 211 LEU A CA 1
ATOM 1720 C C . LEU A 1 211 ? 20.029 18.269 52.152 1.00 92.06 211 LEU A C 1
ATOM 1722 O O . LEU A 1 211 ? 20.405 18.655 53.257 1.00 92.06 211 LEU A O 1
ATOM 1726 N N . SER A 1 212 ? 20.327 17.058 51.668 1.00 90.50 212 SER A N 1
ATOM 1727 C CA . SER A 1 212 ? 21.135 16.074 52.401 1.00 90.50 212 SER A CA 1
ATOM 1728 C C . SER A 1 212 ? 22.600 16.497 52.579 1.00 90.50 212 SER A C 1
ATOM 1730 O O . SER A 1 212 ? 23.205 16.165 53.594 1.00 90.50 212 SER A O 1
ATOM 1732 N N . GLY A 1 213 ? 23.150 17.259 51.626 1.00 89.50 213 GLY A N 1
ATOM 1733 C CA . GLY A 1 213 ? 24.526 17.767 51.658 1.00 89.50 213 GLY A CA 1
ATOM 1734 C C . GLY A 1 213 ? 24.703 19.136 52.326 1.00 89.50 213 GLY A C 1
ATOM 1735 O O . GLY A 1 213 ? 25.830 19.608 52.426 1.00 89.50 213 GLY A O 1
ATOM 1736 N N . ALA A 1 214 ? 23.621 19.789 52.759 1.00 91.50 214 ALA A N 1
ATOM 1737 C CA . ALA A 1 214 ? 23.673 21.116 53.368 1.00 91.50 214 ALA A CA 1
ATOM 1738 C C . ALA A 1 214 ? 24.287 21.073 54.779 1.00 91.50 214 ALA A C 1
ATOM 1740 O O . ALA A 1 214 ? 23.868 20.283 55.637 1.00 91.50 214 ALA A O 1
ATOM 1741 N N . SER A 1 215 ? 25.240 21.972 55.028 1.00 88.31 215 SER A N 1
ATOM 1742 C CA . SER A 1 215 ? 26.099 21.971 56.220 1.00 88.31 215 SER A CA 1
ATOM 1743 C C . SER A 1 215 ? 25.442 22.617 57.444 1.00 88.31 215 SER A C 1
ATOM 1745 O O . SER A 1 215 ? 25.843 22.362 58.578 1.00 88.31 215 SER A O 1
ATOM 1747 N N . ASN A 1 216 ? 24.429 23.462 57.237 1.00 91.12 216 ASN A N 1
ATOM 1748 C CA . ASN A 1 216 ? 23.770 24.235 58.292 1.00 91.12 216 ASN A CA 1
ATOM 1749 C C . ASN A 1 216 ? 22.269 24.456 58.014 1.00 91.12 216 ASN A C 1
ATOM 1751 O O . ASN A 1 216 ? 21.748 24.141 56.943 1.00 91.12 216 ASN A O 1
ATOM 1755 N N . SER A 1 217 ? 21.552 24.980 59.012 1.00 87.56 217 SER A N 1
ATOM 1756 C CA . SER A 1 217 ? 20.106 25.236 58.933 1.00 87.56 217 SER A CA 1
ATOM 1757 C C . SER A 1 217 ? 19.727 26.299 57.897 1.00 87.56 217 SER A C 1
ATOM 1759 O O . SER A 1 217 ? 18.646 26.208 57.318 1.00 87.56 217 SER A O 1
ATOM 1761 N N . TYR A 1 218 ? 20.609 27.265 57.630 1.00 90.25 218 TYR A N 1
ATOM 1762 C CA . TYR A 1 218 ? 20.387 28.326 56.647 1.00 90.25 218 TYR A CA 1
ATOM 1763 C C . TYR A 1 218 ? 20.413 27.784 55.209 1.00 90.25 218 TYR A C 1
ATOM 1765 O O . TYR A 1 218 ? 19.475 28.008 54.448 1.00 90.25 218 TYR A O 1
ATOM 1773 N N . GLU A 1 219 ? 21.417 26.977 54.856 1.00 89.50 219 GLU A N 1
ATOM 1774 C CA . GLU A 1 219 ? 21.508 26.306 53.551 1.00 89.50 219 GLU A CA 1
ATOM 1775 C C . GLU A 1 219 ? 20.317 25.373 53.304 1.00 89.50 219 GLU A C 1
ATOM 1777 O O . GLU A 1 219 ? 19.761 25.344 52.205 1.00 89.50 219 GLU A O 1
ATOM 1782 N N . ARG A 1 220 ? 19.865 24.649 54.338 1.00 89.12 220 ARG A N 1
ATOM 1783 C CA . ARG A 1 220 ? 18.648 23.825 54.248 1.00 89.12 220 ARG A CA 1
ATOM 1784 C C . ARG A 1 220 ? 17.410 24.673 53.962 1.00 89.12 220 ARG A C 1
ATOM 1786 O O . ARG A 1 220 ? 16.594 24.285 53.128 1.00 89.12 220 ARG A O 1
ATOM 1793 N N . ALA A 1 221 ? 17.278 25.828 54.617 1.00 89.56 221 ALA A N 1
ATOM 1794 C CA . ALA A 1 221 ? 16.173 26.753 54.380 1.00 89.56 221 ALA A CA 1
ATOM 1795 C C . ALA A 1 221 ? 16.181 27.305 52.944 1.00 89.56 221 ALA A C 1
ATOM 1797 O O . ALA A 1 221 ? 15.128 27.331 52.309 1.00 89.56 221 ALA A O 1
ATOM 1798 N N . MET A 1 222 ? 17.354 27.644 52.393 1.00 90.62 222 MET A N 1
ATOM 1799 C CA . MET A 1 222 ? 17.481 28.074 50.993 1.00 90.62 222 MET A CA 1
ATOM 1800 C C . MET A 1 222 ? 17.027 26.989 50.008 1.00 90.62 222 MET A C 1
ATOM 1802 O O . MET A 1 222 ? 16.279 27.275 49.076 1.00 90.62 222 MET A O 1
ATOM 1806 N N . VAL A 1 223 ? 17.416 25.727 50.230 1.00 90.44 223 VAL A N 1
ATOM 1807 C CA . VAL A 1 223 ? 16.980 24.603 49.379 1.00 90.44 223 VAL A CA 1
ATOM 1808 C C . VAL A 1 223 ? 15.458 24.425 49.429 1.00 90.44 223 VAL A C 1
ATOM 1810 O O . VAL A 1 223 ? 14.830 24.195 48.394 1.00 90.44 223 VAL A O 1
ATOM 1813 N N . HIS A 1 224 ? 14.847 24.564 50.608 1.00 90.50 224 HIS A N 1
ATOM 1814 C CA . HIS A 1 224 ? 13.390 24.532 50.756 1.00 90.50 224 HIS A CA 1
ATOM 1815 C C . HIS A 1 224 ? 12.698 25.707 50.049 1.00 90.50 224 HIS A C 1
ATOM 1817 O O . HIS A 1 224 ? 11.648 25.511 49.435 1.00 90.50 224 HIS A O 1
ATOM 1823 N N . GLU A 1 225 ? 13.273 26.910 50.098 1.00 91.31 225 GLU A N 1
ATOM 1824 C CA . GLU A 1 225 ? 12.740 28.085 49.405 1.00 91.31 225 GLU A CA 1
ATOM 1825 C C . GLU A 1 225 ? 12.805 27.922 47.880 1.00 91.31 225 GLU A C 1
ATOM 1827 O O . GLU A 1 225 ? 11.819 28.174 47.187 1.00 91.31 225 GLU A O 1
ATOM 1832 N N . GLU A 1 226 ? 13.932 27.448 47.347 1.00 91.25 226 GLU A N 1
ATOM 1833 C CA . GLU A 1 226 ? 14.085 27.182 45.915 1.00 91.25 226 GLU A CA 1
ATOM 1834 C C . GLU A 1 226 ? 13.148 26.069 45.428 1.00 91.25 226 GLU A C 1
ATOM 1836 O O . GLU A 1 226 ? 12.510 26.220 44.386 1.00 91.25 226 GLU A O 1
ATOM 1841 N N . CYS A 1 227 ? 13.004 24.986 46.201 1.00 91.62 227 CYS A N 1
ATOM 1842 C CA . CYS A 1 227 ? 12.030 23.928 45.922 1.00 91.62 227 CYS A CA 1
ATOM 1843 C C . CYS A 1 227 ? 10.601 24.489 45.908 1.00 91.62 227 CYS A C 1
ATOM 1845 O O . CYS A 1 227 ? 9.838 24.229 44.979 1.00 91.62 227 CYS A O 1
ATOM 1847 N N . SER A 1 228 ? 10.257 25.318 46.898 1.00 91.25 228 SER A N 1
ATOM 1848 C CA . SER A 1 228 ? 8.949 25.971 46.981 1.00 91.25 228 SER A CA 1
ATOM 1849 C C . SER A 1 228 ? 8.677 26.862 45.765 1.00 91.25 228 SER A C 1
ATOM 1851 O O . SER A 1 228 ? 7.592 26.797 45.189 1.00 91.25 228 SER A O 1
ATOM 1853 N N . LYS A 1 229 ? 9.668 27.641 45.309 1.00 91.81 229 LYS A N 1
ATOM 1854 C CA . LYS A 1 229 ? 9.559 28.463 44.091 1.00 91.81 229 LYS A CA 1
ATOM 1855 C C . LYS A 1 229 ? 9.369 27.606 42.837 1.00 91.81 229 LYS A C 1
ATOM 1857 O O . LYS A 1 229 ? 8.509 27.923 42.021 1.00 91.81 229 LYS A O 1
ATOM 1862 N N . ALA A 1 230 ? 10.127 26.519 42.699 1.00 89.94 230 ALA A N 1
ATOM 1863 C CA . ALA A 1 230 ? 10.057 25.632 41.537 1.00 89.94 230 ALA A CA 1
ATOM 1864 C C . ALA A 1 230 ? 8.731 24.854 41.445 1.00 89.94 230 ALA A C 1
ATOM 1866 O O . ALA A 1 230 ? 8.250 24.592 40.346 1.00 89.94 230 ALA A O 1
ATOM 1867 N N . PHE A 1 231 ? 8.126 24.505 42.586 1.00 91.06 231 PHE A N 1
ATOM 1868 C CA . PHE A 1 231 ? 6.917 23.676 42.655 1.00 91.06 231 PHE A CA 1
ATOM 1869 C C . PHE A 1 231 ? 5.684 24.410 43.207 1.00 91.06 231 PHE A C 1
ATOM 1871 O O . PHE A 1 231 ? 4.758 23.773 43.708 1.00 91.06 231 PHE A O 1
ATOM 1878 N N . GLY A 1 232 ? 5.645 25.742 43.107 1.00 84.50 232 GLY A N 1
ATOM 1879 C CA . GLY A 1 232 ? 4.439 26.536 43.368 1.00 84.50 232 GLY A CA 1
ATOM 1880 C C . GLY A 1 232 ? 3.932 26.484 44.814 1.00 84.50 232 GLY A C 1
ATOM 1881 O O . GLY A 1 232 ? 2.726 26.426 45.037 1.00 84.50 232 GLY A O 1
ATOM 1882 N N . GLY A 1 233 ? 4.839 26.491 45.793 1.00 78.31 233 GLY A N 1
ATOM 1883 C CA . GLY A 1 233 ? 4.512 26.541 47.222 1.00 78.31 233 GLY A CA 1
ATOM 1884 C C . GLY A 1 233 ? 4.744 25.236 47.991 1.00 78.31 233 GLY A C 1
ATOM 1885 O O . GLY A 1 233 ? 4.581 25.209 49.211 1.00 78.31 233 GLY A O 1
ATOM 1886 N N . GLU A 1 234 ? 5.142 24.148 47.324 1.00 81.12 234 GLU A N 1
ATOM 1887 C CA . GLU A 1 234 ? 5.509 22.898 48.001 1.00 81.12 234 GLU A CA 1
ATOM 1888 C C . GLU A 1 234 ? 6.963 22.949 48.502 1.00 81.12 234 GLU A C 1
ATOM 1890 O O . GLU A 1 234 ? 7.918 22.770 47.747 1.00 81.12 234 GLU A O 1
ATOM 1895 N N . SER A 1 235 ? 7.141 23.179 49.806 1.00 70.06 235 SER A N 1
ATOM 1896 C CA . SER A 1 235 ? 8.463 23.402 50.402 1.00 70.06 235 SER A CA 1
ATOM 1897 C C . SER A 1 235 ? 9.293 22.135 50.613 1.00 70.06 235 SER A C 1
ATOM 1899 O O . SER A 1 235 ? 10.506 22.237 50.734 1.00 70.06 235 SER A O 1
ATOM 1901 N N . GLY A 1 236 ? 8.698 20.938 50.662 1.00 84.56 236 GLY A N 1
ATOM 1902 C CA . GLY A 1 236 ? 9.412 19.691 50.970 1.00 84.56 236 GLY A CA 1
ATOM 1903 C C . GLY A 1 236 ? 9.778 18.861 49.730 1.00 84.56 236 GLY A C 1
ATOM 1904 O O . GLY A 1 236 ? 8.870 18.222 49.192 1.00 84.56 236 GLY A O 1
ATOM 1905 N N . PRO A 1 237 ? 11.068 18.741 49.337 1.00 86.69 237 PRO A N 1
ATOM 1906 C CA . PRO A 1 237 ? 11.484 17.977 48.153 1.00 86.69 237 PRO A CA 1
ATOM 1907 C C . PRO A 1 237 ? 10.992 16.523 48.146 1.00 86.69 237 PRO A C 1
ATOM 1909 O O . PRO A 1 237 ? 10.462 16.049 47.144 1.00 86.69 237 PRO A O 1
ATOM 1912 N N . GLY A 1 238 ? 11.070 15.832 49.290 1.00 87.69 238 GLY A N 1
ATOM 1913 C CA . GLY A 1 238 ? 10.570 14.457 49.421 1.00 87.69 238 GLY A CA 1
ATOM 1914 C C . GLY A 1 238 ? 9.048 14.342 49.253 1.00 87.69 238 GLY A C 1
ATOM 1915 O O . GLY A 1 238 ? 8.554 13.370 48.680 1.00 87.69 238 GLY A O 1
ATOM 1916 N N . ARG A 1 239 ? 8.285 15.360 49.681 1.00 88.25 239 ARG A N 1
ATOM 1917 C CA . ARG A 1 239 ? 6.822 15.401 49.518 1.00 88.25 239 ARG A CA 1
ATOM 1918 C C . ARG A 1 239 ? 6.433 15.647 48.063 1.00 88.25 239 ARG A C 1
ATOM 1920 O O . ARG A 1 239 ? 5.544 14.954 47.565 1.00 88.25 239 ARG A O 1
ATOM 1927 N N . VAL A 1 240 ? 7.124 16.575 47.392 1.00 91.12 240 VAL A N 1
ATOM 1928 C CA . VAL A 1 240 ? 6.980 16.815 45.948 1.00 91.12 240 VAL A CA 1
ATOM 1929 C C . VAL A 1 240 ? 7.250 15.513 45.200 1.00 91.12 240 VAL A C 1
ATOM 1931 O O . VAL A 1 240 ? 6.376 15.023 44.489 1.00 91.12 240 VAL A O 1
ATOM 1934 N N . LYS A 1 241 ? 8.406 14.883 45.441 1.00 91.44 241 LYS A N 1
ATOM 1935 C CA . LYS A 1 241 ? 8.795 13.609 44.823 1.00 91.44 241 LYS A CA 1
ATOM 1936 C C . LYS A 1 241 ? 7.723 12.532 44.995 1.00 91.44 241 LYS A C 1
ATOM 1938 O O . LYS A 1 241 ? 7.268 11.966 44.005 1.00 91.44 241 LYS A O 1
ATOM 1943 N N . GLN A 1 242 ? 7.246 12.296 46.219 1.00 91.38 242 GLN A N 1
ATOM 1944 C CA . GLN A 1 242 ? 6.210 11.290 46.482 1.00 91.38 242 GLN A CA 1
ATOM 1945 C C . GLN A 1 242 ? 4.875 11.615 45.789 1.00 91.38 242 GLN A C 1
ATOM 1947 O O . GLN A 1 242 ? 4.157 10.713 45.351 1.00 91.38 242 GLN A O 1
ATOM 1952 N N . LYS A 1 243 ? 4.492 12.894 45.705 1.00 92.75 243 LYS A N 1
ATOM 1953 C CA . LYS A 1 243 ? 3.286 13.322 44.983 1.00 92.75 243 LYS A CA 1
ATOM 1954 C C . LYS A 1 243 ? 3.433 13.068 43.482 1.00 92.75 243 LYS A C 1
ATOM 1956 O O . LYS A 1 243 ? 2.600 12.369 42.914 1.00 92.75 243 LYS A O 1
ATOM 1961 N N . LYS A 1 244 ? 4.525 13.530 42.870 1.00 93.06 244 LYS A N 1
ATOM 1962 C CA . LYS A 1 244 ? 4.776 13.358 41.432 1.00 93.06 244 LYS A CA 1
ATOM 1963 C C . LYS A 1 244 ? 4.925 11.892 41.035 1.00 93.06 244 LYS A C 1
ATOM 1965 O O . LYS A 1 244 ? 4.367 11.484 40.025 1.00 93.06 244 LYS A O 1
ATOM 1970 N N . GLN A 1 245 ? 5.554 11.063 41.868 1.00 93.44 245 GLN A N 1
ATOM 1971 C CA . GLN A 1 245 ? 5.612 9.614 41.650 1.00 93.44 245 GLN A CA 1
ATOM 1972 C C . GLN A 1 245 ? 4.222 8.953 41.661 1.00 93.44 245 GLN A C 1
ATOM 1974 O O . GLN A 1 245 ? 3.962 8.061 40.852 1.00 93.44 245 GLN A O 1
ATOM 1979 N N . ARG A 1 246 ? 3.301 9.390 42.534 1.00 94.81 246 ARG A N 1
ATOM 1980 C CA . ARG A 1 246 ? 1.905 8.910 42.519 1.00 94.81 246 ARG A CA 1
ATOM 1981 C C . ARG A 1 246 ? 1.163 9.353 41.259 1.00 94.81 246 ARG A C 1
ATOM 1983 O O . ARG A 1 246 ? 0.454 8.539 40.667 1.00 94.81 246 ARG A O 1
ATOM 1990 N N . ASP A 1 247 ? 1.364 10.595 40.827 1.00 95.00 247 ASP A N 1
ATOM 1991 C CA . ASP A 1 247 ? 0.788 11.112 39.581 1.00 95.00 247 ASP A CA 1
ATOM 1992 C C . ASP A 1 247 ? 1.311 10.322 38.369 1.00 95.00 247 ASP A C 1
ATOM 1994 O O . ASP A 1 247 ? 0.522 9.901 37.524 1.00 95.00 247 ASP A O 1
ATOM 1998 N N . MET A 1 248 ? 2.613 10.012 38.324 1.00 95.44 248 MET A N 1
ATOM 1999 C CA . MET A 1 248 ? 3.205 9.158 37.286 1.00 95.44 248 MET A CA 1
ATOM 2000 C C . MET A 1 248 ? 2.559 7.772 37.243 1.00 95.44 248 MET A C 1
ATOM 2002 O O . MET A 1 248 ? 2.244 7.276 36.165 1.00 95.44 248 MET A O 1
ATOM 2006 N N . GLN A 1 249 ? 2.327 7.138 38.399 1.00 95.69 249 GLN A N 1
ATOM 2007 C CA . GLN A 1 249 ? 1.635 5.845 38.449 1.00 95.69 249 GLN A CA 1
ATOM 2008 C C . GLN A 1 249 ? 0.202 5.940 37.908 1.00 95.69 249 GLN A C 1
ATOM 2010 O O . GLN A 1 249 ? -0.261 5.021 37.235 1.00 95.69 249 GLN A O 1
ATOM 2015 N N . ALA A 1 250 ? -0.511 7.036 38.182 1.00 95.94 250 ALA A N 1
ATOM 2016 C CA . ALA A 1 250 ? -1.845 7.256 37.632 1.00 95.94 250 ALA A CA 1
ATOM 2017 C C . ALA A 1 250 ? -1.816 7.436 36.106 1.00 95.94 250 ALA A C 1
ATOM 2019 O O . ALA A 1 250 ? -2.615 6.806 35.413 1.00 95.94 250 ALA A O 1
ATOM 2020 N N . VAL A 1 251 ? -0.868 8.223 35.586 1.00 97.25 251 VAL A N 1
ATOM 2021 C CA . VAL A 1 251 ? -0.674 8.422 34.140 1.00 97.25 251 VAL A CA 1
ATOM 2022 C C . VAL A 1 251 ? -0.322 7.106 33.446 1.00 97.25 251 VAL A C 1
ATOM 2024 O O . VAL A 1 251 ? -0.956 6.772 32.450 1.00 97.25 251 VAL A O 1
ATOM 2027 N N . ARG A 1 252 ? 0.600 6.307 34.002 1.00 97.12 252 ARG A N 1
ATOM 2028 C CA . ARG A 1 252 ? 0.976 4.990 33.453 1.00 97.12 252 ARG A CA 1
ATOM 2029 C C . ARG A 1 252 ? -0.216 4.033 33.358 1.00 97.12 252 ARG A C 1
ATOM 2031 O O . ARG A 1 252 ? -0.426 3.438 32.310 1.00 97.12 252 ARG A O 1
ATOM 2038 N N . ARG A 1 253 ? -1.062 3.960 34.393 1.00 96.88 253 ARG A N 1
ATOM 2039 C CA . ARG A 1 253 ? -2.300 3.154 34.348 1.00 96.88 253 ARG A CA 1
ATOM 2040 C C . ARG A 1 253 ? -3.282 3.622 33.272 1.00 96.88 253 ARG A C 1
ATOM 2042 O O . ARG A 1 253 ? -3.993 2.806 32.696 1.00 96.88 253 ARG A O 1
ATOM 2049 N N . ASN A 1 254 ? -3.379 4.928 33.028 1.00 96.56 254 ASN A N 1
ATOM 2050 C CA . ASN A 1 254 ? -4.231 5.442 31.953 1.00 96.56 254 ASN A CA 1
ATOM 2051 C C . ASN A 1 254 ? -3.645 5.111 30.579 1.00 96.56 254 ASN A C 1
ATOM 2053 O O . ASN A 1 254 ? -4.385 4.709 29.688 1.00 96.56 254 ASN A O 1
ATOM 2057 N N . LEU A 1 255 ? -2.324 5.198 30.438 1.00 96.81 255 LEU A N 1
ATOM 2058 C CA . LEU A 1 255 ? -1.613 4.822 29.222 1.00 96.81 255 LEU A CA 1
ATOM 2059 C C . LEU A 1 255 ? -1.841 3.338 28.887 1.00 96.81 255 LEU A C 1
ATOM 2061 O O . LEU A 1 255 ? -2.234 3.034 27.765 1.00 96.81 255 LEU A O 1
ATOM 2065 N N . GLU A 1 256 ? -1.747 2.438 29.871 1.00 96.75 256 GLU A N 1
ATOM 2066 C CA . GLU A 1 256 ? -2.083 1.012 29.706 1.00 96.75 256 GLU A CA 1
ATOM 2067 C C . GLU A 1 256 ? -3.519 0.799 29.190 1.00 96.75 256 GLU A C 1
ATOM 2069 O O . GLU A 1 256 ? -3.757 -0.034 28.312 1.00 96.75 256 GLU A O 1
ATOM 2074 N N . LYS A 1 257 ? -4.497 1.568 29.694 1.00 96.12 257 LYS A N 1
ATOM 2075 C CA . LYS A 1 257 ? -5.893 1.495 29.225 1.00 96.12 257 LYS A CA 1
ATOM 2076 C C . LYS A 1 257 ? -6.042 1.973 27.782 1.00 96.12 257 LYS A C 1
ATOM 2078 O O . LYS A 1 257 ? -6.769 1.349 27.009 1.00 96.12 257 LYS A O 1
ATOM 2083 N N . VAL A 1 258 ? -5.374 3.067 27.421 1.00 96.44 258 VAL A N 1
ATOM 2084 C CA . VAL A 1 258 ? -5.399 3.607 26.055 1.00 96.44 258 VAL A CA 1
ATOM 2085 C C . VAL A 1 258 ? -4.737 2.630 25.085 1.00 96.44 258 VAL A C 1
ATOM 2087 O O . VAL A 1 258 ? -5.300 2.348 24.030 1.00 96.44 258 VAL A O 1
ATOM 2090 N N . GLU A 1 259 ? -3.609 2.028 25.459 1.00 95.56 259 GLU A N 1
ATOM 2091 C CA . GLU A 1 259 ? -2.950 0.987 24.664 1.00 95.56 259 GLU A CA 1
ATOM 2092 C C . GLU A 1 259 ? -3.824 -0.254 24.478 1.00 95.56 259 GLU A C 1
ATOM 2094 O O . GLU A 1 259 ? -3.924 -0.782 23.368 1.00 95.56 259 GLU A O 1
ATOM 2099 N N . ALA A 1 260 ? -4.493 -0.716 25.539 1.00 94.06 260 ALA A N 1
ATOM 2100 C CA . ALA A 1 260 ? -5.437 -1.824 25.444 1.00 94.06 260 ALA A CA 1
ATOM 2101 C C . ALA A 1 260 ? -6.578 -1.500 24.465 1.00 94.06 260 ALA A C 1
ATOM 2103 O O . ALA A 1 260 ? -6.920 -2.328 23.619 1.00 94.06 260 ALA A O 1
ATOM 2104 N N . ARG A 1 261 ? -7.110 -0.273 24.517 1.00 93.12 261 ARG A N 1
ATOM 2105 C CA . ARG A 1 261 ? -8.142 0.207 23.589 1.00 93.12 261 ARG A CA 1
ATOM 2106 C C . ARG A 1 261 ? -7.638 0.276 22.144 1.00 93.12 261 ARG A C 1
ATOM 2108 O O . ARG A 1 261 ? -8.341 -0.174 21.243 1.00 93.12 261 ARG A O 1
ATOM 2115 N N . LEU A 1 262 ? -6.433 0.797 21.910 1.00 94.38 262 LEU A N 1
ATOM 2116 C CA . LEU A 1 262 ? -5.802 0.849 20.584 1.00 94.38 262 LEU A CA 1
ATOM 2117 C C . LEU A 1 262 ? -5.640 -0.556 19.985 1.00 94.38 262 LEU A C 1
ATOM 2119 O O . LEU A 1 262 ? -6.019 -0.791 18.835 1.00 94.38 262 LEU A O 1
ATOM 2123 N N . LYS A 1 263 ? -5.149 -1.512 20.785 1.00 93.25 263 LYS A N 1
ATOM 2124 C CA . LYS A 1 263 ? -5.034 -2.926 20.390 1.00 93.25 263 LYS A CA 1
ATOM 2125 C C . LYS A 1 263 ? -6.394 -3.536 20.076 1.00 93.25 263 LYS A C 1
ATOM 2127 O O . LYS A 1 263 ? -6.526 -4.219 19.064 1.00 93.25 263 LYS A O 1
ATOM 2132 N N . GLN A 1 264 ? -7.405 -3.263 20.897 1.00 91.12 264 GLN A N 1
ATOM 2133 C CA . GLN A 1 264 ? -8.761 -3.755 20.677 1.00 91.12 264 GLN A CA 1
ATOM 2134 C C . GLN A 1 264 ? -9.351 -3.231 19.360 1.00 91.12 264 GLN A C 1
ATOM 2136 O O . GLN A 1 264 ? -9.910 -4.020 18.604 1.00 91.12 264 GLN A O 1
ATOM 2141 N N . ILE A 1 265 ? -9.188 -1.941 19.040 1.00 91.06 265 ILE A N 1
ATOM 2142 C CA . ILE A 1 265 ? -9.642 -1.371 17.757 1.00 91.06 265 ILE A CA 1
ATOM 2143 C C . ILE A 1 265 ? -8.981 -2.105 16.584 1.00 91.06 265 ILE A C 1
ATOM 2145 O O . ILE A 1 265 ? -9.674 -2.533 15.661 1.00 91.06 265 ILE A O 1
ATOM 2149 N N . GLY A 1 266 ? -7.659 -2.299 16.639 1.00 91.38 266 GLY A N 1
ATOM 2150 C CA . GLY A 1 266 ? -6.924 -3.031 15.605 1.00 91.38 266 GLY A CA 1
ATOM 2151 C C . GLY A 1 266 ? -7.383 -4.486 15.455 1.00 91.38 266 GLY A C 1
ATOM 2152 O O . GLY A 1 266 ? -7.570 -4.959 14.336 1.00 91.38 266 GLY A O 1
ATOM 2153 N N . GLN A 1 267 ? -7.621 -5.182 16.571 1.00 89.88 267 GLN A N 1
ATOM 2154 C CA . GLN A 1 267 ? -8.111 -6.566 16.590 1.00 89.88 267 GLN A CA 1
ATOM 2155 C C . GLN A 1 267 ? -9.536 -6.704 16.051 1.00 89.88 267 GLN A C 1
ATOM 2157 O O . GLN A 1 267 ? -9.823 -7.658 15.337 1.00 89.88 267 GLN A O 1
ATOM 2162 N N . LEU A 1 268 ? -10.437 -5.779 16.388 1.00 88.12 268 LEU A N 1
ATOM 2163 C CA . LEU A 1 268 ? -11.802 -5.776 15.858 1.00 88.12 268 LEU A CA 1
ATOM 2164 C C . LEU A 1 268 ? -11.793 -5.532 14.349 1.00 88.12 268 LEU A C 1
ATOM 2166 O O . LEU A 1 268 ? -12.459 -6.242 13.601 1.00 88.12 268 LEU A O 1
ATOM 2170 N N . ALA A 1 269 ? -10.984 -4.573 13.899 1.00 87.75 269 ALA A N 1
ATOM 2171 C CA . ALA A 1 269 ? -10.865 -4.231 12.491 1.00 87.75 269 ALA A CA 1
ATOM 2172 C C . ALA A 1 269 ? -10.242 -5.343 11.632 1.00 87.75 269 ALA A C 1
ATOM 2174 O O . ALA A 1 269 ? -10.543 -5.424 10.444 1.00 87.75 269 ALA A O 1
ATOM 2175 N N . SER A 1 270 ? -9.378 -6.189 12.203 1.00 87.31 270 SER A N 1
ATOM 2176 C CA . SER A 1 270 ? -8.739 -7.293 11.476 1.00 87.31 270 SER A CA 1
ATOM 2177 C C . SER A 1 270 ? -9.616 -8.540 11.344 1.00 87.31 270 SER A C 1
ATOM 2179 O O . SER A 1 270 ? -9.230 -9.472 10.633 1.00 87.31 270 SER A O 1
ATOM 2181 N N . ARG A 1 271 ? -10.788 -8.581 11.996 1.00 88.62 271 ARG A N 1
ATOM 2182 C CA . ARG A 1 271 ? -11.705 -9.721 11.892 1.00 88.62 271 ARG A CA 1
ATOM 2183 C C . ARG A 1 271 ? -12.202 -9.863 10.447 1.00 88.62 271 ARG A C 1
ATOM 2185 O O . ARG A 1 271 ? -12.747 -8.906 9.896 1.00 88.62 271 ARG A O 1
ATOM 2192 N N . PRO A 1 272 ? -12.068 -11.048 9.828 1.00 85.56 272 PRO A N 1
ATOM 2193 C CA . PRO A 1 272 ? -12.617 -11.294 8.505 1.00 85.56 272 PRO A CA 1
ATOM 2194 C C . PRO A 1 272 ? -14.128 -11.498 8.637 1.00 85.56 272 PRO A C 1
ATOM 2196 O O . PRO A 1 272 ? -14.582 -12.608 8.886 1.00 85.56 272 PRO A O 1
ATOM 2199 N N . ILE A 1 273 ? -14.898 -10.416 8.531 1.00 91.38 273 ILE A N 1
ATOM 2200 C CA . ILE A 1 273 ? -16.362 -10.457 8.563 1.00 91.38 273 ILE A CA 1
ATOM 2201 C C . ILE A 1 273 ? -16.867 -10.197 7.148 1.00 91.38 273 ILE A C 1
ATOM 2203 O O . ILE A 1 273 ? -16.782 -9.073 6.655 1.00 91.38 273 ILE A O 1
ATOM 2207 N N . SER A 1 274 ? -17.375 -11.232 6.486 1.00 91.62 274 SER A N 1
ATOM 2208 C CA . SER A 1 274 ? -18.034 -11.095 5.180 1.00 91.62 274 SER A CA 1
ATOM 2209 C C . SER A 1 274 ? -19.554 -11.116 5.312 1.00 91.62 274 SER A C 1
ATOM 2211 O O . SER A 1 274 ? -20.248 -10.426 4.564 1.00 91.62 274 SER A O 1
ATOM 2213 N N . THR A 1 275 ? -20.058 -11.881 6.284 1.00 95.81 275 THR A N 1
ATOM 2214 C CA . THR A 1 275 ? -21.481 -12.171 6.450 1.00 95.81 275 THR A CA 1
ATOM 2215 C C . THR A 1 275 ? -21.931 -11.855 7.871 1.00 95.81 275 THR A C 1
ATOM 2217 O O . THR A 1 275 ? -21.276 -12.232 8.843 1.00 95.81 275 THR A O 1
ATOM 2220 N N . LEU A 1 276 ? -23.068 -11.177 7.996 1.00 97.38 276 LEU A N 1
ATOM 2221 C CA . LEU A 1 276 ? -23.725 -10.885 9.264 1.00 97.38 276 LEU A CA 1
ATOM 2222 C C . LEU A 1 276 ? -25.105 -11.534 9.274 1.00 97.38 276 LEU A C 1
ATOM 2224 O O . LEU A 1 276 ? -25.950 -11.220 8.438 1.00 97.38 276 LEU A O 1
ATOM 2228 N N . VAL A 1 277 ? -25.333 -12.421 10.239 1.00 97.50 277 VAL A N 1
ATOM 2229 C CA . VAL A 1 277 ? -26.639 -13.026 10.494 1.00 97.50 277 VAL A CA 1
ATOM 2230 C C . VAL A 1 277 ? -27.266 -12.334 11.696 1.00 97.50 277 VAL A C 1
ATOM 2232 O O . VAL A 1 277 ? -26.741 -12.382 12.803 1.00 97.50 277 VAL A O 1
ATOM 2235 N N . LEU A 1 278 ? -28.378 -11.652 11.479 1.00 97.56 278 LEU A N 1
ATOM 2236 C CA . LEU A 1 278 ? -29.093 -10.897 12.491 1.00 97.56 278 LEU A CA 1
ATOM 2237 C C . LEU A 1 278 ? -30.210 -11.769 13.045 1.00 97.56 278 LEU A C 1
ATOM 2239 O O . LEU A 1 278 ? -31.067 -12.249 12.300 1.00 97.56 278 LEU A O 1
ATOM 2243 N N . ASP A 1 279 ? -30.220 -11.913 14.362 1.00 95.44 279 ASP A N 1
ATOM 2244 C CA . ASP A 1 279 ? -31.381 -12.392 15.095 1.00 95.44 279 ASP A CA 1
ATOM 2245 C C . ASP A 1 279 ? -32.436 -11.280 15.101 1.00 95.44 279 ASP A C 1
ATOM 2247 O O . ASP A 1 279 ? -32.385 -10.322 15.883 1.00 95.44 279 ASP A O 1
ATOM 2251 N N . GLY A 1 280 ? -33.353 -11.371 14.139 1.00 94.25 280 GLY A N 1
ATOM 2252 C CA . GLY A 1 280 ? -34.318 -10.325 13.845 1.00 94.25 280 GLY A CA 1
ATOM 2253 C C . GLY A 1 280 ? -35.280 -10.091 14.998 1.00 94.25 280 GLY A C 1
ATOM 2254 O O . GLY A 1 280 ? -35.589 -8.942 15.303 1.00 94.25 280 GLY A O 1
ATOM 2255 N N . ASN A 1 281 ? -35.705 -11.153 15.689 1.00 92.31 281 ASN A N 1
ATOM 2256 C CA . ASN A 1 281 ? -36.570 -11.018 16.856 1.00 92.31 281 ASN A CA 1
ATOM 2257 C C . ASN A 1 281 ? -35.858 -10.265 17.976 1.00 92.31 281 ASN A C 1
ATOM 2259 O O . ASN A 1 281 ? -36.455 -9.353 18.537 1.00 92.31 281 ASN A O 1
ATOM 2263 N N . ASN A 1 282 ? -34.599 -10.594 18.277 1.00 92.56 282 ASN A N 1
ATOM 2264 C CA . ASN A 1 282 ? -33.858 -9.964 19.372 1.00 92.56 282 ASN A CA 1
ATOM 2265 C C . ASN A 1 282 ? -33.693 -8.445 19.184 1.00 92.56 282 ASN A C 1
ATOM 2267 O O . ASN A 1 282 ? -33.863 -7.680 20.128 1.00 92.56 282 ASN A O 1
ATOM 2271 N N . LEU A 1 283 ? -33.455 -8.012 17.946 1.00 93.44 283 LEU A N 1
ATOM 2272 C CA . LEU A 1 283 ? -33.295 -6.604 17.571 1.00 93.44 283 LEU A CA 1
ATOM 2273 C C . LEU A 1 283 ? -34.622 -5.821 17.447 1.00 93.44 283 LEU A C 1
ATOM 2275 O O . LEU A 1 283 ? -34.594 -4.611 17.229 1.00 93.44 283 LEU A O 1
ATOM 2279 N N . CYS A 1 284 ? -35.781 -6.477 17.589 1.00 94.19 284 CYS A N 1
ATOM 2280 C CA . CYS A 1 284 ? -37.094 -5.816 17.620 1.00 94.19 284 CYS A CA 1
ATOM 2281 C C . CYS A 1 284 ? -37.534 -5.395 19.035 1.00 94.19 284 CYS A C 1
ATOM 2283 O O . CYS A 1 284 ? -38.676 -4.959 19.213 1.00 94.19 284 CYS A O 1
ATOM 2285 N N . TYR A 1 285 ? -36.670 -5.544 20.045 1.00 92.25 285 TYR A N 1
ATOM 2286 C CA . TYR A 1 285 ? -36.975 -5.207 21.436 1.00 92.25 285 TYR A CA 1
ATOM 2287 C C . TYR A 1 285 ? -35.976 -4.204 22.025 1.00 92.25 285 TYR A C 1
ATOM 2289 O O . TYR A 1 285 ? -34.768 -4.341 21.856 1.00 92.25 285 TYR A O 1
ATOM 2297 N N . GLU A 1 286 ? -36.482 -3.243 22.802 1.00 90.56 286 GLU A N 1
ATOM 2298 C CA . GLU A 1 286 ? -35.692 -2.423 23.730 1.00 90.56 286 GLU A CA 1
ATOM 2299 C C . GLU A 1 286 ? -36.056 -2.847 25.159 1.00 90.56 286 GLU A C 1
ATOM 2301 O O . GLU A 1 286 ? -37.171 -2.646 25.648 1.00 90.56 286 GLU A O 1
ATOM 2306 N N . GLY A 1 287 ? -35.135 -3.543 25.829 1.00 86.88 287 GLY A N 1
ATOM 2307 C CA . GLY A 1 287 ? -35.421 -4.188 27.110 1.00 86.88 287 GLY A CA 1
ATOM 2308 C C . GLY A 1 287 ? -36.481 -5.288 26.973 1.00 86.88 287 GLY A C 1
ATOM 2309 O O . GLY A 1 287 ? -36.184 -6.385 26.510 1.00 86.88 287 GLY A O 1
ATOM 2310 N N . ARG A 1 288 ? -37.711 -5.018 27.427 1.00 87.25 288 ARG A N 1
ATOM 2311 C CA . ARG A 1 288 ? -38.860 -5.945 27.315 1.00 87.25 288 ARG A CA 1
ATOM 2312 C C . ARG A 1 288 ? -39.951 -5.436 26.376 1.00 87.25 288 ARG A C 1
ATOM 2314 O O . ARG A 1 288 ? -40.939 -6.136 26.163 1.00 87.25 288 ARG A O 1
ATOM 2321 N N . GLU A 1 289 ? -39.800 -4.224 25.858 1.00 91.19 289 GLU A N 1
ATOM 2322 C CA . GLU A 1 289 ? -40.793 -3.575 25.015 1.00 91.19 289 GLU A CA 1
ATOM 2323 C C . GLU A 1 289 ? -40.523 -3.906 23.550 1.00 91.19 289 GLU A C 1
ATOM 2325 O O . GLU A 1 289 ? -39.388 -3.815 23.085 1.00 91.19 289 GLU A O 1
ATOM 2330 N N . PHE A 1 290 ? -41.567 -4.315 22.831 1.00 92.88 290 PHE A N 1
ATOM 2331 C CA . PHE A 1 290 ? -41.485 -4.537 21.394 1.00 92.88 290 PHE A CA 1
ATOM 2332 C C . PHE A 1 290 ? -41.564 -3.194 20.671 1.00 92.88 290 PHE A C 1
ATOM 2334 O O . PHE A 1 290 ? -42.562 -2.488 20.789 1.00 92.88 290 PHE A O 1
ATOM 2341 N N . ILE A 1 291 ? -40.531 -2.874 19.899 1.00 92.94 291 ILE A N 1
ATOM 2342 C CA . ILE A 1 291 ? -40.368 -1.579 19.224 1.00 92.94 291 ILE A CA 1
ATOM 2343 C C . ILE A 1 291 ? -40.455 -1.689 17.694 1.00 92.94 291 ILE A C 1
ATOM 2345 O O . ILE A 1 291 ? -40.170 -0.732 16.975 1.00 92.94 291 ILE A O 1
ATOM 2349 N N . GLY A 1 292 ? -40.866 -2.854 17.186 1.00 93.94 292 GLY A N 1
ATOM 2350 C CA . GLY A 1 292 ? -41.087 -3.091 15.762 1.00 93.94 292 GLY A CA 1
ATOM 2351 C C . GLY A 1 292 ? -39.805 -3.267 14.945 1.00 93.94 292 GLY A C 1
ATOM 2352 O O . GLY A 1 292 ? -38.733 -3.545 15.475 1.00 93.94 292 GLY A O 1
ATOM 2353 N N . LEU A 1 293 ? -39.936 -3.119 13.622 1.00 95.38 293 LEU A N 1
ATOM 2354 C CA . LEU A 1 293 ? -38.856 -3.354 12.652 1.00 95.38 293 LEU A CA 1
ATOM 2355 C C . LEU A 1 293 ? -37.934 -2.146 12.430 1.00 95.38 293 LEU A C 1
ATOM 2357 O O . LEU A 1 293 ? -36.902 -2.294 11.781 1.00 95.38 293 LEU A O 1
ATOM 2361 N N . ALA A 1 294 ? -38.276 -0.961 12.946 1.00 94.25 294 ALA A N 1
ATOM 2362 C CA . ALA A 1 294 ? -37.530 0.273 12.683 1.00 94.25 294 ALA A CA 1
ATOM 2363 C C . ALA A 1 294 ? -36.018 0.189 13.004 1.00 94.25 294 ALA A C 1
ATOM 2365 O O . ALA A 1 294 ? -35.221 0.588 12.148 1.00 94.25 294 ALA A O 1
ATOM 2366 N N . PRO A 1 295 ? -35.581 -0.384 14.148 1.00 94.88 295 PRO A N 1
ATOM 2367 C CA . PRO A 1 295 ? -34.155 -0.569 14.427 1.00 94.88 295 PRO A CA 1
ATOM 2368 C C . PRO A 1 295 ? -33.482 -1.488 13.406 1.00 94.88 295 PRO A C 1
ATOM 2370 O O . PRO A 1 295 ? -32.358 -1.231 12.975 1.00 94.88 295 PRO A O 1
ATOM 2373 N N . LEU A 1 296 ? -34.183 -2.550 12.997 1.00 95.44 296 LEU A N 1
ATOM 2374 C CA . LEU A 1 296 ? -33.679 -3.542 12.056 1.00 95.44 296 LEU A CA 1
ATOM 2375 C C . LEU A 1 296 ? -33.538 -2.967 10.651 1.00 95.44 296 LEU A C 1
ATOM 2377 O O . LEU A 1 296 ? -32.522 -3.195 10.001 1.00 95.44 296 LEU A O 1
ATOM 2381 N N . HIS A 1 297 ? -34.516 -2.187 10.189 1.00 95.38 297 HIS A N 1
ATOM 2382 C CA . HIS A 1 297 ? -34.418 -1.475 8.920 1.00 95.38 297 HIS A CA 1
ATOM 2383 C C . HIS A 1 297 ? -33.208 -0.540 8.938 1.00 95.38 297 HIS A C 1
ATOM 2385 O O . HIS A 1 297 ? -32.314 -0.686 8.108 1.00 95.38 297 HIS A O 1
ATOM 2391 N N . ALA A 1 298 ? -33.116 0.354 9.926 1.00 94.88 298 ALA A N 1
ATOM 2392 C CA . ALA A 1 298 ? -32.010 1.303 10.021 1.00 94.88 298 ALA A CA 1
ATOM 2393 C C . ALA A 1 298 ? -30.642 0.595 10.039 1.00 94.88 298 ALA A C 1
ATOM 2395 O O . ALA A 1 298 ? -29.736 0.952 9.281 1.00 94.88 298 ALA A O 1
ATOM 2396 N N . LEU A 1 299 ? -30.513 -0.461 10.848 1.00 96.00 299 LEU A N 1
ATOM 2397 C CA . LEU A 1 299 ? -29.296 -1.259 10.931 1.00 96.00 299 LEU A CA 1
ATOM 2398 C C . LEU A 1 299 ? -28.960 -1.951 9.602 1.00 96.00 299 LEU A C 1
ATOM 2400 O O . LEU A 1 299 ? -27.819 -1.893 9.149 1.00 96.00 299 LEU A O 1
ATOM 2404 N N . THR A 1 300 ? -29.930 -2.599 8.958 1.00 96.31 300 THR A N 1
ATOM 2405 C CA . THR A 1 300 ? -29.690 -3.348 7.715 1.00 96.31 300 THR A CA 1
ATOM 2406 C C . THR A 1 300 ? -29.317 -2.439 6.546 1.00 96.31 300 THR A C 1
ATOM 2408 O O . THR A 1 300 ? -28.406 -2.795 5.803 1.00 96.31 300 THR A O 1
ATOM 2411 N N . TYR A 1 301 ? -29.898 -1.238 6.427 1.00 95.00 301 TYR A N 1
ATOM 2412 C CA . TYR A 1 301 ? -29.443 -0.233 5.453 1.00 95.00 301 TYR A CA 1
ATOM 2413 C C . TYR A 1 301 ? -27.991 0.198 5.696 1.00 95.00 301 TYR A C 1
ATOM 2415 O O . TYR A 1 301 ? -27.227 0.346 4.742 1.00 95.00 301 TYR A O 1
ATOM 2423 N N . ALA A 1 302 ? -27.584 0.359 6.959 1.00 93.25 302 ALA A N 1
ATOM 2424 C CA . ALA A 1 302 ? -26.206 0.712 7.293 1.00 93.25 302 ALA A CA 1
ATOM 2425 C C . ALA A 1 302 ? -25.206 -0.429 7.010 1.00 93.25 302 ALA A C 1
ATOM 2427 O O . ALA A 1 302 ? -24.042 -0.167 6.709 1.00 93.25 302 ALA A O 1
ATOM 2428 N N . LEU A 1 303 ? -25.644 -1.690 7.096 1.00 94.38 303 LEU A N 1
ATOM 2429 C CA . LEU A 1 303 ? -24.787 -2.866 6.912 1.00 94.38 303 LEU A CA 1
ATOM 2430 C C . LEU A 1 303 ? -24.712 -3.367 5.460 1.00 94.38 303 LEU A C 1
ATOM 2432 O O . LEU A 1 303 ? -23.661 -3.866 5.056 1.00 94.38 303 LEU A O 1
ATOM 2436 N N . ALA A 1 304 ? -25.783 -3.231 4.671 1.00 91.69 304 ALA A N 1
ATOM 2437 C CA . ALA A 1 304 ? -25.917 -3.852 3.346 1.00 91.69 304 ALA A CA 1
ATOM 2438 C C . ALA A 1 304 ? -24.824 -3.445 2.339 1.00 91.69 304 ALA A C 1
ATOM 2440 O O . ALA A 1 304 ? -24.476 -4.221 1.455 1.00 91.69 304 ALA A O 1
ATOM 2441 N N . GLY A 1 305 ? -24.240 -2.250 2.484 1.00 84.44 305 GLY A N 1
ATOM 2442 C CA . GLY A 1 305 ? -23.150 -1.795 1.613 1.00 84.44 305 GLY A CA 1
ATOM 2443 C C . GLY A 1 305 ? -21.789 -2.442 1.899 1.00 84.44 305 GLY A C 1
ATOM 2444 O O . GLY A 1 305 ? -20.887 -2.345 1.073 1.00 84.44 305 GLY A O 1
ATOM 2445 N N . SER A 1 306 ? -21.616 -3.066 3.069 1.00 86.06 306 SER A N 1
ATOM 2446 C CA . SER A 1 306 ? -20.317 -3.584 3.533 1.00 86.06 306 SER A CA 1
ATOM 2447 C C . SER A 1 306 ? -20.308 -5.090 3.792 1.00 86.06 306 SER A C 1
ATOM 2449 O O . SER A 1 306 ? -19.238 -5.697 3.767 1.00 86.06 306 SER A O 1
ATOM 2451 N N . TYR A 1 307 ? -21.476 -5.693 4.021 1.00 92.88 307 TYR A N 1
ATOM 2452 C CA . TYR A 1 307 ? -21.612 -7.093 4.417 1.00 92.88 307 TYR A CA 1
ATOM 2453 C C . TYR A 1 307 ? -22.727 -7.781 3.638 1.00 92.88 307 TYR A C 1
ATOM 2455 O O . TYR A 1 307 ? -23.716 -7.152 3.263 1.00 92.88 307 TYR A O 1
ATOM 2463 N N . HIS A 1 308 ? -22.611 -9.097 3.472 1.00 94.38 308 HIS A N 1
ATOM 2464 C CA . HIS A 1 308 ? -23.778 -9.909 3.160 1.00 94.38 308 HIS A CA 1
ATOM 2465 C C . HIS A 1 308 ? -24.621 -10.051 4.429 1.00 94.38 308 HIS A C 1
ATOM 2467 O O . HIS A 1 308 ? -24.127 -10.518 5.455 1.00 94.38 308 HIS A O 1
ATOM 2473 N N . VAL A 1 309 ? -25.873 -9.605 4.390 1.00 97.38 309 VAL A N 1
ATOM 2474 C CA . VAL A 1 309 ? -26.723 -9.531 5.581 1.00 97.38 309 VAL A CA 1
ATOM 2475 C C . VAL A 1 309 ? -27.880 -10.509 5.442 1.00 97.38 309 VAL A C 1
ATOM 2477 O O . VAL A 1 309 ? -28.640 -10.454 4.474 1.00 97.38 309 VAL A O 1
ATOM 2480 N N . ILE A 1 310 ? -28.023 -11.377 6.439 1.00 97.38 310 ILE A N 1
ATOM 2481 C CA . ILE A 1 310 ? -29.126 -12.325 6.563 1.00 97.38 310 ILE A CA 1
ATOM 2482 C C . ILE A 1 310 ? -29.886 -11.971 7.833 1.00 97.38 310 ILE A C 1
ATOM 2484 O O . ILE A 1 310 ? -29.305 -11.927 8.909 1.00 97.38 310 ILE A O 1
ATOM 2488 N N . VAL A 1 311 ? -31.182 -11.724 7.733 1.00 97.56 311 VAL A N 1
ATOM 2489 C CA . VAL A 1 311 ? -32.060 -11.514 8.881 1.00 97.56 311 VAL A CA 1
ATOM 2490 C C . VAL A 1 311 ? -32.900 -12.762 9.065 1.00 97.56 311 VAL A C 1
ATOM 2492 O O . VAL A 1 311 ? -33.620 -13.159 8.150 1.00 97.56 311 VAL A O 1
ATOM 2495 N N . VAL A 1 312 ? -32.839 -13.358 10.250 1.00 97.00 312 VAL A N 1
ATOM 2496 C CA . VAL A 1 312 ? -33.646 -14.528 10.595 1.00 97.00 312 VAL A CA 1
ATOM 2497 C C . VAL A 1 312 ? -34.637 -14.147 11.682 1.00 97.00 312 VAL A C 1
ATOM 2499 O O . VAL A 1 312 ? -34.253 -13.660 12.742 1.00 97.00 312 VAL A O 1
ATOM 2502 N N . PHE A 1 313 ? -35.916 -14.390 11.421 1.00 95.69 313 PHE A N 1
ATOM 2503 C CA . PHE A 1 313 ? -36.990 -14.215 12.386 1.00 95.69 313 PHE A CA 1
ATOM 2504 C C . PHE A 1 313 ? -37.577 -15.555 12.817 1.00 95.69 313 PHE A C 1
ATOM 2506 O O . PHE A 1 313 ? -37.750 -16.476 12.014 1.00 95.69 313 PHE A O 1
ATOM 2513 N N . ASP A 1 314 ? -37.985 -15.615 14.076 1.00 93.25 314 ASP A N 1
ATOM 2514 C CA . ASP A 1 314 ? -38.886 -16.637 14.582 1.00 93.25 314 ASP A CA 1
ATOM 2515 C C . ASP A 1 314 ? -40.296 -16.475 14.003 1.00 93.25 314 ASP A C 1
ATOM 2517 O O . ASP A 1 314 ? -40.747 -15.380 13.651 1.00 93.25 314 ASP A O 1
ATOM 2521 N N . ALA A 1 315 ? -41.038 -17.582 13.952 1.00 92.12 315 ALA A N 1
ATOM 2522 C CA . ALA A 1 315 ? -42.387 -17.609 13.408 1.00 92.12 315 ALA A CA 1
ATOM 2523 C C . ALA A 1 315 ? -43.359 -16.640 14.107 1.00 92.12 315 ALA A C 1
ATOM 2525 O O . ALA A 1 315 ? -44.336 -16.200 13.490 1.00 92.12 315 ALA A O 1
ATOM 2526 N N . SER A 1 316 ? -43.100 -16.305 15.374 1.00 91.44 316 SER A N 1
ATOM 2527 C CA . SER A 1 316 ? -43.887 -15.365 16.177 1.00 91.44 316 SER A CA 1
ATOM 2528 C C . SER A 1 316 ? -43.933 -13.941 15.613 1.00 91.44 316 SER A C 1
ATOM 2530 O O . SER A 1 316 ? -44.922 -13.243 15.862 1.00 91.44 316 SER A O 1
ATOM 2532 N N . ILE A 1 317 ? -42.947 -13.520 14.804 1.00 93.50 317 ILE A N 1
ATOM 2533 C CA . ILE A 1 317 ? -42.880 -12.148 14.274 1.00 93.50 317 ILE A CA 1
ATOM 2534 C C . ILE A 1 317 ? -44.136 -11.773 13.472 1.00 93.50 317 ILE A C 1
ATOM 2536 O O . ILE A 1 317 ? -44.645 -10.658 13.588 1.00 93.50 317 ILE A O 1
ATOM 2540 N N . ARG A 1 318 ? -44.710 -12.743 12.742 1.00 92.31 318 ARG A N 1
ATOM 2541 C CA . ARG A 1 318 ? -45.938 -12.582 11.943 1.00 92.31 318 ARG A CA 1
ATOM 2542 C C . ARG A 1 318 ? -47.105 -12.112 12.804 1.00 92.31 318 ARG A C 1
ATOM 2544 O O . ARG A 1 318 ? -47.867 -11.230 12.419 1.00 92.31 318 ARG A O 1
ATOM 2551 N N . ARG A 1 319 ? -47.235 -12.696 14.000 1.00 91.94 319 ARG A N 1
ATOM 2552 C CA . ARG A 1 319 ? -48.304 -12.368 14.950 1.00 91.94 319 ARG A CA 1
ATOM 2553 C C . ARG A 1 319 ? -48.062 -11.019 15.619 1.00 91.94 319 ARG A C 1
ATOM 2555 O O . ARG A 1 319 ? -49.026 -10.282 15.808 1.00 91.94 319 ARG A O 1
ATOM 2562 N N . LEU A 1 320 ? -46.812 -10.714 15.975 1.00 91.38 320 LEU A N 1
ATOM 2563 C CA . LEU A 1 320 ? -46.442 -9.451 16.623 1.00 91.38 320 LEU A CA 1
ATOM 2564 C C . LEU A 1 320 ? -46.709 -8.253 15.709 1.00 91.38 320 LEU A C 1
ATOM 2566 O O . LEU A 1 320 ? -47.325 -7.283 16.137 1.00 91.38 320 LEU A O 1
ATOM 2570 N N . LEU A 1 321 ? -46.318 -8.361 14.438 1.00 92.44 321 LEU A N 1
ATOM 2571 C CA . LEU A 1 321 ? -46.490 -7.298 13.445 1.00 92.44 321 LEU A CA 1
ATOM 2572 C C . LEU A 1 321 ? -47.846 -7.327 12.733 1.00 92.44 321 LEU A C 1
ATOM 2574 O O . LEU A 1 321 ? -48.208 -6.355 12.079 1.00 92.44 321 LEU A O 1
ATOM 2578 N N . ARG A 1 322 ? -48.596 -8.434 12.840 1.00 92.81 322 ARG A N 1
ATOM 2579 C CA . ARG A 1 322 ? -49.807 -8.709 12.040 1.00 92.81 322 ARG A CA 1
ATOM 2580 C C . ARG A 1 322 ? -49.531 -8.633 10.532 1.00 92.81 322 ARG A C 1
ATOM 2582 O O . ARG A 1 322 ? -50.341 -8.117 9.767 1.00 92.81 322 ARG A O 1
ATOM 2589 N N . MET A 1 323 ? -48.379 -9.160 10.126 1.00 93.25 323 MET A N 1
ATOM 2590 C CA . MET A 1 323 ? -47.864 -9.125 8.758 1.00 93.25 323 MET A CA 1
ATOM 2591 C C . MET A 1 323 ? -47.574 -10.540 8.251 1.00 93.25 323 MET A C 1
ATOM 2593 O O . MET A 1 323 ? -47.200 -11.426 9.022 1.00 93.25 323 MET A O 1
ATOM 2597 N N . ASN A 1 324 ? -47.729 -10.747 6.944 1.00 92.19 324 ASN A N 1
ATOM 2598 C CA . ASN A 1 324 ? -47.210 -11.926 6.253 1.00 92.19 324 ASN A CA 1
ATOM 2599 C C . ASN A 1 324 ? -45.724 -11.749 5.884 1.00 92.19 324 ASN A C 1
ATOM 2601 O O . ASN A 1 324 ? -45.164 -10.663 6.015 1.00 92.19 324 ASN A O 1
ATOM 2605 N N . ASP A 1 325 ? -45.088 -12.809 5.388 1.00 92.50 325 ASP A N 1
ATOM 2606 C CA . ASP A 1 325 ? -43.644 -12.831 5.123 1.00 92.50 325 ASP A CA 1
ATOM 2607 C C . ASP A 1 325 ? -43.204 -11.762 4.117 1.00 92.50 325 ASP A C 1
ATOM 2609 O O . ASP A 1 325 ? -42.175 -11.118 4.308 1.00 92.50 325 ASP A O 1
ATOM 2613 N N . GLN A 1 326 ? -44.012 -11.520 3.081 1.00 92.69 326 GLN A N 1
ATOM 2614 C CA . GLN A 1 326 ? -43.726 -10.491 2.079 1.00 92.69 326 GLN A CA 1
ATOM 2615 C C . GLN A 1 326 ? -43.813 -9.085 2.678 1.00 92.69 326 GLN A C 1
ATOM 2617 O O . GLN A 1 326 ? -42.987 -8.233 2.366 1.00 92.69 326 GLN A O 1
ATOM 2622 N N . GLN A 1 327 ? -44.790 -8.846 3.554 1.00 93.44 327 GLN A N 1
ATOM 2623 C CA . GLN A 1 327 ? -44.965 -7.567 4.240 1.00 93.44 327 GLN A CA 1
ATOM 2624 C C . GLN A 1 327 ? -43.832 -7.296 5.233 1.00 93.44 327 GLN A C 1
ATOM 2626 O O . GLN A 1 327 ? -43.334 -6.176 5.276 1.00 93.44 327 GLN A O 1
ATOM 2631 N N . VAL A 1 328 ? -43.385 -8.316 5.976 1.00 92.62 328 VAL A N 1
ATOM 2632 C CA . VAL A 1 328 ? -42.216 -8.198 6.863 1.00 92.62 328 VAL A CA 1
ATOM 2633 C C . VAL A 1 328 ? -40.958 -7.880 6.050 1.00 92.62 328 VAL A C 1
ATOM 2635 O O . VAL A 1 328 ? -40.184 -7.017 6.445 1.00 92.62 328 VAL A O 1
ATOM 2638 N N . ALA A 1 329 ? -40.762 -8.522 4.894 1.00 93.81 329 ALA A N 1
ATOM 2639 C CA . ALA A 1 329 ? -39.578 -8.313 4.060 1.00 93.81 329 ALA A CA 1
ATOM 2640 C C . ALA A 1 329 ? -39.563 -6.973 3.290 1.00 93.81 329 ALA A C 1
ATOM 2642 O O . ALA A 1 329 ? -38.493 -6.516 2.898 1.00 93.81 329 ALA A O 1
ATOM 2643 N N . TYR A 1 330 ? -40.717 -6.332 3.069 1.00 91.00 330 TYR A N 1
ATOM 2644 C CA . TYR A 1 330 ? -40.862 -5.181 2.162 1.00 91.00 330 TYR A CA 1
ATOM 2645 C C . TYR A 1 330 ? -39.995 -3.958 2.525 1.00 91.00 330 TYR A C 1
ATOM 2647 O O . TYR A 1 330 ? -39.619 -3.193 1.639 1.00 91.00 330 TYR A O 1
ATOM 2655 N N . GLY A 1 331 ? -39.668 -3.764 3.806 1.00 86.94 331 GLY A N 1
ATOM 2656 C CA . GLY A 1 331 ? -38.883 -2.616 4.281 1.00 86.94 331 GLY A CA 1
ATOM 2657 C C . GLY A 1 331 ? -37.361 -2.785 4.217 1.00 86.94 331 GLY A C 1
ATOM 2658 O O . GLY A 1 331 ? -36.633 -1.813 4.433 1.00 86.94 331 GLY A O 1
ATOM 2659 N N . PHE A 1 332 ? -36.868 -3.989 3.920 1.00 95.12 332 PHE A N 1
ATOM 2660 C CA . PHE A 1 332 ? -35.436 -4.285 3.907 1.00 95.12 332 PHE A CA 1
ATOM 2661 C C . PHE A 1 332 ? -34.777 -3.928 2.561 1.00 95.12 332 PHE A C 1
ATOM 2663 O O . PHE A 1 332 ? -35.431 -3.990 1.516 1.00 95.12 332 PHE A O 1
ATOM 2670 N N . PRO A 1 333 ? -33.474 -3.580 2.558 1.00 93.81 333 PRO A N 1
ATOM 2671 C CA . PRO A 1 333 ? -32.693 -3.456 1.328 1.00 93.81 333 PRO A CA 1
ATOM 2672 C C . PRO A 1 333 ? -32.782 -4.725 0.472 1.00 93.81 333 PRO A C 1
ATOM 2674 O O . PRO A 1 333 ? -32.849 -5.834 1.002 1.00 93.81 333 PRO A O 1
ATOM 2677 N N . ARG A 1 334 ? -32.729 -4.586 -0.858 1.00 91.62 334 ARG A N 1
ATOM 2678 C CA . ARG A 1 334 ? -32.894 -5.721 -1.790 1.00 91.62 334 ARG A CA 1
ATOM 2679 C C . ARG A 1 334 ? -31.796 -6.775 -1.656 1.00 91.62 334 ARG A C 1
ATOM 2681 O O . ARG A 1 334 ? -32.005 -7.931 -2.006 1.00 91.62 334 ARG A O 1
ATOM 2688 N N . GLU A 1 335 ? -30.630 -6.359 -1.189 1.00 93.31 335 GLU A N 1
ATOM 2689 C CA . GLU A 1 335 ? -29.437 -7.173 -0.997 1.00 93.31 335 GLU A CA 1
ATOM 2690 C C . GLU A 1 335 ? -29.494 -8.000 0.299 1.00 93.31 335 GLU A C 1
ATOM 2692 O O . GLU A 1 335 ? -28.692 -8.917 0.481 1.00 93.31 335 GLU A O 1
ATOM 2697 N N . VAL A 1 336 ? -30.431 -7.679 1.200 1.00 95.50 336 VAL A N 1
ATOM 2698 C CA . VAL A 1 336 ? -30.609 -8.351 2.489 1.00 95.50 336 VAL A CA 1
ATOM 2699 C C . VAL A 1 336 ? -31.516 -9.560 2.314 1.00 95.50 336 VAL A C 1
ATOM 2701 O O . VAL A 1 336 ? -32.642 -9.456 1.827 1.00 95.50 336 VAL A O 1
ATOM 2704 N N . MET A 1 337 ? -31.052 -10.721 2.767 1.00 95.94 337 MET A N 1
ATOM 2705 C CA . MET A 1 337 ? -31.872 -11.926 2.794 1.00 95.94 337 MET A CA 1
ATOM 2706 C C . MET A 1 337 ? -32.709 -11.943 4.070 1.00 95.94 337 MET A C 1
ATOM 2708 O O . MET A 1 337 ? -32.162 -12.040 5.162 1.00 95.94 337 MET A O 1
ATOM 2712 N N . VAL A 1 338 ? -34.033 -11.889 3.943 1.00 96.38 338 VAL A N 1
ATOM 2713 C CA . VAL A 1 338 ? -34.949 -12.021 5.083 1.00 96.38 338 VAL A CA 1
ATOM 2714 C C . VAL A 1 338 ? -35.549 -13.421 5.086 1.00 96.38 338 VAL A C 1
ATOM 2716 O O . VAL A 1 338 ? -36.177 -13.838 4.114 1.00 96.38 338 VAL A O 1
ATOM 2719 N N . HIS A 1 339 ? -35.369 -14.144 6.186 1.00 95.75 339 HIS A N 1
ATOM 2720 C CA . HIS A 1 339 ? -35.909 -15.479 6.387 1.00 95.75 339 HIS A CA 1
ATOM 2721 C C . HIS A 1 339 ? -36.788 -15.515 7.638 1.00 95.75 339 HIS A C 1
ATOM 2723 O O . HIS A 1 339 ? -36.354 -15.129 8.720 1.00 95.75 339 HIS A O 1
ATOM 2729 N N . ILE A 1 340 ? -38.021 -16.005 7.504 1.00 94.88 340 ILE A N 1
ATOM 2730 C CA . ILE A 1 340 ? -38.925 -16.211 8.638 1.00 94.88 340 ILE A CA 1
ATOM 2731 C C . ILE A 1 340 ? -39.163 -17.703 8.793 1.00 94.88 340 ILE A C 1
ATOM 2733 O O . ILE A 1 340 ? -39.781 -18.340 7.936 1.00 94.88 340 ILE A O 1
ATOM 2737 N N . VAL A 1 341 ? -38.707 -18.245 9.915 1.00 93.19 341 VAL A N 1
ATOM 2738 C CA . VAL A 1 341 ? -38.752 -19.677 10.194 1.00 93.19 341 VAL A CA 1
ATOM 2739 C C . VAL A 1 341 ? -40.203 -20.181 10.248 1.00 93.19 341 VAL A C 1
ATOM 2741 O O . VAL A 1 341 ? -41.152 -19.439 10.553 1.00 93.19 341 VAL A O 1
ATOM 2744 N N . ALA A 1 342 ? -40.404 -21.451 9.889 1.00 87.81 342 ALA A N 1
ATOM 2745 C CA . ALA A 1 342 ? -41.717 -22.083 9.910 1.00 87.81 342 ALA A CA 1
ATOM 2746 C C . ALA A 1 342 ? -42.253 -22.215 11.346 1.00 87.81 342 ALA A C 1
ATOM 2748 O O . ALA A 1 342 ? -41.505 -22.314 12.318 1.00 87.81 342 ALA A O 1
ATOM 2749 N N . SER A 1 343 ? -43.579 -22.245 11.500 1.00 81.44 343 SER A N 1
ATOM 2750 C CA . SER A 1 343 ? -44.192 -22.441 12.817 1.00 81.44 343 SER A CA 1
ATOM 2751 C C . SER A 1 343 ? -43.714 -23.745 13.466 1.00 81.44 343 SER A C 1
ATOM 2753 O O . SER A 1 343 ? -43.708 -24.787 12.815 1.00 81.44 343 SER A O 1
ATOM 2755 N N . LYS A 1 344 ? -43.403 -23.690 14.770 1.00 76.56 344 LYS A N 1
ATOM 2756 C CA . LYS A 1 344 ? -42.880 -24.799 15.601 1.00 76.56 344 LYS A CA 1
ATOM 2757 C C . LYS A 1 344 ? -41.401 -25.157 15.387 1.00 76.56 344 LYS A C 1
ATOM 2759 O O . LYS A 1 344 ? -40.927 -26.079 16.042 1.00 76.56 344 LYS A O 1
ATOM 2764 N N . GLN A 1 345 ? -40.676 -24.452 14.521 1.00 76.00 345 GLN A N 1
ATOM 2765 C CA . GLN A 1 345 ? -39.215 -24.533 14.443 1.00 76.00 345 GLN A CA 1
ATOM 2766 C C . GLN A 1 345 ? -38.585 -23.377 15.230 1.00 76.00 345 GLN A C 1
ATOM 2768 O O . GLN A 1 345 ? -39.118 -22.271 15.220 1.00 76.00 345 GLN A O 1
ATOM 2773 N N . ALA A 1 346 ? -37.470 -23.640 15.914 1.00 79.62 346 ALA A N 1
ATOM 2774 C CA . ALA A 1 346 ? -36.742 -22.625 16.671 1.00 79.62 346 ALA A CA 1
ATOM 2775 C C . ALA A 1 346 ? -35.834 -21.806 15.741 1.00 79.62 346 ALA A C 1
ATOM 2777 O O . ALA A 1 346 ? -35.028 -22.372 14.995 1.00 79.62 346 ALA A O 1
ATOM 2778 N N . ALA A 1 347 ? -35.941 -20.477 15.803 1.00 86.31 347 ALA A N 1
ATOM 2779 C CA . ALA A 1 347 ? -35.086 -19.586 15.021 1.00 86.31 347 ALA A CA 1
ATOM 2780 C C . ALA A 1 347 ? -33.600 -19.718 15.372 1.00 86.31 347 ALA A C 1
ATOM 2782 O O . ALA A 1 347 ? -32.769 -19.657 14.469 1.00 86.31 347 ALA A O 1
ATOM 2783 N N . ASP A 1 348 ? -33.277 -19.978 16.639 1.00 89.06 348 ASP A N 1
ATOM 2784 C CA . ASP A 1 348 ? -31.909 -20.060 17.163 1.00 89.06 348 ASP A CA 1
ATOM 2785 C C . ASP A 1 348 ? -31.012 -20.995 16.346 1.00 89.06 348 ASP A C 1
ATOM 2787 O O . ASP A 1 348 ? -29.906 -20.629 15.948 1.00 89.06 348 ASP A O 1
ATOM 2791 N N . GLN A 1 349 ? -31.507 -22.192 16.017 1.00 90.19 349 GLN A N 1
ATOM 2792 C CA . GLN A 1 349 ? -30.753 -23.144 15.205 1.00 90.19 349 GLN A CA 1
ATOM 2793 C C . GLN A 1 349 ? -30.505 -22.603 13.790 1.00 90.19 349 GLN A C 1
ATOM 2795 O O . GLN A 1 349 ? -29.394 -22.718 13.274 1.00 90.19 349 GLN A O 1
ATOM 2800 N N . THR A 1 350 ? -31.512 -21.966 13.190 1.00 91.81 350 THR A N 1
ATOM 2801 C CA . THR A 1 350 ? -31.427 -21.406 11.832 1.00 91.81 350 THR A CA 1
ATOM 2802 C C . THR A 1 350 ? -30.464 -20.219 11.778 1.00 91.81 350 THR A C 1
ATOM 2804 O O . THR A 1 350 ? -29.677 -20.112 10.837 1.00 91.81 350 THR A O 1
ATOM 2807 N N . VAL A 1 351 ? -30.470 -19.358 12.802 1.00 92.81 351 VAL A N 1
ATOM 2808 C CA . VAL A 1 351 ? -29.514 -18.251 12.970 1.00 92.81 351 VAL A CA 1
ATOM 2809 C C . VAL A 1 351 ? -28.081 -18.790 12.980 1.00 92.81 351 VAL A C 1
ATOM 2811 O O . VAL A 1 351 ? -27.228 -18.319 12.226 1.00 92.81 351 VAL A O 1
ATOM 2814 N N . LEU A 1 352 ? -27.809 -19.809 13.799 1.00 93.19 352 LEU A N 1
ATOM 2815 C CA . LEU A 1 352 ? -26.463 -20.366 13.947 1.00 93.19 352 LEU A CA 1
ATOM 2816 C C . LEU A 1 352 ? -26.000 -21.130 12.698 1.00 93.19 352 LEU A C 1
ATOM 2818 O O . LEU A 1 352 ? -24.830 -21.044 12.327 1.00 93.19 352 LEU A O 1
ATOM 2822 N N . GLU A 1 353 ? -26.897 -21.858 12.030 1.00 91.94 353 GLU A N 1
ATOM 2823 C CA . GLU A 1 353 ? -26.582 -22.613 10.807 1.00 91.94 353 GLU A CA 1
ATOM 2824 C C . GLU A 1 353 ? -26.361 -21.707 9.592 1.00 91.94 353 GLU A C 1
ATOM 2826 O O . GLU A 1 353 ? -25.483 -21.980 8.768 1.00 91.94 353 GLU A O 1
ATOM 2831 N N . SER A 1 354 ? -27.071 -20.578 9.533 1.00 91.38 354 SER A N 1
ATOM 2832 C CA . SER A 1 354 ? -26.853 -19.542 8.515 1.00 91.38 354 SER A CA 1
ATOM 2833 C C . SER A 1 354 ? -25.467 -18.890 8.636 1.00 91.38 354 SER A C 1
ATOM 2835 O O . SER A 1 354 ? -24.951 -18.360 7.658 1.00 91.38 354 SER A O 1
ATOM 2837 N N . ALA A 1 355 ? -24.828 -18.968 9.811 1.00 92.31 355 ALA A N 1
ATOM 2838 C CA . ALA A 1 355 ? -23.477 -18.468 10.079 1.00 92.31 355 ALA A CA 1
ATOM 2839 C C . ALA A 1 355 ? -22.413 -19.590 10.138 1.00 92.31 355 ALA A C 1
ATOM 2841 O O . ALA A 1 355 ? -21.485 -19.573 10.957 1.00 92.31 355 ALA A O 1
ATOM 2842 N N . SER A 1 356 ? -22.537 -20.591 9.265 1.00 87.06 356 SER A N 1
ATOM 2843 C CA . SER A 1 356 ? -21.658 -21.768 9.251 1.00 87.06 356 SER A CA 1
ATOM 2844 C C . SER A 1 356 ? -20.222 -21.493 8.780 1.00 87.06 356 SER A C 1
ATOM 2846 O O . SER A 1 356 ? -19.302 -22.168 9.246 1.00 87.06 356 SER A O 1
ATOM 2848 N N . THR A 1 357 ? -19.994 -20.501 7.913 1.00 89.69 357 THR A N 1
ATOM 2849 C CA . THR A 1 357 ? -18.646 -20.151 7.426 1.00 89.69 357 THR A CA 1
ATOM 2850 C C . THR A 1 357 ? -17.828 -19.424 8.492 1.00 89.69 357 THR A C 1
ATOM 2852 O O . THR A 1 357 ? -18.374 -18.754 9.363 1.00 89.69 357 THR A O 1
ATOM 2855 N N . SER A 1 358 ? -16.497 -19.533 8.441 1.00 88.69 358 SER A N 1
ATOM 2856 C CA . SER A 1 358 ? -15.596 -18.965 9.460 1.00 88.69 358 SER A CA 1
ATOM 2857 C C . SER A 1 358 ? -15.591 -17.432 9.527 1.00 88.69 358 SER A C 1
ATOM 2859 O O . SER A 1 358 ? -15.152 -16.864 10.523 1.00 88.69 358 SER A O 1
ATOM 2861 N N . ASP A 1 359 ? -16.055 -16.775 8.469 1.00 91.88 359 ASP A N 1
ATOM 2862 C CA . ASP A 1 359 ? -16.142 -15.325 8.293 1.00 91.88 359 ASP A CA 1
ATOM 2863 C C . ASP A 1 359 ? -17.571 -14.770 8.469 1.00 91.88 359 ASP A C 1
ATOM 2865 O O . ASP A 1 359 ? -17.809 -13.577 8.260 1.00 91.88 359 ASP A O 1
ATOM 2869 N N . ALA A 1 360 ? -18.523 -15.621 8.870 1.00 95.06 360 ALA A N 1
ATOM 2870 C CA . ALA A 1 360 ? -19.870 -15.214 9.247 1.00 95.06 360 ALA A CA 1
ATOM 2871 C C . ALA A 1 360 ? -19.964 -14.930 10.753 1.00 95.06 360 ALA A C 1
ATOM 2873 O O . ALA A 1 360 ? -19.403 -15.659 11.569 1.00 95.06 360 ALA A O 1
ATOM 2874 N N . TYR A 1 361 ? -20.682 -13.884 11.146 1.00 96.19 361 TYR A N 1
ATOM 2875 C CA . TYR A 1 361 ? -20.898 -13.528 12.552 1.00 96.19 361 TYR A CA 1
ATOM 2876 C C . TYR A 1 361 ? -22.386 -13.347 12.825 1.00 96.19 361 TYR A C 1
ATOM 2878 O O . TYR A 1 361 ? -23.136 -12.934 11.944 1.00 96.19 361 TYR A O 1
ATOM 2886 N N . VAL A 1 362 ? -22.811 -13.647 14.051 1.00 96.94 362 VAL A N 1
ATOM 2887 C CA . VAL A 1 362 ? -24.213 -13.506 14.468 1.00 96.94 362 VAL A CA 1
ATOM 2888 C C . VAL A 1 362 ? -24.371 -12.274 15.345 1.00 96.94 362 VAL A C 1
ATOM 2890 O O . VAL A 1 362 ? -23.638 -12.124 16.319 1.00 96.94 362 VAL A O 1
ATOM 2893 N N . ILE A 1 363 ? -25.351 -11.425 15.043 1.00 97.12 363 ILE A N 1
ATOM 2894 C CA . ILE A 1 363 ? -25.747 -10.289 15.878 1.00 97.12 363 ILE A CA 1
ATOM 2895 C C . ILE A 1 363 ? -26.973 -10.692 16.696 1.00 97.12 363 ILE A C 1
ATOM 2897 O O . ILE A 1 363 ? -28.066 -10.830 16.154 1.00 97.12 363 ILE A O 1
ATOM 2901 N N . SER A 1 364 ? -26.790 -10.876 18.002 1.00 95.31 364 SER A N 1
ATOM 2902 C CA . SER A 1 364 ? -27.860 -11.183 18.963 1.00 95.31 364 SER A CA 1
ATOM 2903 C C . SER A 1 364 ? -27.374 -10.881 20.379 1.00 95.31 364 SER A C 1
ATOM 2905 O O . SER A 1 364 ? -26.170 -10.915 20.634 1.00 95.31 364 SER A O 1
ATOM 2907 N N . ASN A 1 365 ? -28.279 -10.629 21.324 1.00 94.06 365 ASN A N 1
ATOM 2908 C CA . ASN A 1 365 ? -27.997 -10.614 22.762 1.00 94.06 365 ASN A CA 1
ATOM 2909 C C . ASN A 1 365 ? -28.235 -11.971 23.451 1.00 94.06 365 ASN A C 1
ATOM 2911 O O . ASN A 1 365 ? -27.855 -12.134 24.615 1.00 94.06 365 ASN A O 1
ATOM 2915 N N . ASP A 1 366 ? -28.730 -12.979 22.725 1.00 91.19 366 ASP A N 1
ATOM 2916 C CA . ASP A 1 366 ? -28.820 -14.347 23.236 1.00 91.19 366 ASP A CA 1
ATOM 2917 C C . ASP A 1 366 ? -27.446 -15.039 23.287 1.00 91.19 366 ASP A C 1
ATOM 2919 O O . ASP A 1 366 ? -26.592 -14.920 22.404 1.00 91.19 366 ASP A O 1
ATOM 2923 N N . ARG A 1 367 ? -27.181 -15.757 24.375 1.00 89.69 367 ARG A N 1
ATOM 2924 C CA . ARG A 1 367 ? -25.965 -16.556 24.545 1.00 89.69 367 ARG A CA 1
ATOM 2925 C C . ARG A 1 367 ? -26.041 -17.915 23.857 1.00 89.69 367 ARG A C 1
ATOM 2927 O O . ARG A 1 367 ? -24.997 -18.557 23.803 1.00 89.69 367 ARG A O 1
ATOM 2934 N N . PHE A 1 368 ? -27.212 -18.336 23.376 1.00 91.69 368 PHE A N 1
ATOM 2935 C CA . PHE A 1 368 ? -27.432 -19.636 22.739 1.00 91.69 368 PHE A CA 1
ATOM 2936 C C . PHE A 1 368 ? -26.853 -20.780 23.584 1.00 91.69 368 PHE A C 1
ATOM 2938 O O . PHE A 1 368 ? -26.097 -21.621 23.099 1.00 91.69 368 PHE A O 1
ATOM 2945 N N . ARG A 1 369 ? -27.150 -20.772 24.895 1.00 88.88 369 ARG A N 1
ATOM 2946 C CA . ARG A 1 369 ? -26.522 -21.678 25.880 1.00 88.88 369 ARG A CA 1
ATOM 2947 C C . ARG A 1 369 ? -26.759 -23.158 25.580 1.00 88.88 369 ARG A C 1
ATOM 2949 O O . ARG A 1 369 ? -25.948 -23.978 25.992 1.00 88.88 369 ARG A O 1
ATOM 2956 N N . ASP A 1 370 ? -27.818 -23.470 24.844 1.00 89.94 370 ASP A N 1
ATOM 2957 C CA . ASP A 1 370 ? -28.175 -24.836 24.462 1.00 89.94 370 ASP A CA 1
ATOM 2958 C C . ASP A 1 370 ? -27.429 -25.322 23.200 1.00 89.94 370 ASP A C 1
ATOM 2960 O O . ASP A 1 370 ? -27.480 -26.503 22.877 1.00 89.94 370 ASP A O 1
ATOM 2964 N N . PHE A 1 371 ? -26.679 -24.442 22.519 1.00 89.56 371 PHE A N 1
ATOM 2965 C CA . PHE A 1 371 ? -26.000 -24.702 21.238 1.00 89.56 371 PHE A CA 1
ATOM 2966 C C . PHE A 1 371 ? -24.477 -24.501 21.318 1.00 89.56 371 PHE A C 1
ATOM 2968 O O . PHE A 1 371 ? -23.844 -23.947 20.414 1.00 89.56 371 PHE A O 1
ATOM 2975 N N . THR A 1 372 ? -23.865 -24.915 22.430 1.00 88.12 372 THR A N 1
ATOM 2976 C CA . THR A 1 372 ? -22.418 -24.728 22.678 1.00 88.12 372 THR A CA 1
ATOM 2977 C C . THR A 1 372 ? -21.510 -25.463 21.686 1.00 88.12 372 THR A C 1
ATOM 2979 O O . THR A 1 372 ? -20.354 -25.077 21.514 1.00 88.12 372 THR A O 1
ATOM 2982 N N . ASP A 1 373 ? -22.032 -26.482 21.005 1.00 88.62 373 ASP A N 1
ATOM 2983 C CA . ASP A 1 373 ? -21.373 -27.251 19.950 1.00 88.62 373 ASP A CA 1
ATOM 2984 C C . ASP A 1 373 ? -21.272 -26.489 18.617 1.00 88.62 373 ASP A C 1
ATOM 2986 O O . ASP A 1 373 ? -20.392 -26.772 17.800 1.00 88.62 373 ASP A O 1
ATOM 2990 N N . LYS A 1 374 ? -22.139 -25.495 18.380 1.00 89.69 374 LYS A N 1
ATOM 2991 C CA . LYS A 1 374 ? -22.167 -24.753 17.115 1.00 89.69 374 LYS A CA 1
ATOM 2992 C C . LYS A 1 374 ? -20.929 -23.862 16.979 1.00 89.69 374 LYS A C 1
ATOM 2994 O O . LYS A 1 374 ? -20.545 -23.130 17.893 1.00 89.69 374 LYS A O 1
ATOM 2999 N N . ALA A 1 375 ? -20.343 -23.856 15.778 1.00 89.38 375 ALA A N 1
ATOM 3000 C CA . ALA A 1 375 ? -19.084 -23.170 15.465 1.00 89.38 375 ALA A CA 1
ATOM 3001 C C . ALA A 1 375 ? -19.092 -21.653 15.739 1.00 89.38 375 ALA A C 1
ATOM 3003 O O . ALA A 1 375 ? -18.034 -21.039 15.878 1.00 89.38 375 ALA A O 1
ATOM 3004 N N . VAL A 1 376 ? -20.266 -21.018 15.752 1.00 91.62 376 VAL A N 1
ATOM 3005 C CA . VAL A 1 376 ? -20.410 -19.589 16.070 1.00 91.62 376 VAL A CA 1
ATOM 3006 C C . VAL A 1 376 ? -20.162 -19.342 17.558 1.00 91.62 376 VAL A C 1
ATOM 3008 O O . VAL A 1 376 ? -19.460 -18.398 17.91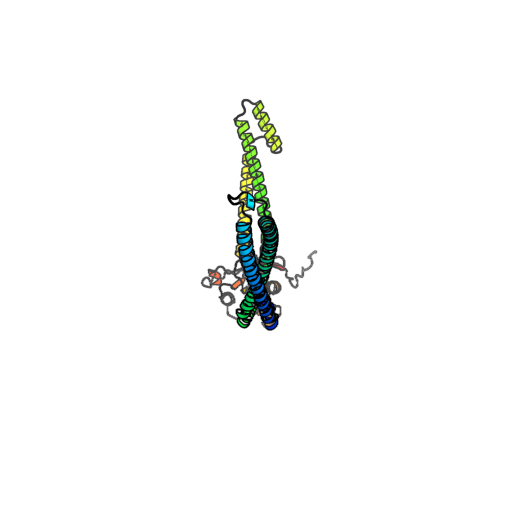7 1.00 91.62 376 VAL A O 1
ATOM 3011 N N . VAL A 1 377 ? -20.706 -20.204 18.422 1.00 90.25 377 VAL A N 1
ATOM 3012 C CA . VAL A 1 377 ? -20.618 -20.071 19.881 1.00 90.25 377 VAL A CA 1
ATOM 3013 C C . VAL A 1 377 ? -19.217 -20.445 20.356 1.00 90.25 377 VAL A C 1
ATOM 3015 O O . VAL A 1 377 ? -18.570 -19.654 21.042 1.00 90.25 377 VAL A O 1
ATOM 3018 N N . SER A 1 378 ? -18.706 -21.604 19.929 1.00 88.31 378 SER A N 1
ATOM 3019 C CA . SER A 1 378 ? -17.357 -22.064 20.286 1.00 88.31 378 SER A CA 1
ATOM 3020 C C . SER A 1 378 ? -16.253 -21.166 19.719 1.00 88.31 378 SER A C 1
ATOM 3022 O O . SER A 1 378 ? -15.251 -20.922 20.387 1.00 88.31 378 SER A O 1
ATOM 3024 N N . GLY A 1 379 ? -16.462 -20.608 18.523 1.00 86.19 379 GLY A N 1
ATOM 3025 C CA . GLY A 1 379 ? -15.546 -19.669 17.873 1.00 86.19 379 GLY A CA 1
ATOM 3026 C C . GLY A 1 379 ? -15.669 -18.212 18.330 1.00 86.19 379 GLY A C 1
ATOM 3027 O O . GLY A 1 379 ? -15.004 -17.360 17.751 1.00 86.19 379 GLY A O 1
ATOM 3028 N N . GLN A 1 380 ? -16.517 -17.906 19.322 1.00 89.62 380 GLN A N 1
ATOM 3029 C CA . GLN A 1 380 ? -16.753 -16.544 19.830 1.00 89.62 380 GLN A CA 1
ATOM 3030 C C . GLN A 1 380 ? -17.164 -15.530 18.739 1.00 89.62 380 GLN A C 1
ATOM 3032 O O . GLN A 1 380 ? -16.791 -14.360 18.783 1.00 89.62 380 GLN A O 1
ATOM 3037 N N . ARG A 1 381 ? -17.974 -15.965 17.764 1.00 92.50 381 ARG A N 1
ATOM 3038 C CA . ARG A 1 381 ? -18.460 -15.149 16.631 1.00 92.50 381 ARG A CA 1
ATOM 3039 C C . ARG A 1 381 ? -19.831 -14.505 16.889 1.00 92.50 381 ARG A C 1
ATOM 3041 O O . ARG A 1 381 ? -20.577 -14.216 15.954 1.00 92.50 381 ARG A O 1
ATOM 3048 N N . LEU A 1 382 ? -20.168 -14.294 18.164 1.00 94.44 382 LEU A N 1
ATOM 3049 C CA . LEU A 1 382 ? -21.369 -13.579 18.598 1.00 94.44 382 LEU A CA 1
ATOM 3050 C C . LEU A 1 382 ? -21.042 -12.101 18.825 1.00 94.44 382 LEU A C 1
ATOM 3052 O O . LEU A 1 382 ? -20.191 -11.770 19.648 1.00 94.44 382 LEU A O 1
ATOM 3056 N N . ILE A 1 383 ? -21.765 -11.224 18.140 1.00 95.00 383 ILE A N 1
ATOM 3057 C CA . ILE A 1 383 ? -21.692 -9.772 18.260 1.00 95.00 383 ILE A CA 1
ATOM 3058 C C . ILE A 1 383 ? -22.921 -9.286 19.031 1.00 95.00 383 ILE A C 1
ATOM 3060 O O . ILE A 1 383 ? -24.061 -9.598 18.684 1.00 95.00 383 ILE A O 1
ATOM 3064 N N . ARG A 1 384 ? -22.685 -8.516 20.094 1.00 94.94 384 ARG A N 1
ATOM 3065 C CA . ARG A 1 384 ? -23.743 -7.921 20.922 1.00 94.94 384 ARG A CA 1
ATOM 3066 C C . ARG A 1 384 ? -24.168 -6.569 20.375 1.00 94.94 384 ARG A C 1
ATOM 3068 O O . ARG A 1 384 ? -23.375 -5.877 19.736 1.00 94.94 384 ARG A O 1
ATOM 3075 N N . HIS A 1 385 ? -25.407 -6.196 20.661 1.00 95.12 385 HIS A N 1
ATOM 3076 C CA . HIS A 1 385 ? -25.941 -4.887 20.317 1.00 95.12 385 HIS A CA 1
ATOM 3077 C C . HIS A 1 385 ? -26.634 -4.259 21.522 1.00 95.12 385 HIS A C 1
ATOM 3079 O O . HIS A 1 385 ? -27.128 -4.954 22.407 1.00 95.12 385 HIS A O 1
ATOM 3085 N N . GLU A 1 386 ? -26.726 -2.940 21.525 1.00 95.06 386 GLU A N 1
ATOM 3086 C CA . GLU A 1 386 ? -27.504 -2.188 22.501 1.00 95.06 386 GLU A CA 1
ATOM 3087 C C . GLU A 1 386 ? -28.488 -1.297 21.756 1.00 95.06 386 GLU A C 1
ATOM 3089 O O . GLU A 1 386 ? -28.133 -0.667 20.761 1.00 95.06 386 GLU A O 1
ATOM 3094 N N . ILE A 1 387 ? -29.732 -1.252 22.223 1.00 94.12 387 ILE A N 1
ATOM 3095 C CA . ILE A 1 387 ? -30.724 -0.295 21.742 1.00 94.12 387 ILE A CA 1
ATOM 3096 C C . ILE A 1 387 ? -30.993 0.663 22.889 1.00 94.12 387 ILE A C 1
ATOM 3098 O O . ILE A 1 387 ? -31.394 0.234 23.969 1.00 94.12 387 ILE A O 1
ATOM 3102 N N . VAL A 1 388 ? -30.703 1.942 22.669 1.00 91.75 388 VAL A N 1
ATOM 3103 C CA . VAL A 1 388 ? -30.898 2.981 23.678 1.00 91.75 388 VAL A CA 1
ATOM 3104 C C . VAL A 1 388 ? -31.225 4.308 23.014 1.00 91.75 388 VAL A C 1
ATOM 3106 O O . VAL A 1 388 ? -30.524 4.757 22.106 1.00 91.75 388 VAL A O 1
ATOM 3109 N N . ALA A 1 389 ? -32.293 4.955 23.485 1.00 88.50 389 ALA A N 1
ATOM 3110 C CA . ALA A 1 389 ? -32.672 6.313 23.082 1.00 88.50 389 ALA A CA 1
ATOM 3111 C C . ALA A 1 389 ? -32.793 6.489 21.551 1.00 88.50 389 ALA A C 1
ATOM 3113 O O . ALA A 1 389 ? -32.265 7.447 20.980 1.00 88.50 389 ALA A O 1
ATOM 3114 N N . GLY A 1 390 ? -33.470 5.544 20.886 1.00 91.50 390 GLY A N 1
ATOM 3115 C CA . GLY A 1 390 ? -33.690 5.583 19.434 1.00 91.50 390 GLY A CA 1
ATOM 3116 C C . GLY A 1 390 ? -32.431 5.314 18.606 1.00 91.50 390 GLY A C 1
ATOM 3117 O O . GLY A 1 390 ? -32.350 5.731 17.451 1.00 91.50 390 GLY A O 1
ATOM 3118 N N . LYS A 1 391 ? -31.418 4.659 19.188 1.00 94.88 391 LYS A N 1
ATOM 3119 C CA . LYS A 1 391 ? -30.188 4.269 18.491 1.00 94.88 391 LYS A CA 1
ATOM 3120 C C . LYS A 1 391 ? -29.869 2.800 18.702 1.00 94.88 391 LYS A C 1
ATOM 3122 O O . LYS A 1 391 ? -30.004 2.299 19.812 1.00 94.88 391 LYS A O 1
ATOM 3127 N N . VAL A 1 392 ? -29.395 2.145 17.648 1.00 96.19 392 VAL A N 1
ATOM 3128 C CA . VAL A 1 392 ? -28.762 0.824 17.705 1.00 96.19 392 VAL A CA 1
ATOM 3129 C C . VAL A 1 392 ? -27.252 1.019 17.744 1.00 96.19 392 VAL A C 1
ATOM 3131 O O . VAL A 1 392 ? -26.685 1.659 16.857 1.00 96.19 392 VAL A O 1
ATOM 3134 N N . LEU A 1 393 ? -26.604 0.468 18.764 1.00 95.81 393 LEU A N 1
ATOM 3135 C CA . LEU A 1 393 ? -25.164 0.509 18.982 1.00 95.81 393 LEU A CA 1
ATOM 3136 C C . LEU A 1 393 ? -24.590 -0.900 18.843 1.00 95.81 393 LEU A C 1
ATOM 3138 O O . LEU A 1 393 ? -25.051 -1.835 19.494 1.00 95.81 393 LEU A O 1
ATOM 3142 N N . ILE A 1 394 ? -23.562 -1.053 18.011 1.00 94.31 394 ILE A N 1
ATOM 3143 C CA . ILE A 1 394 ? -22.819 -2.304 17.844 1.00 94.31 394 ILE A CA 1
ATOM 3144 C C . ILE A 1 394 ? -21.332 -1.987 17.943 1.00 94.31 394 ILE A C 1
ATOM 3146 O O . ILE A 1 394 ? -20.698 -1.571 16.971 1.00 94.31 394 ILE A O 1
ATOM 3150 N N . HIS A 1 395 ? -20.772 -2.164 19.139 1.00 89.81 395 HIS A N 1
ATOM 3151 C CA . HIS A 1 395 ? -19.396 -1.767 19.443 1.00 89.81 395 HIS A CA 1
ATOM 3152 C C . HIS A 1 395 ? -18.357 -2.540 18.628 1.00 89.81 395 HIS A C 1
ATOM 3154 O O . HIS A 1 395 ? -17.428 -1.930 18.105 1.00 89.81 395 HIS A O 1
ATOM 3160 N N . ASP A 1 396 ? -18.551 -3.847 18.442 1.00 89.06 396 ASP A N 1
ATOM 3161 C CA . ASP A 1 396 ? -17.640 -4.700 17.666 1.00 89.06 396 ASP A CA 1
ATOM 3162 C C . ASP A 1 396 ? -17.542 -4.288 16.190 1.00 89.06 396 ASP A C 1
ATOM 3164 O O . ASP A 1 396 ? -16.521 -4.535 15.552 1.00 89.06 396 ASP A O 1
ATOM 3168 N N . LEU A 1 397 ? -18.582 -3.637 15.657 1.00 89.62 397 LEU A N 1
ATOM 3169 C CA . LEU A 1 397 ? -18.608 -3.091 14.296 1.00 89.62 397 LEU A CA 1
ATOM 3170 C C . LEU A 1 397 ? -18.343 -1.578 14.261 1.00 89.62 397 LEU A C 1
ATOM 3172 O O . LEU A 1 397 ? -18.325 -0.987 13.181 1.00 89.62 397 LEU A O 1
ATOM 3176 N N . ASN A 1 398 ? -18.150 -0.952 15.428 1.00 86.75 398 ASN A N 1
ATOM 3177 C CA . ASN A 1 398 ? -18.112 0.495 15.620 1.00 86.75 398 ASN A CA 1
ATOM 3178 C C . ASN A 1 398 ? -19.255 1.208 14.868 1.00 86.75 398 ASN A C 1
ATOM 3180 O O . ASN A 1 398 ? -19.044 2.137 14.085 1.00 86.75 398 ASN A O 1
ATOM 3184 N N . LEU A 1 399 ? -20.477 0.725 15.078 1.00 90.31 399 LEU A N 1
ATOM 3185 C CA . LEU A 1 399 ? -21.661 1.213 14.389 1.00 90.31 399 LEU A CA 1
ATOM 3186 C C . LEU A 1 399 ? -22.643 1.822 15.389 1.00 90.31 399 LEU A C 1
ATOM 3188 O O . LEU A 1 399 ? -22.928 1.233 16.430 1.00 90.31 399 LEU A O 1
ATOM 3192 N N . ALA A 1 400 ? -23.164 2.999 15.053 1.00 93.94 400 ALA A N 1
ATOM 3193 C CA . ALA A 1 400 ? -24.231 3.665 15.782 1.00 93.94 400 ALA A CA 1
ATOM 3194 C C . ALA A 1 400 ? -25.236 4.217 14.769 1.00 93.94 400 ALA A C 1
ATOM 3196 O O . ALA A 1 400 ? -24.893 5.105 13.988 1.00 93.94 400 ALA A O 1
ATOM 3197 N N . VAL A 1 401 ? -26.457 3.684 14.768 1.00 95.31 401 VAL A N 1
ATOM 3198 C CA . VAL A 1 401 ? -27.500 4.064 13.805 1.00 95.31 401 VAL A CA 1
ATOM 3199 C C . VAL A 1 401 ? -28.721 4.565 14.550 1.00 95.31 401 VAL A C 1
ATOM 3201 O O . VAL A 1 401 ? -29.232 3.877 15.429 1.00 95.31 401 VAL A O 1
ATOM 3204 N N . SER A 1 402 ? -29.190 5.759 14.199 1.00 95.62 402 SER A N 1
ATOM 3205 C CA . SER A 1 402 ? -30.456 6.286 14.705 1.00 95.62 402 SER A CA 1
ATOM 3206 C C . SER A 1 402 ? -31.631 5.691 13.930 1.00 95.62 402 SER A C 1
ATOM 3208 O O . SER A 1 402 ? -31.537 5.501 12.718 1.00 95.62 402 SER A O 1
ATOM 3210 N N . PHE A 1 403 ? -32.744 5.449 14.612 1.00 93.50 403 PHE A N 1
ATOM 3211 C CA . PHE A 1 403 ? -34.008 5.052 14.001 1.00 93.50 403 PHE A CA 1
ATOM 3212 C C . PHE A 1 403 ? -35.156 5.851 14.612 1.00 93.50 403 PHE A C 1
ATOM 3214 O O . PHE A 1 403 ? -35.114 6.242 15.780 1.00 93.50 403 PHE A O 1
ATOM 3221 N N . GLU A 1 404 ? -36.191 6.090 13.816 1.00 86.06 404 GLU A N 1
ATOM 3222 C CA . GLU A 1 404 ? -37.418 6.715 14.294 1.00 86.06 404 GLU A CA 1
ATOM 3223 C C . GLU A 1 404 ? -38.382 5.626 14.767 1.00 86.06 404 GLU A C 1
ATOM 3225 O O . GLU A 1 404 ? -38.682 4.680 14.038 1.00 86.06 404 GLU A O 1
ATOM 3230 N N . GLN A 1 405 ? -38.852 5.741 16.008 1.00 71.62 405 GLN A N 1
ATOM 3231 C CA . GLN A 1 405 ? -39.985 4.953 16.486 1.00 71.62 405 GLN A CA 1
ATOM 3232 C C . GLN A 1 405 ? -41.265 5.591 15.955 1.00 71.62 405 GLN A C 1
ATOM 3234 O O . GLN A 1 405 ? -41.570 6.739 16.285 1.00 71.62 405 GLN A O 1
ATOM 3239 N N . GLU A 1 406 ? -42.040 4.846 15.172 1.00 61.66 406 GLU A N 1
ATOM 3240 C CA . GLU A 1 406 ? -43.405 5.247 14.847 1.00 61.66 406 GLU A CA 1
ATOM 3241 C C . GLU A 1 406 ? -44.246 5.252 16.138 1.00 61.66 406 GLU A C 1
ATOM 3243 O O . GLU A 1 406 ? -44.631 4.209 16.657 1.00 61.66 406 GLU A O 1
ATOM 3248 N N . GLY A 1 407 ? -44.507 6.453 16.669 1.00 47.56 407 GLY A N 1
ATOM 3249 C CA . GLY A 1 407 ? -45.572 6.721 17.637 1.00 47.56 407 GLY A CA 1
ATOM 3250 C C . GLY A 1 407 ? -45.268 6.459 19.116 1.00 47.56 407 GLY A C 1
ATOM 3251 O O . GLY A 1 407 ? -45.921 5.629 19.740 1.00 47.56 407 GLY A O 1
ATOM 3252 N N . ARG A 1 408 ? -44.423 7.288 19.746 1.00 43.38 408 ARG A N 1
ATOM 3253 C CA . ARG A 1 408 ? -44.657 7.663 21.155 1.00 43.38 408 ARG A CA 1
ATOM 3254 C C . ARG A 1 408 ? -45.665 8.809 21.190 1.00 43.38 408 ARG A C 1
ATOM 3256 O O . ARG A 1 408 ? -45.279 9.974 21.185 1.00 43.38 408 ARG A O 1
ATOM 3263 N N . SER A 1 409 ? -46.959 8.501 21.254 1.00 34.34 409 SER A N 1
ATOM 3264 C CA . SER A 1 409 ? -47.897 9.453 21.848 1.00 34.34 409 SER A CA 1
ATOM 3265 C C . SER A 1 409 ? -47.578 9.514 23.343 1.00 34.34 409 SER A C 1
ATOM 3267 O O . SER A 1 409 ? -48.039 8.673 24.115 1.00 34.34 409 SER A O 1
ATOM 3269 N N . PHE A 1 410 ? -46.745 10.471 23.756 1.00 36.75 410 PHE A N 1
ATOM 3270 C CA . PHE A 1 410 ? -46.750 10.918 25.144 1.00 36.75 410 PHE A CA 1
ATOM 3271 C C . PHE A 1 410 ? -48.141 11.497 25.392 1.00 36.75 410 PHE A C 1
ATOM 3273 O O . PHE A 1 410 ? -48.447 12.602 24.956 1.00 36.75 410 PHE A O 1
ATOM 3280 N N . GLY A 1 411 ? -49.006 10.678 25.991 1.00 35.69 411 GLY A N 1
ATOM 3281 C CA . GLY A 1 411 ? -50.307 11.107 26.469 1.00 35.69 411 GLY A CA 1
ATOM 3282 C C . GLY A 1 411 ? -50.123 12.261 27.442 1.00 35.69 411 GLY A C 1
ATOM 3283 O O . GLY A 1 411 ? -49.286 12.195 28.345 1.00 35.69 411 GLY A O 1
ATOM 3284 N N . ASP A 1 412 ? -50.892 13.308 27.178 1.00 35.75 412 ASP A N 1
ATOM 3285 C CA . ASP A 1 412 ? -50.981 14.541 27.932 1.00 35.75 412 ASP A CA 1
ATOM 3286 C C . ASP A 1 412 ? -51.112 14.325 29.440 1.00 35.75 412 ASP A C 1
ATOM 3288 O O . ASP A 1 412 ? -51.663 13.339 29.936 1.00 35.75 412 ASP A O 1
ATOM 3292 N N . GLY A 1 413 ? -50.593 15.313 30.164 1.00 32.09 413 GLY A N 1
ATOM 3293 C CA . GLY A 1 413 ? -50.572 15.354 31.610 1.00 32.09 413 GLY A CA 1
ATOM 3294 C C . GLY A 1 413 ? -51.949 15.185 32.245 1.00 32.09 413 GLY A C 1
ATOM 3295 O O . GLY A 1 413 ? -52.906 15.890 31.930 1.00 32.09 413 GLY A O 1
ATOM 3296 N N . HIS A 1 414 ? -52.001 14.322 33.254 1.00 30.61 414 HIS A N 1
ATOM 3297 C CA . HIS A 1 414 ? -52.981 14.469 34.314 1.00 30.61 414 HIS A CA 1
ATOM 3298 C C . HIS A 1 414 ? -52.545 15.602 35.247 1.00 30.61 414 HIS A C 1
ATOM 3300 O O . HIS A 1 414 ? -51.754 15.413 36.167 1.00 30.61 414 HIS A O 1
ATOM 3306 N N . ALA A 1 415 ? -53.097 16.783 34.987 1.00 34.72 415 ALA A N 1
ATOM 3307 C CA . ALA A 1 415 ? -53.559 17.677 36.035 1.00 34.72 415 ALA A CA 1
ATOM 3308 C C . ALA A 1 415 ? -55.092 17.687 35.956 1.00 34.72 415 ALA A C 1
ATOM 3310 O O . ALA A 1 415 ? -55.640 18.165 34.965 1.00 34.72 415 ALA A O 1
ATOM 3311 N N . ILE A 1 416 ? -55.756 17.029 36.910 1.00 36.59 416 ILE A N 1
ATOM 3312 C CA . ILE A 1 416 ? -56.603 17.596 37.980 1.00 36.59 416 ILE A CA 1
ATOM 3313 C C . ILE A 1 416 ? -56.667 16.530 39.074 1.00 36.59 416 ILE A C 1
ATOM 3315 O O . ILE A 1 416 ? -56.942 15.358 38.727 1.00 36.59 416 ILE A O 1
#

pLDDT: mean 90.79, std 10.24, range [30.61, 98.06]

InterPro domains:
  IPR021869 Ribonuclease Zc3h12a-like, NYN domain [PF11977] (275-393)